Protein AF-A0A1F2Z1Z7-F1 (afdb_monomer)

Structure (mmCIF, N/CA/C/O backbone):
data_AF-A0A1F2Z1Z7-F1
#
_entry.id   AF-A0A1F2Z1Z7-F1
#
loop_
_atom_site.group_PDB
_atom_site.id
_atom_site.type_symbol
_atom_site.label_atom_id
_atom_site.label_alt_id
_atom_site.label_comp_id
_atom_site.label_asym_id
_atom_site.label_entity_id
_atom_site.label_seq_id
_atom_site.pdbx_PDB_ins_code
_atom_site.Cartn_x
_atom_site.Cartn_y
_atom_site.Cartn_z
_atom_site.occupancy
_atom_site.B_iso_or_equiv
_atom_site.auth_seq_id
_atom_site.auth_comp_id
_atom_site.auth_asym_id
_atom_site.auth_atom_id
_atom_site.pdbx_PDB_model_num
ATOM 1 N N . MET A 1 1 ? 5.489 -16.767 -40.873 1.00 48.91 1 MET A N 1
ATOM 2 C CA . MET A 1 1 ? 6.546 -16.214 -40.002 1.00 48.91 1 MET A CA 1
ATOM 3 C C . MET A 1 1 ? 7.728 -17.174 -40.039 1.00 48.91 1 MET A C 1
ATOM 5 O O . MET A 1 1 ? 7.522 -18.352 -39.762 1.00 48.91 1 MET A O 1
ATOM 9 N N . ASP A 1 2 ? 8.888 -16.707 -40.501 1.00 67.88 2 ASP A N 1
ATOM 10 C CA . ASP A 1 2 ? 10.106 -17.504 -40.732 1.00 67.88 2 ASP A CA 1
ATOM 11 C C . ASP A 1 2 ? 10.704 -18.023 -39.404 1.00 67.88 2 ASP A C 1
ATOM 13 O O . ASP A 1 2 ? 10.627 -17.348 -38.376 1.00 67.88 2 ASP A O 1
ATOM 17 N N . VAL A 1 3 ? 11.292 -19.223 -39.412 1.00 50.97 3 VAL A N 1
ATOM 18 C CA . VAL A 1 3 ? 11.934 -19.879 -38.255 1.00 50.97 3 VAL A CA 1
ATOM 19 C C . VAL A 1 3 ? 13.045 -19.003 -37.670 1.00 50.97 3 VAL A C 1
ATOM 21 O O . VAL A 1 3 ? 13.225 -18.970 -36.455 1.00 50.97 3 VAL A O 1
ATOM 24 N N . VAL A 1 4 ? 13.725 -18.218 -38.509 1.00 46.97 4 VAL A N 1
ATOM 25 C CA . VAL A 1 4 ? 14.752 -17.256 -38.082 1.00 46.97 4 VAL A CA 1
ATOM 26 C C . VAL A 1 4 ? 14.157 -16.117 -37.249 1.00 46.97 4 VAL A C 1
ATOM 28 O O . VAL A 1 4 ? 14.720 -15.760 -36.220 1.00 46.97 4 VAL A O 1
ATOM 31 N N . GLN A 1 5 ? 12.981 -15.593 -37.611 1.00 40.88 5 GLN A N 1
ATOM 32 C CA . GLN A 1 5 ? 12.304 -14.577 -36.794 1.00 40.88 5 GLN A CA 1
ATOM 33 C C . GLN A 1 5 ? 11.775 -15.145 -35.473 1.00 40.88 5 GLN A C 1
ATOM 35 O O . GLN A 1 5 ? 11.764 -14.439 -34.468 1.00 40.88 5 GLN A O 1
ATOM 40 N N . LYS A 1 6 ? 11.380 -16.425 -35.448 1.00 45.53 6 LYS A N 1
ATOM 41 C CA . LYS A 1 6 ? 11.046 -17.113 -34.193 1.00 45.53 6 LYS A CA 1
ATOM 42 C C . LYS A 1 6 ? 12.273 -17.295 -33.294 1.00 45.53 6 LYS A C 1
ATOM 44 O O . LYS A 1 6 ? 12.144 -17.125 -32.092 1.00 45.53 6 LYS A O 1
ATOM 49 N N . LEU A 1 7 ? 13.445 -17.594 -33.859 1.00 42.81 7 LEU A N 1
ATOM 50 C CA . LEU A 1 7 ? 14.700 -17.724 -33.106 1.00 42.81 7 LEU A CA 1
ATOM 51 C C . LEU A 1 7 ? 15.224 -16.381 -32.582 1.00 42.81 7 LEU A C 1
ATOM 53 O O . LEU A 1 7 ? 15.706 -16.331 -31.458 1.00 42.81 7 LEU A O 1
ATOM 57 N N . ILE A 1 8 ? 15.089 -15.297 -33.352 1.00 47.12 8 ILE A N 1
ATOM 58 C CA . ILE A 1 8 ? 15.452 -13.944 -32.897 1.00 47.12 8 ILE A CA 1
ATOM 59 C C . ILE A 1 8 ? 14.568 -13.514 -31.718 1.00 47.12 8 ILE A C 1
ATOM 61 O O . ILE A 1 8 ? 15.102 -13.040 -30.722 1.00 47.12 8 ILE A O 1
ATOM 65 N N . ARG A 1 9 ? 13.253 -13.776 -31.770 1.00 47.94 9 ARG A N 1
ATOM 66 C CA . ARG A 1 9 ? 12.340 -13.505 -30.642 1.00 47.94 9 ARG A CA 1
ATOM 67 C C . ARG A 1 9 ? 12.647 -14.313 -29.376 1.00 47.94 9 ARG A C 1
ATOM 69 O O . ARG A 1 9 ? 12.323 -13.862 -28.294 1.00 47.94 9 ARG A O 1
ATOM 76 N N . ILE A 1 10 ? 13.278 -15.486 -29.481 1.00 51.19 10 ILE A N 1
ATOM 77 C CA . ILE A 1 10 ? 13.670 -16.296 -28.307 1.00 51.19 10 ILE A CA 1
ATOM 78 C C . ILE A 1 10 ? 14.877 -15.687 -27.566 1.00 51.19 10 ILE A C 1
ATOM 80 O O . ILE A 1 10 ? 15.117 -16.018 -26.409 1.00 51.19 10 ILE A O 1
ATOM 84 N N . LEU A 1 11 ? 15.641 -14.804 -28.217 1.00 57.88 11 LEU A N 1
ATOM 85 C CA . LEU A 1 11 ? 16.853 -14.191 -27.663 1.00 57.88 11 LEU A CA 1
ATOM 86 C C . LEU A 1 11 ? 16.668 -12.720 -27.262 1.00 57.88 11 LEU A C 1
ATOM 88 O O . LEU A 1 11 ? 17.619 -12.108 -26.779 1.00 57.88 11 LEU A O 1
ATOM 92 N N . GLN A 1 12 ? 15.487 -12.145 -27.493 1.00 74.50 12 GLN A N 1
ATOM 93 C CA . GLN A 1 12 ? 15.187 -10.761 -27.143 1.00 74.50 12 GLN A CA 1
ATOM 94 C C . GLN A 1 12 ? 14.668 -10.686 -25.707 1.00 74.50 12 GLN A C 1
ATOM 96 O O . GLN A 1 12 ? 13.807 -11.457 -25.300 1.00 74.50 12 GLN A O 1
ATOM 101 N N . ASP A 1 13 ? 15.239 -9.766 -24.936 1.00 83.56 13 ASP A N 1
ATOM 102 C CA . ASP A 1 13 ? 14.710 -9.380 -23.633 1.00 83.56 13 ASP A CA 1
ATOM 103 C C . ASP A 1 13 ? 13.578 -8.374 -23.883 1.00 83.56 13 ASP A C 1
ATOM 105 O O . ASP A 1 13 ? 13.839 -7.206 -24.171 1.00 83.56 13 ASP A O 1
ATOM 109 N N . ASP A 1 14 ? 12.329 -8.849 -23.861 1.00 86.56 14 ASP A N 1
ATOM 110 C CA . ASP A 1 14 ? 11.151 -8.044 -24.213 1.00 86.56 14 ASP A CA 1
ATOM 111 C C . ASP A 1 14 ? 10.939 -6.851 -23.270 1.00 86.56 14 ASP A C 1
ATOM 113 O O . ASP A 1 14 ? 10.426 -5.820 -23.703 1.00 86.56 14 ASP A O 1
ATOM 117 N N . PHE A 1 15 ? 11.406 -6.940 -22.016 1.00 90.00 15 PHE A N 1
ATOM 118 C CA . PHE A 1 15 ? 11.438 -5.787 -21.114 1.00 90.00 15 PHE A CA 1
ATOM 119 C C . PHE A 1 15 ? 12.352 -4.704 -21.680 1.00 90.00 15 PHE A C 1
ATOM 121 O O . PHE A 1 15 ? 11.930 -3.561 -21.841 1.00 90.00 15 PHE A O 1
ATOM 128 N N . LYS A 1 16 ? 13.586 -5.065 -22.066 1.00 91.12 16 LYS A N 1
ATOM 129 C CA . LYS A 1 16 ? 14.519 -4.097 -22.663 1.00 91.12 16 LYS A CA 1
ATOM 130 C C . LYS A 1 16 ? 13.963 -3.500 -23.946 1.00 91.12 16 LYS A C 1
ATOM 132 O O . LYS A 1 16 ? 14.021 -2.287 -24.106 1.00 91.12 16 LYS A O 1
ATOM 137 N N . VAL A 1 17 ? 13.401 -4.336 -24.820 1.00 89.62 17 VAL A N 1
ATOM 138 C CA . VAL A 1 17 ? 12.805 -3.885 -26.086 1.00 89.62 17 VAL A CA 1
ATOM 139 C C . VAL A 1 17 ? 11.689 -2.871 -25.833 1.00 89.62 17 VAL A C 1
ATOM 141 O O . VAL A 1 17 ? 11.722 -1.802 -26.439 1.00 89.62 17 VAL A O 1
ATOM 144 N N . GLY A 1 18 ? 10.758 -3.160 -24.915 1.00 88.81 18 GLY A N 1
ATOM 145 C CA . GLY A 1 18 ? 9.686 -2.226 -24.558 1.00 88.81 18 GLY A CA 1
ATOM 146 C C . GLY A 1 18 ? 10.229 -0.892 -24.039 1.00 88.81 18 GLY A C 1
ATOM 147 O O . GLY A 1 18 ? 9.827 0.180 -24.492 1.00 88.81 18 GLY A O 1
ATOM 148 N N . THR A 1 19 ? 11.237 -0.935 -23.164 1.00 91.88 19 THR A N 1
ATOM 149 C CA . THR A 1 19 ? 11.867 0.286 -22.645 1.00 91.88 19 THR A CA 1
ATOM 150 C C . THR A 1 19 ? 12.593 1.081 -23.736 1.00 91.88 19 THR A C 1
ATOM 152 O O . THR A 1 19 ? 12.445 2.301 -23.802 1.00 91.88 19 THR A O 1
ATOM 155 N N . GLU A 1 20 ? 13.366 0.426 -24.607 1.00 91.69 20 GLU A N 1
ATOM 156 C CA . GLU A 1 20 ? 14.088 1.059 -25.725 1.00 91.69 20 GLU A CA 1
ATOM 157 C C . GLU A 1 20 ? 13.135 1.742 -26.704 1.00 91.69 20 GLU A C 1
ATOM 159 O O . GLU A 1 20 ? 13.382 2.880 -27.119 1.00 91.69 20 GLU A O 1
ATOM 164 N N . MET A 1 21 ? 12.034 1.068 -27.042 1.00 90.12 21 MET A N 1
ATOM 165 C CA . MET A 1 21 ? 11.011 1.595 -27.939 1.00 90.12 21 MET A CA 1
ATOM 166 C C . MET A 1 21 ? 10.347 2.845 -27.369 1.00 90.12 21 MET A C 1
ATOM 168 O O . MET A 1 21 ? 10.186 3.828 -28.098 1.00 90.12 21 MET A O 1
ATOM 172 N N . ARG A 1 22 ? 10.006 2.833 -26.077 1.00 92.12 22 ARG A N 1
ATOM 173 C CA . ARG A 1 22 ? 9.301 3.952 -25.450 1.00 92.12 22 ARG A CA 1
ATOM 174 C C . ARG A 1 22 ? 10.206 5.125 -25.096 1.00 92.12 22 ARG A C 1
ATOM 176 O O . ARG A 1 22 ? 9.861 6.277 -25.354 1.00 92.12 22 ARG A O 1
ATOM 183 N N . SER A 1 23 ? 11.377 4.853 -24.527 1.00 90.56 23 SER A N 1
ATOM 184 C CA . SER A 1 23 ? 12.284 5.888 -24.020 1.00 90.56 23 SER A CA 1
ATOM 185 C C . SER A 1 23 ? 12.853 6.769 -25.133 1.00 90.56 23 SER A C 1
ATOM 187 O O . SER A 1 23 ? 13.084 7.961 -24.932 1.00 90.56 23 SER A O 1
ATOM 189 N N . GLY A 1 24 ? 13.139 6.188 -26.308 1.00 88.44 24 GLY A N 1
ATOM 190 C CA . GLY A 1 24 ? 13.770 6.898 -27.429 1.00 88.44 24 GLY A CA 1
ATOM 191 C C . GLY A 1 24 ? 15.149 7.505 -27.109 1.00 88.44 24 GLY A C 1
ATOM 192 O O . GLY A 1 24 ? 15.669 8.303 -27.892 1.00 88.44 24 GLY A O 1
ATOM 193 N N . LYS A 1 25 ? 15.740 7.156 -25.958 1.00 90.25 25 LYS A N 1
ATOM 194 C CA . LYS A 1 25 ? 17.015 7.660 -25.428 1.00 90.25 25 LYS A CA 1
ATOM 195 C C . LYS A 1 25 ? 18.034 6.528 -25.310 1.00 90.25 25 LYS A C 1
ATOM 197 O O . LYS A 1 25 ? 17.646 5.365 -25.275 1.00 90.25 25 LYS A O 1
ATOM 202 N N . PRO A 1 26 ? 19.339 6.837 -25.194 1.00 91.19 26 PRO A N 1
ATOM 203 C CA . PRO A 1 26 ? 20.320 5.847 -24.767 1.00 91.19 26 PRO A CA 1
ATOM 204 C C . PRO A 1 26 ? 19.967 5.311 -23.372 1.00 91.19 26 PRO A C 1
ATOM 206 O O . PRO A 1 26 ? 19.774 6.101 -22.444 1.00 91.19 26 PRO A O 1
ATOM 209 N N . ILE A 1 27 ? 19.897 3.985 -23.227 1.00 93.06 27 ILE A N 1
ATOM 210 C CA . ILE A 1 27 ? 19.498 3.315 -21.981 1.00 93.06 27 ILE A CA 1
ATOM 211 C C . ILE A 1 27 ? 20.685 2.585 -21.359 1.00 93.06 27 ILE A C 1
ATOM 213 O O . ILE A 1 27 ? 21.488 1.967 -22.057 1.00 93.06 27 ILE A O 1
ATOM 217 N N . ILE A 1 28 ? 20.778 2.648 -20.033 1.00 93.00 28 ILE A N 1
ATOM 218 C CA . ILE A 1 28 ? 21.701 1.862 -19.221 1.00 93.00 28 ILE A CA 1
ATOM 219 C C . ILE A 1 28 ? 20.884 1.026 -18.246 1.00 93.00 28 ILE A C 1
ATOM 221 O O . ILE A 1 28 ? 20.172 1.570 -17.403 1.00 93.00 28 ILE A O 1
ATOM 225 N N . TYR A 1 29 ? 21.015 -0.293 -18.342 1.00 93.00 29 TYR A N 1
ATOM 226 C CA . TYR A 1 29 ? 20.290 -1.221 -17.485 1.00 93.00 29 TYR A CA 1
ATOM 227 C C . TYR A 1 29 ? 21.082 -1.561 -16.226 1.00 93.00 29 TYR A C 1
ATOM 229 O O . TYR A 1 29 ? 22.289 -1.805 -16.281 1.00 93.00 29 TYR A O 1
ATOM 237 N N . ILE A 1 30 ? 20.389 -1.639 -15.100 1.00 92.25 30 ILE A N 1
ATOM 238 C CA . ILE A 1 30 ? 20.889 -2.229 -13.865 1.00 92.25 30 ILE A CA 1
ATOM 239 C C . ILE A 1 30 ? 20.280 -3.618 -13.762 1.00 92.25 30 ILE A C 1
ATOM 241 O O . ILE A 1 30 ? 19.062 -3.748 -13.728 1.00 92.25 30 ILE A O 1
ATOM 245 N N . ASP A 1 31 ? 21.119 -4.651 -13.722 1.00 89.88 31 ASP A N 1
ATOM 246 C CA . ASP A 1 31 ? 20.666 -6.007 -13.425 1.00 89.88 31 ASP A CA 1
ATOM 247 C C . ASP A 1 31 ? 20.892 -6.277 -11.932 1.00 89.88 31 ASP A C 1
ATOM 249 O O . ASP A 1 31 ? 22.035 -6.539 -11.521 1.00 89.88 31 ASP A O 1
ATOM 253 N N . PRO A 1 32 ? 19.840 -6.202 -11.095 1.00 85.69 32 PRO A N 1
ATOM 254 C CA . PRO A 1 32 ? 19.992 -6.378 -9.660 1.00 85.69 32 PRO A CA 1
ATOM 255 C C . PRO A 1 32 ? 20.416 -7.803 -9.280 1.00 85.69 32 PRO A C 1
ATOM 257 O O . PRO A 1 32 ? 20.952 -8.001 -8.192 1.00 85.69 32 PRO A O 1
ATOM 260 N N . ASN A 1 33 ? 20.261 -8.789 -10.174 1.00 83.62 33 ASN A N 1
ATOM 261 C CA . ASN A 1 33 ? 20.697 -10.170 -9.938 1.00 83.62 33 ASN A CA 1
ATOM 262 C C . ASN A 1 33 ? 22.221 -10.329 -9.978 1.00 83.62 33 ASN A C 1
ATOM 264 O O . ASN A 1 33 ? 22.750 -11.362 -9.569 1.00 83.62 33 ASN A O 1
ATOM 268 N N . LYS A 1 34 ? 22.941 -9.322 -10.488 1.00 84.75 34 LYS A N 1
ATOM 269 C CA . LYS A 1 34 ? 24.409 -9.305 -10.506 1.00 84.75 34 LYS A CA 1
ATOM 270 C C . LYS A 1 34 ? 25.020 -8.779 -9.214 1.00 84.75 34 LYS A C 1
ATOM 272 O O . LYS A 1 34 ? 26.243 -8.801 -9.092 1.00 84.75 34 LYS A O 1
ATOM 277 N N . PHE A 1 35 ? 24.207 -8.303 -8.272 1.00 82.25 35 PHE A N 1
ATOM 278 C CA . PHE A 1 35 ? 24.693 -7.929 -6.955 1.00 82.25 35 PHE A CA 1
ATOM 279 C C . PHE A 1 35 ? 24.835 -9.179 -6.082 1.00 82.25 35 PHE A C 1
ATOM 281 O O . PHE A 1 35 ? 23.845 -9.806 -5.707 1.00 82.25 35 PHE A O 1
ATOM 288 N N . ASP A 1 36 ? 26.067 -9.509 -5.683 1.00 67.94 36 ASP A N 1
ATOM 289 C CA . ASP A 1 36 ? 26.359 -10.642 -4.778 1.00 67.94 36 ASP A CA 1
ATOM 290 C C . ASP A 1 36 ? 25.703 -10.489 -3.381 1.00 67.94 36 ASP A C 1
ATOM 292 O O . ASP A 1 36 ? 25.708 -11.413 -2.565 1.00 67.94 36 ASP A O 1
ATOM 296 N N . LEU A 1 37 ? 25.126 -9.316 -3.101 1.00 62.41 37 LEU A N 1
ATOM 297 C CA . LEU A 1 37 ? 24.554 -8.904 -1.818 1.00 62.41 37 LEU A CA 1
ATOM 298 C C . LEU A 1 37 ? 23.096 -9.309 -1.604 1.00 62.41 37 LEU A C 1
ATOM 300 O O . LEU A 1 37 ? 22.541 -9.001 -0.552 1.00 62.41 37 LEU A O 1
ATOM 304 N N . TRP A 1 38 ? 22.467 -10.015 -2.546 1.00 54.34 38 TRP A N 1
ATOM 305 C CA . TRP A 1 38 ? 21.062 -10.444 -2.434 1.00 54.34 38 TRP A CA 1
ATOM 306 C C . TRP A 1 38 ? 20.730 -11.241 -1.159 1.00 54.34 38 TRP A C 1
ATOM 308 O O . TRP A 1 38 ? 19.565 -11.421 -0.825 1.00 54.34 38 TRP A O 1
ATOM 318 N N . LYS A 1 39 ? 21.745 -11.706 -0.421 1.00 54.53 39 LYS A N 1
ATOM 319 C CA . LYS A 1 39 ? 21.588 -12.409 0.858 1.00 54.53 39 LYS A CA 1
ATOM 320 C C . LYS A 1 39 ? 21.485 -11.504 2.093 1.00 54.53 39 LYS A C 1
ATOM 322 O O . LYS A 1 39 ? 21.305 -12.047 3.175 1.00 54.53 39 LYS A O 1
ATOM 327 N N . LEU A 1 40 ? 21.630 -10.182 1.972 1.00 50.41 40 LEU A N 1
ATOM 328 C CA . LEU A 1 40 ? 21.799 -9.298 3.138 1.00 50.41 40 LEU A CA 1
ATOM 329 C C . LEU A 1 40 ? 20.571 -8.465 3.536 1.00 50.41 40 LEU A C 1
ATOM 331 O O . LEU A 1 40 ? 20.624 -7.792 4.559 1.00 50.41 40 LEU A O 1
ATOM 335 N N . GLY A 1 41 ? 19.449 -8.550 2.812 1.00 58.69 41 GLY A N 1
ATOM 336 C CA . GLY A 1 41 ? 18.202 -7.881 3.213 1.00 58.69 41 GLY A CA 1
ATOM 337 C C . GLY A 1 41 ? 18.378 -6.383 3.518 1.00 58.69 41 GLY A C 1
ATOM 338 O O . GLY A 1 41 ? 19.241 -5.720 2.944 1.00 58.69 41 GLY A O 1
ATOM 339 N N . LYS A 1 42 ? 17.566 -5.847 4.440 1.00 60.62 42 LYS A N 1
ATOM 340 C CA . LYS A 1 42 ? 17.644 -4.443 4.896 1.00 60.62 42 LYS A CA 1
ATOM 341 C C . LYS A 1 42 ? 18.896 -4.135 5.743 1.00 60.62 42 LYS A C 1
ATOM 343 O O . LYS A 1 42 ? 19.145 -2.971 6.038 1.00 60.62 42 LYS A O 1
ATOM 348 N N . ASP A 1 43 ? 19.701 -5.148 6.071 1.00 68.88 43 ASP A N 1
ATOM 349 C CA . ASP A 1 43 ? 20.823 -5.068 7.016 1.00 68.88 43 ASP A CA 1
ATOM 350 C C . ASP A 1 43 ? 22.199 -5.015 6.325 1.00 68.88 43 ASP A C 1
ATOM 352 O O . ASP A 1 43 ? 23.236 -5.266 6.945 1.00 68.88 43 ASP A O 1
ATOM 356 N N . ALA A 1 44 ? 22.238 -4.696 5.026 1.00 76.31 44 ALA A N 1
ATOM 357 C CA . ALA A 1 44 ? 23.488 -4.576 4.280 1.00 76.31 44 ALA A CA 1
ATOM 358 C C . ALA A 1 44 ? 24.423 -3.539 4.929 1.00 76.31 44 ALA A C 1
ATOM 360 O O . ALA A 1 44 ? 24.074 -2.367 5.102 1.00 76.31 44 ALA A O 1
ATOM 361 N N . SER A 1 45 ? 25.649 -3.953 5.266 1.00 84.12 45 SER A N 1
ATOM 362 C CA . SER A 1 45 ? 26.615 -3.044 5.877 1.00 84.12 45 SER A CA 1
ATOM 363 C C . SER A 1 45 ? 27.068 -1.977 4.875 1.00 84.12 45 SER A C 1
ATOM 365 O O . SER A 1 45 ? 26.995 -2.149 3.656 1.00 84.12 45 SER A O 1
ATOM 367 N N . ARG A 1 46 ? 27.638 -0.871 5.370 1.00 82.88 46 ARG A N 1
ATOM 368 C CA . ARG A 1 46 ? 28.204 0.170 4.495 1.00 82.88 46 ARG A CA 1
ATOM 369 C C . ARG A 1 46 ? 29.221 -0.391 3.490 1.00 82.88 46 ARG A C 1
ATOM 371 O O . ARG A 1 46 ? 29.229 0.011 2.331 1.00 82.88 46 ARG A O 1
ATOM 378 N N . LYS A 1 47 ? 30.054 -1.330 3.943 1.00 86.06 47 LYS A N 1
ATOM 379 C CA . LYS A 1 47 ? 31.070 -1.996 3.123 1.00 86.06 47 LYS A CA 1
ATOM 380 C C . LYS A 1 47 ? 30.439 -2.809 1.991 1.00 86.06 47 LYS A C 1
ATOM 382 O O . LYS A 1 47 ? 30.988 -2.835 0.892 1.00 86.06 47 LYS A O 1
ATOM 387 N N . ASP A 1 48 ? 29.305 -3.445 2.262 1.00 83.94 48 ASP A N 1
ATOM 388 C CA . ASP A 1 48 ? 28.553 -4.202 1.267 1.00 83.94 48 ASP A CA 1
ATOM 389 C C . ASP A 1 48 ? 28.011 -3.249 0.201 1.00 83.94 48 ASP A C 1
ATOM 391 O O . ASP A 1 48 ? 28.306 -3.414 -0.980 1.00 83.94 48 ASP A O 1
ATOM 395 N N . LEU A 1 49 ? 27.339 -2.169 0.608 1.00 83.31 49 LEU A N 1
ATOM 396 C CA . LEU A 1 49 ? 26.807 -1.172 -0.325 1.00 83.31 49 LEU A CA 1
ATOM 397 C C . LEU A 1 49 ? 27.893 -0.536 -1.212 1.00 83.31 49 LEU A C 1
ATOM 399 O O . LEU A 1 49 ? 27.669 -0.346 -2.406 1.00 83.31 49 LEU A O 1
ATOM 403 N N . ASP A 1 50 ? 29.085 -0.258 -0.674 1.00 85.31 50 ASP A N 1
ATOM 404 C CA . ASP A 1 50 ? 30.212 0.258 -1.466 1.00 85.31 50 ASP A CA 1
ATOM 405 C C . ASP A 1 50 ? 30.735 -0.787 -2.485 1.00 85.31 50 ASP A C 1
ATOM 407 O O . ASP A 1 50 ? 31.138 -0.439 -3.604 1.00 85.31 50 ASP A O 1
ATOM 411 N N . ALA A 1 51 ? 30.691 -2.081 -2.141 1.00 87.81 51 ALA A N 1
ATOM 412 C CA . ALA A 1 51 ? 31.033 -3.165 -3.061 1.00 87.81 51 ALA A CA 1
ATOM 413 C C . ALA A 1 51 ? 30.007 -3.291 -4.200 1.00 87.81 51 ALA A C 1
ATOM 415 O O . ALA A 1 51 ? 30.405 -3.384 -5.365 1.00 87.81 51 ALA A O 1
ATOM 416 N N . ALA A 1 52 ? 28.704 -3.220 -3.905 1.00 87.56 52 ALA A N 1
ATOM 417 C CA . ALA A 1 52 ? 27.677 -3.225 -4.949 1.00 87.56 52 ALA A CA 1
ATOM 418 C C . ALA A 1 52 ? 27.692 -1.952 -5.802 1.00 87.56 52 ALA A C 1
ATOM 420 O O . ALA A 1 52 ? 27.545 -2.056 -7.015 1.00 87.56 52 ALA A O 1
ATOM 421 N N . ALA A 1 53 ? 27.984 -0.779 -5.232 1.00 89.56 53 ALA A N 1
ATOM 422 C CA . ALA A 1 53 ? 28.181 0.442 -6.017 1.00 89.56 53 ALA A CA 1
ATOM 423 C C . ALA A 1 53 ? 29.353 0.310 -7.004 1.00 89.56 53 ALA A C 1
ATOM 425 O O . ALA A 1 53 ? 29.275 0.776 -8.142 1.00 89.56 53 ALA A O 1
ATOM 426 N N . SER A 1 54 ? 30.417 -0.396 -6.610 1.00 90.19 54 SER A N 1
ATOM 427 C CA . SER A 1 54 ? 31.532 -0.721 -7.509 1.00 90.19 54 SER A CA 1
ATOM 428 C C . SER A 1 54 ? 31.117 -1.705 -8.614 1.00 90.19 54 SER A C 1
ATOM 430 O O . SER A 1 54 ? 31.543 -1.562 -9.762 1.00 90.19 54 SER A O 1
ATOM 432 N N . GLN A 1 55 ? 30.263 -2.687 -8.302 1.00 91.44 55 GLN A N 1
ATOM 433 C CA . GLN A 1 55 ? 29.682 -3.589 -9.304 1.00 91.44 55 GLN A CA 1
ATOM 434 C C . GLN A 1 55 ? 28.750 -2.839 -10.265 1.00 91.44 55 GLN A C 1
ATOM 436 O O . GLN A 1 55 ? 28.825 -3.065 -11.470 1.00 91.44 55 GLN A O 1
ATOM 441 N N . LEU A 1 56 ? 27.930 -1.913 -9.764 1.00 92.19 56 LEU A N 1
ATOM 442 C CA . LEU A 1 56 ? 27.063 -1.055 -10.568 1.00 92.19 56 LEU A CA 1
ATOM 443 C C . LEU A 1 56 ? 27.881 -0.200 -11.544 1.00 92.19 56 LEU A C 1
ATOM 445 O O . LEU A 1 56 ? 27.595 -0.194 -12.738 1.00 92.19 56 LEU A O 1
ATOM 449 N N . ALA A 1 57 ? 28.943 0.456 -11.064 1.00 93.69 57 ALA A N 1
ATOM 450 C CA . ALA A 1 57 ? 29.854 1.227 -11.911 1.00 93.69 57 ALA A CA 1
ATOM 451 C C . ALA A 1 57 ? 30.438 0.378 -13.051 1.00 93.69 57 ALA A C 1
ATOM 453 O O . ALA A 1 57 ? 30.508 0.825 -14.195 1.00 93.69 57 ALA A O 1
ATOM 454 N N . LYS A 1 58 ? 30.798 -0.877 -12.758 1.00 94.06 58 LYS A N 1
ATOM 455 C CA . LYS A 1 58 ? 31.259 -1.821 -13.777 1.00 94.06 58 LYS A CA 1
ATOM 456 C C . LYS A 1 58 ? 30.158 -2.164 -14.786 1.00 94.06 58 LYS A C 1
ATOM 458 O O . LYS A 1 58 ? 30.420 -2.116 -15.980 1.00 94.06 58 LYS A O 1
ATOM 463 N N . GLN A 1 59 ? 28.936 -2.464 -14.337 1.00 93.50 59 GLN A N 1
ATOM 464 C CA . GLN A 1 59 ? 27.806 -2.739 -15.241 1.00 93.50 59 GLN A CA 1
ATOM 465 C C . GLN A 1 59 ? 27.517 -1.563 -16.182 1.00 93.50 59 GLN A C 1
ATOM 467 O O . GLN A 1 59 ? 27.163 -1.765 -17.345 1.00 93.50 59 GLN A O 1
ATOM 472 N N . PHE A 1 60 ? 27.671 -0.343 -15.672 1.00 94.19 60 PHE A N 1
ATOM 473 C CA . PHE A 1 60 ? 27.537 0.892 -16.431 1.00 94.19 60 PHE A CA 1
ATOM 474 C C . PHE A 1 60 ? 28.611 0.998 -17.513 1.00 94.19 60 PHE A C 1
ATOM 476 O O . PHE A 1 60 ? 28.277 1.182 -18.680 1.00 94.19 60 PHE A O 1
ATOM 483 N N . ASP A 1 61 ? 29.883 0.816 -17.157 1.00 94.19 61 ASP A N 1
ATOM 484 C CA . ASP A 1 61 ? 30.987 0.887 -18.120 1.00 94.19 61 ASP A CA 1
ATOM 485 C C . ASP A 1 61 ? 30.999 -0.273 -19.128 1.00 94.19 61 ASP A C 1
ATOM 487 O O . ASP A 1 61 ? 31.449 -0.088 -20.258 1.00 94.19 61 ASP A O 1
ATOM 491 N N . ASP A 1 62 ? 30.478 -1.446 -18.758 1.00 93.06 62 ASP A N 1
ATOM 492 C CA . ASP A 1 62 ? 30.320 -2.583 -19.671 1.00 93.06 62 ASP A CA 1
ATOM 493 C C . ASP A 1 62 ? 29.297 -2.274 -20.789 1.00 93.06 62 ASP A C 1
ATOM 495 O O . ASP A 1 62 ? 29.437 -2.769 -21.908 1.00 93.06 62 ASP A O 1
ATOM 499 N N . GLN A 1 63 ? 28.280 -1.448 -20.506 1.00 91.62 63 GLN A N 1
ATOM 500 C CA . GLN A 1 63 ? 27.256 -1.025 -21.475 1.00 91.62 63 GLN A CA 1
ATOM 501 C C . GLN A 1 63 ? 27.643 0.256 -22.218 1.00 91.62 63 GLN A C 1
ATOM 503 O O . GLN A 1 63 ? 27.417 0.373 -23.423 1.00 91.62 63 GLN A O 1
ATOM 508 N N . TYR A 1 64 ? 28.241 1.212 -21.511 1.00 90.25 64 TYR A N 1
ATOM 509 C CA . TYR A 1 64 ? 28.686 2.483 -22.063 1.00 90.25 64 TYR A CA 1
ATOM 510 C C . TYR A 1 64 ? 30.040 2.872 -21.448 1.00 90.25 64 TYR A C 1
ATOM 512 O O . TYR A 1 64 ? 30.086 3.497 -20.385 1.00 90.25 64 TYR A O 1
ATOM 520 N N . PRO A 1 65 ? 31.166 2.522 -22.100 1.00 93.75 65 PRO A N 1
ATOM 521 C CA . PRO A 1 65 ? 32.496 2.714 -21.532 1.00 93.75 65 PRO A CA 1
ATOM 522 C C . PRO A 1 65 ? 32.772 4.148 -21.061 1.00 93.75 65 PRO A C 1
ATOM 524 O O . PRO A 1 65 ? 32.710 5.100 -21.842 1.00 93.75 65 PRO A O 1
ATOM 527 N N . GLY A 1 66 ? 33.128 4.293 -19.782 1.00 90.56 66 GLY A N 1
ATOM 528 C CA . GLY A 1 66 ? 33.479 5.567 -19.154 1.00 90.56 66 GLY A CA 1
ATOM 529 C C . GLY A 1 66 ? 32.284 6.369 -18.634 1.00 90.56 66 GLY A C 1
ATOM 530 O O . GLY A 1 66 ? 32.486 7.469 -18.112 1.00 90.56 66 GLY A O 1
ATOM 531 N N . ILE A 1 67 ? 31.053 5.855 -18.749 1.00 91.75 67 ILE A N 1
ATOM 532 C CA . ILE A 1 67 ? 29.869 6.526 -18.205 1.00 91.75 67 ILE A CA 1
ATOM 533 C C . ILE A 1 67 ? 29.891 6.566 -16.679 1.00 91.75 67 ILE A C 1
ATOM 535 O O . ILE A 1 67 ? 29.426 7.544 -16.099 1.00 91.75 67 ILE A O 1
ATOM 539 N N . SER A 1 68 ? 30.463 5.556 -16.015 1.00 92.12 68 SER A N 1
ATOM 540 C CA . SER A 1 68 ? 30.457 5.470 -14.551 1.00 92.12 68 SER A CA 1
ATOM 541 C C . SER A 1 68 ? 31.148 6.677 -13.906 1.00 92.12 68 SER A C 1
ATOM 543 O O . SER A 1 68 ? 30.710 7.170 -12.872 1.00 92.12 68 SER A O 1
ATOM 545 N N . GLN A 1 69 ? 32.163 7.236 -14.577 1.00 92.31 69 GLN A N 1
ATOM 546 C CA . GLN A 1 69 ? 32.924 8.415 -14.144 1.00 92.31 69 GLN A CA 1
ATOM 547 C C . GLN A 1 69 ? 32.105 9.714 -14.160 1.00 92.31 69 GLN A C 1
ATOM 549 O O . GLN A 1 69 ? 32.555 10.738 -13.644 1.00 92.31 69 GLN A O 1
ATOM 554 N N . LYS A 1 70 ? 30.927 9.699 -14.790 1.00 90.75 70 LYS A N 1
ATOM 555 C CA . LYS A 1 70 ? 29.981 10.821 -14.826 1.00 90.75 70 LYS A CA 1
ATOM 556 C C . LYS A 1 70 ? 29.003 10.803 -13.652 1.00 90.75 70 LYS A C 1
ATOM 558 O O . LYS A 1 70 ? 28.252 11.762 -13.491 1.00 90.75 70 LYS A O 1
ATOM 563 N N . PHE A 1 71 ? 29.026 9.745 -12.844 1.00 89.38 71 PHE A N 1
ATOM 564 C CA . PHE A 1 71 ? 28.280 9.642 -11.601 1.00 89.38 71 PHE A CA 1
ATOM 565 C C . PHE A 1 71 ? 29.228 9.837 -10.419 1.00 89.38 71 PHE A C 1
ATOM 567 O O . PHE A 1 71 ? 30.330 9.287 -10.367 1.00 89.38 71 PHE A O 1
ATOM 574 N N . SER A 1 72 ? 28.798 10.621 -9.442 1.00 88.38 72 SER A N 1
ATOM 575 C CA . SER A 1 72 ? 29.477 10.726 -8.159 1.00 88.38 72 SER A CA 1
ATOM 576 C C . SER A 1 72 ? 29.286 9.444 -7.339 1.00 88.38 72 SER A C 1
ATOM 578 O O . SER A 1 72 ? 28.308 8.712 -7.500 1.00 88.38 72 SER A O 1
ATOM 580 N N . ALA A 1 73 ? 30.207 9.171 -6.411 1.00 85.62 73 ALA A N 1
ATOM 581 C CA . ALA A 1 73 ? 30.083 8.015 -5.522 1.00 85.62 73 ALA A CA 1
ATOM 582 C C . ALA A 1 73 ? 28.759 8.005 -4.715 1.00 85.62 73 ALA A C 1
ATOM 584 O O . ALA A 1 73 ? 28.152 6.939 -4.614 1.00 85.62 73 ALA A O 1
ATOM 585 N N . PRO A 1 74 ? 28.252 9.147 -4.194 1.00 88.44 74 PRO A N 1
ATOM 586 C CA . PRO A 1 74 ? 26.925 9.195 -3.580 1.00 88.44 74 PRO A CA 1
ATOM 587 C C . PRO A 1 74 ? 25.777 8.842 -4.535 1.00 88.44 74 PRO A C 1
ATOM 589 O O . PRO A 1 74 ? 24.856 8.146 -4.119 1.00 88.44 74 PRO A O 1
ATOM 592 N N . GLU A 1 75 ? 25.826 9.268 -5.803 1.00 88.19 75 GLU A N 1
ATOM 593 C CA . GLU A 1 75 ? 24.795 8.921 -6.797 1.00 88.19 75 GLU A CA 1
ATOM 594 C C . GLU A 1 75 ? 24.791 7.422 -7.111 1.00 88.19 75 GLU A C 1
ATOM 596 O O . GLU A 1 75 ? 23.727 6.807 -7.140 1.00 88.19 75 GLU A O 1
ATOM 601 N N . LEU A 1 76 ? 25.967 6.814 -7.300 1.00 88.69 76 LEU A N 1
ATOM 602 C CA . LEU A 1 76 ? 26.085 5.369 -7.534 1.00 88.69 76 LEU A CA 1
ATOM 603 C C . LEU A 1 76 ? 25.585 4.560 -6.337 1.00 88.69 76 LEU A C 1
ATOM 605 O O . LEU A 1 76 ? 24.906 3.549 -6.510 1.00 88.69 76 LEU A O 1
ATOM 609 N N . LEU A 1 77 ? 25.881 5.012 -5.120 1.00 86.75 77 LEU A N 1
ATOM 610 C CA . LEU A 1 77 ? 25.379 4.380 -3.907 1.00 86.75 77 LEU A CA 1
ATOM 611 C C . LEU A 1 77 ? 23.851 4.485 -3.802 1.00 86.75 77 LEU A C 1
ATOM 613 O O . LEU A 1 77 ? 23.199 3.492 -3.492 1.00 86.75 77 LEU A O 1
ATOM 617 N N . ALA A 1 78 ? 23.281 5.662 -4.078 1.00 86.94 78 ALA A N 1
ATOM 618 C CA . ALA A 1 78 ? 21.834 5.865 -4.067 1.00 86.94 78 ALA A CA 1
ATOM 619 C C . ALA A 1 78 ? 21.141 4.980 -5.113 1.00 86.94 78 ALA A C 1
ATOM 621 O O . ALA A 1 78 ? 20.188 4.280 -4.789 1.00 86.94 78 ALA A O 1
ATOM 622 N N . LEU A 1 79 ? 21.676 4.926 -6.337 1.00 89.38 79 LEU A N 1
ATOM 623 C CA . LEU A 1 79 ? 21.192 4.028 -7.387 1.00 89.38 79 LEU A CA 1
ATOM 624 C C . LEU A 1 79 ? 21.281 2.555 -6.980 1.00 89.38 79 LEU A C 1
ATOM 626 O O . LEU A 1 79 ? 20.350 1.798 -7.229 1.00 89.38 79 LEU A O 1
ATOM 630 N N . THR A 1 80 ? 22.374 2.151 -6.333 1.00 88.50 80 THR A N 1
ATOM 631 C CA . THR A 1 80 ? 22.550 0.778 -5.837 1.00 88.50 80 THR A CA 1
ATOM 632 C C . THR A 1 80 ? 21.498 0.437 -4.791 1.00 88.50 80 THR A C 1
ATOM 634 O O . THR A 1 80 ? 20.844 -0.597 -4.899 1.00 88.50 80 THR A O 1
ATOM 637 N N . LYS A 1 81 ? 21.300 1.322 -3.808 1.00 86.00 81 LYS A N 1
ATOM 638 C CA . LYS A 1 81 ? 20.288 1.155 -2.764 1.00 86.00 81 LYS A CA 1
ATOM 639 C C . LYS A 1 81 ? 18.893 1.035 -3.380 1.00 86.00 81 LYS A C 1
ATOM 641 O O . LYS A 1 81 ? 18.208 0.051 -3.132 1.00 86.00 81 LYS A O 1
ATOM 646 N N . ASN A 1 82 ? 18.538 1.959 -4.270 1.00 86.38 82 ASN A N 1
ATOM 647 C CA . ASN A 1 82 ? 17.266 1.925 -4.986 1.00 86.38 82 ASN A CA 1
ATOM 648 C C . ASN A 1 82 ? 17.102 0.627 -5.788 1.00 86.38 82 ASN A C 1
ATOM 650 O O . ASN A 1 82 ? 16.042 0.026 -5.745 1.00 86.38 82 ASN A O 1
ATOM 654 N N . SER A 1 83 ? 18.147 0.138 -6.458 1.00 85.75 83 SER A N 1
ATOM 655 C CA . SER A 1 83 ? 18.077 -1.106 -7.250 1.00 85.75 83 SER A CA 1
ATOM 656 C C . SER A 1 83 ? 17.867 -2.355 -6.390 1.00 85.75 83 SER A C 1
ATOM 658 O O . SER A 1 83 ? 17.288 -3.343 -6.842 1.00 85.75 83 SER A O 1
ATOM 660 N N . LEU A 1 84 ? 18.343 -2.328 -5.143 1.00 82.12 84 LEU A N 1
ATOM 661 C CA . LEU A 1 84 ? 18.179 -3.414 -4.177 1.00 82.12 84 LEU A CA 1
ATOM 662 C C . LEU A 1 84 ? 16.849 -3.341 -3.422 1.00 82.12 84 LEU A C 1
ATOM 664 O O . LEU A 1 84 ? 16.300 -4.387 -3.078 1.00 82.12 84 LEU A O 1
ATOM 668 N N . GLU A 1 85 ? 16.313 -2.146 -3.189 1.00 78.62 85 GLU A N 1
ATOM 669 C CA . GLU A 1 85 ? 15.117 -1.932 -2.364 1.00 78.62 85 GLU A CA 1
ATOM 670 C C . GLU A 1 85 ? 13.839 -1.791 -3.189 1.00 78.62 85 GLU A C 1
ATOM 672 O O . GLU A 1 85 ? 12.806 -2.333 -2.810 1.00 78.62 85 GLU A O 1
ATOM 677 N N . LEU A 1 86 ? 13.919 -1.115 -4.330 1.00 73.38 86 LEU A N 1
ATOM 678 C CA . LEU A 1 86 ? 12.781 -0.835 -5.196 1.00 73.38 86 LEU A CA 1
ATOM 679 C C . LEU A 1 86 ? 12.651 -1.931 -6.262 1.00 73.38 86 LEU A C 1
ATOM 681 O O . LEU A 1 86 ? 13.605 -2.678 -6.527 1.00 73.38 86 LEU A O 1
ATOM 685 N N . GLY A 1 87 ? 11.446 -2.069 -6.817 1.00 75.19 87 GLY A N 1
ATOM 686 C CA . GLY A 1 87 ? 11.184 -2.898 -7.993 1.00 75.19 87 GLY A CA 1
ATOM 687 C C . GLY A 1 87 ? 11.829 -2.308 -9.257 1.00 75.19 87 GLY A C 1
ATOM 688 O O . GLY A 1 87 ? 12.808 -1.555 -9.165 1.00 75.19 87 GLY A O 1
ATOM 689 N N . PRO A 1 88 ? 11.313 -2.641 -10.450 1.00 85.06 88 PRO A N 1
ATOM 690 C CA . PRO A 1 88 ? 11.649 -1.912 -11.668 1.00 85.06 88 PRO A CA 1
ATOM 691 C C . PRO A 1 88 ? 11.461 -0.401 -11.468 1.00 85.06 88 PRO A C 1
ATOM 693 O O . PRO A 1 88 ? 10.560 0.021 -10.749 1.00 85.06 88 PRO A O 1
ATOM 696 N N . PHE A 1 89 ? 12.375 0.393 -12.022 1.00 88.38 89 PHE A N 1
ATOM 697 C CA . PHE A 1 89 ? 12.254 1.851 -12.060 1.00 88.38 89 PHE A CA 1
ATOM 698 C C . PHE A 1 89 ? 13.050 2.403 -13.238 1.00 88.38 89 PHE A C 1
ATOM 700 O O . PHE A 1 89 ? 14.040 1.796 -13.667 1.00 88.38 89 PHE A O 1
ATOM 707 N N . ALA A 1 90 ? 12.721 3.617 -13.668 1.00 90.69 90 ALA A N 1
ATOM 708 C CA . ALA A 1 90 ? 13.535 4.385 -14.598 1.00 90.69 90 ALA A CA 1
ATOM 709 C C . ALA A 1 90 ? 13.825 5.807 -14.093 1.00 90.69 90 ALA A C 1
ATOM 711 O O . ALA A 1 90 ? 12.980 6.476 -13.508 1.00 90.69 90 ALA A O 1
ATOM 712 N N . ASP A 1 91 ? 15.049 6.283 -14.332 1.00 88.31 91 ASP A N 1
ATOM 713 C CA . ASP A 1 91 ? 15.510 7.615 -13.931 1.00 88.31 91 ASP A CA 1
ATOM 714 C C . ASP A 1 91 ? 16.256 8.293 -15.089 1.00 88.31 91 ASP A C 1
ATOM 716 O O . ASP A 1 91 ? 17.287 7.814 -15.583 1.00 88.31 91 ASP A O 1
ATOM 720 N N . LYS A 1 92 ? 15.730 9.439 -15.525 1.00 90.12 92 LYS A N 1
ATOM 721 C CA . LYS A 1 92 ? 16.323 10.264 -16.578 1.00 90.12 92 LYS A CA 1
ATOM 722 C C . LYS A 1 92 ? 17.502 11.066 -16.026 1.00 90.12 92 LYS A C 1
ATOM 724 O O . LYS A 1 92 ? 17.375 11.860 -15.091 1.00 90.12 92 LYS A O 1
ATOM 729 N N . ARG A 1 93 ? 18.666 10.944 -16.666 1.00 88.88 93 ARG A N 1
ATOM 730 C CA . ARG A 1 93 ? 19.866 11.717 -16.318 1.00 88.88 93 ARG A CA 1
ATOM 731 C C . ARG A 1 93 ? 20.124 12.829 -17.326 1.00 88.88 93 ARG A C 1
ATOM 733 O O . ARG A 1 93 ? 20.635 12.591 -18.417 1.00 88.88 93 ARG A O 1
ATOM 740 N N . GLU A 1 94 ? 19.833 14.056 -16.907 1.00 84.25 94 GLU A N 1
ATOM 741 C CA . GLU A 1 94 ? 19.990 15.277 -17.716 1.00 84.25 94 GLU A CA 1
ATOM 742 C C . GLU A 1 94 ? 21.429 15.819 -17.748 1.0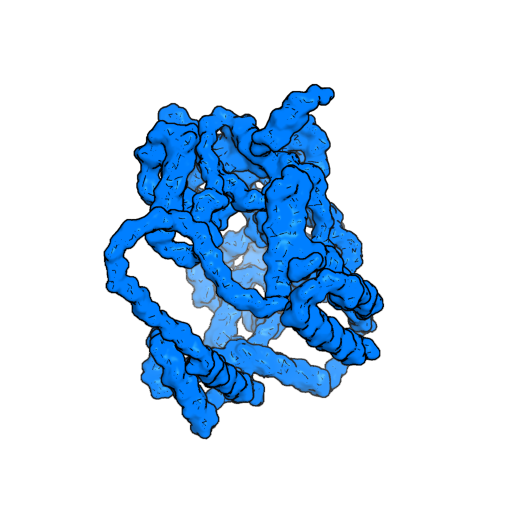0 84.25 94 GLU A C 1
ATOM 744 O O . GLU A 1 94 ? 21.755 16.679 -18.557 1.00 84.25 94 GLU A O 1
ATOM 749 N N . GLN A 1 95 ? 22.318 15.331 -16.878 1.00 79.81 95 GLN A N 1
ATOM 750 C CA . GLN A 1 95 ? 23.697 15.834 -16.745 1.00 79.81 95 GLN A CA 1
ATOM 751 C C . GLN A 1 95 ? 24.649 15.450 -17.897 1.00 79.81 95 GLN A C 1
ATOM 753 O O . GLN A 1 95 ? 25.852 15.708 -17.822 1.00 79.81 95 GLN A O 1
ATOM 758 N N . PHE A 1 96 ? 24.136 14.826 -18.958 1.00 79.06 96 PHE A N 1
ATOM 759 C CA . PHE A 1 96 ? 24.904 14.324 -20.096 1.00 79.06 96 PHE A CA 1
ATOM 760 C C . PHE A 1 96 ? 24.643 15.166 -21.350 1.00 79.06 96 PHE A C 1
ATOM 762 O O . PHE A 1 96 ? 23.563 15.721 -21.515 1.00 79.06 96 PHE A O 1
ATOM 769 N N . GLU A 1 97 ? 25.623 15.228 -22.263 1.00 80.81 97 GLU A N 1
ATOM 770 C CA . GLU A 1 97 ? 25.470 15.916 -23.561 1.00 80.81 97 GLU A CA 1
ATOM 771 C C . GLU A 1 97 ? 24.270 15.369 -24.352 1.00 80.81 97 GLU A C 1
ATOM 773 O O . GLU A 1 97 ? 23.537 16.134 -24.971 1.00 80.81 97 GLU A O 1
ATOM 778 N N . ASN A 1 98 ? 24.037 14.057 -24.244 1.00 82.75 98 ASN A N 1
ATOM 779 C CA . ASN A 1 98 ? 22.793 13.400 -24.623 1.00 82.75 98 ASN A CA 1
ATOM 780 C C . ASN A 1 98 ? 22.175 12.798 -23.355 1.00 82.75 98 ASN A C 1
ATOM 782 O O . ASN A 1 98 ? 22.815 11.915 -22.773 1.00 82.75 98 ASN A O 1
ATOM 786 N N . PRO A 1 99 ? 20.980 13.238 -22.916 1.00 89.12 99 PRO A N 1
ATOM 787 C CA . PRO A 1 99 ? 20.319 12.659 -21.755 1.00 89.12 99 PRO A CA 1
ATOM 788 C C . PRO A 1 99 ? 20.182 11.145 -21.901 1.00 89.12 99 PRO A C 1
ATOM 790 O O . PRO A 1 99 ? 19.767 10.656 -22.953 1.00 89.12 99 PRO A O 1
ATOM 793 N N . ILE A 1 100 ? 20.525 10.415 -20.845 1.00 91.75 100 ILE A N 1
ATOM 794 C CA . ILE A 1 100 ? 20.418 8.953 -20.803 1.00 91.75 100 ILE A CA 1
ATOM 795 C C . ILE A 1 100 ? 19.275 8.541 -19.881 1.00 91.75 100 ILE A C 1
ATOM 797 O O . ILE A 1 100 ? 18.912 9.290 -18.969 1.00 91.75 100 ILE A O 1
ATOM 801 N N . CYS A 1 101 ? 18.741 7.341 -20.082 1.00 93.44 101 CYS A N 1
ATOM 802 C CA . CYS A 1 101 ? 17.857 6.711 -19.115 1.00 93.44 101 CYS A CA 1
ATOM 803 C C . CYS A 1 101 ? 18.581 5.595 -18.365 1.00 93.44 101 CYS A C 1
ATOM 805 O O . CYS A 1 101 ? 19.216 4.742 -18.980 1.00 93.44 101 CYS A O 1
ATOM 807 N N . VAL A 1 102 ? 18.498 5.604 -17.038 1.00 93.56 102 VAL A N 1
ATOM 808 C CA . VAL A 1 102 ? 18.980 4.511 -16.190 1.00 93.56 102 VAL A CA 1
ATOM 809 C C . VAL A 1 102 ? 17.774 3.700 -15.748 1.00 93.56 102 VAL A C 1
ATOM 811 O O . VAL A 1 102 ? 16.868 4.268 -15.149 1.00 93.56 102 VAL A O 1
ATOM 814 N N . VAL A 1 103 ? 17.767 2.399 -16.030 1.00 93.56 103 VAL A N 1
ATOM 815 C CA . VAL A 1 103 ? 16.602 1.532 -15.802 1.00 93.56 103 VAL A CA 1
ATOM 816 C C . VAL A 1 103 ? 16.994 0.335 -14.953 1.00 93.56 103 VAL A C 1
ATOM 818 O O . VAL A 1 103 ? 17.900 -0.415 -15.315 1.00 93.56 103 VAL A O 1
ATOM 821 N N . ASN A 1 104 ? 16.317 0.144 -13.827 1.00 92.19 104 ASN A N 1
ATOM 822 C CA . ASN A 1 104 ? 16.462 -1.044 -12.999 1.00 92.19 104 ASN A CA 1
ATOM 823 C C . ASN A 1 104 ? 15.596 -2.170 -13.549 1.00 92.19 104 ASN A C 1
ATOM 825 O O . ASN A 1 104 ? 14.383 -2.024 -13.680 1.00 92.19 104 ASN A O 1
ATOM 829 N N . GLN A 1 105 ? 16.227 -3.291 -13.890 1.00 89.12 105 GLN A N 1
ATOM 830 C CA . GLN A 1 105 ? 15.502 -4.465 -14.351 1.00 89.12 105 GLN A CA 1
ATOM 831 C C . GLN A 1 105 ? 14.771 -5.142 -13.179 1.00 89.12 105 GLN A C 1
ATOM 833 O O . GLN A 1 105 ? 15.237 -5.056 -12.040 1.00 89.12 105 GLN A O 1
ATOM 838 N N . PRO A 1 106 ? 13.672 -5.872 -13.444 1.00 82.88 106 PRO A N 1
ATOM 839 C CA . PRO A 1 106 ? 13.028 -6.693 -12.427 1.00 82.88 106 PRO A CA 1
ATOM 840 C C . PRO A 1 106 ? 14.009 -7.692 -11.800 1.00 82.88 106 PRO A C 1
ATOM 842 O O . PRO A 1 106 ? 14.898 -8.240 -12.466 1.00 82.88 106 PRO A O 1
ATOM 845 N N . LYS A 1 107 ? 13.828 -7.976 -10.513 1.00 77.50 107 LYS A N 1
ATOM 846 C CA . LYS A 1 107 ? 14.633 -8.959 -9.788 1.00 77.50 107 LYS A CA 1
ATOM 847 C C . LYS A 1 107 ? 14.194 -10.367 -10.193 1.00 77.50 107 LYS A C 1
ATOM 849 O O . LYS A 1 107 ? 13.026 -10.741 -10.136 1.00 77.50 107 LYS A O 1
ATOM 854 N N . GLY A 1 108 ? 15.148 -11.182 -10.631 1.00 75.12 108 GLY A N 1
ATOM 855 C CA . GLY A 1 108 ? 14.940 -12.559 -11.068 1.00 75.12 108 GLY A CA 1
ATOM 856 C C . GLY A 1 108 ? 13.806 -12.736 -12.085 1.00 75.12 108 GLY A C 1
ATOM 857 O O . GLY A 1 108 ? 13.955 -12.456 -13.271 1.00 75.12 108 GLY A O 1
ATOM 858 N N . ASN A 1 109 ? 12.687 -13.281 -11.607 1.00 68.44 109 ASN A N 1
ATOM 859 C CA . ASN A 1 109 ? 11.539 -13.699 -12.409 1.00 68.44 109 ASN A CA 1
ATOM 860 C C . ASN A 1 109 ? 10.280 -12.843 -12.157 1.00 68.44 109 ASN A C 1
ATOM 862 O O . ASN A 1 109 ? 9.188 -13.302 -12.472 1.00 68.44 109 ASN A O 1
ATOM 866 N N . GLU A 1 110 ? 10.403 -11.647 -11.578 1.00 70.38 110 GLU A N 1
ATOM 867 C CA . GLU A 1 110 ? 9.267 -10.784 -11.184 1.00 70.38 110 GLU A CA 1
ATOM 868 C C . GLU A 1 110 ? 8.302 -10.422 -12.330 1.00 70.38 110 GLU A C 1
ATOM 870 O O . GLU A 1 110 ? 7.117 -10.222 -12.105 1.00 70.38 110 GLU A O 1
ATOM 875 N N . TRP A 1 111 ? 8.768 -10.427 -13.579 1.00 69.88 111 TRP A N 1
ATOM 876 C CA . TRP A 1 111 ? 7.948 -10.194 -14.776 1.00 69.88 111 TRP A CA 1
ATOM 877 C C . TRP A 1 111 ? 7.163 -11.429 -15.249 1.00 69.88 111 TRP A C 1
ATOM 879 O O . TRP A 1 111 ? 6.416 -11.356 -16.227 1.00 69.88 111 TRP A O 1
ATOM 889 N N . LYS A 1 112 ? 7.346 -12.596 -14.615 1.00 76.00 112 LYS A N 1
ATOM 890 C CA . LYS A 1 112 ? 6.546 -13.780 -14.943 1.00 76.00 112 LYS A CA 1
ATOM 891 C C . LYS A 1 112 ? 5.130 -13.611 -14.411 1.00 76.00 112 LYS A C 1
ATOM 893 O O . LYS A 1 112 ? 4.942 -13.147 -13.293 1.00 76.00 112 LYS A O 1
ATOM 898 N N . ALA A 1 113 ? 4.143 -14.065 -15.175 1.00 73.06 113 ALA A N 1
ATOM 899 C CA . ALA A 1 113 ? 2.728 -13.944 -14.832 1.00 73.06 113 ALA A CA 1
ATOM 900 C C . ALA A 1 113 ? 2.381 -14.494 -13.428 1.00 73.06 113 ALA A C 1
ATOM 902 O O . ALA A 1 113 ? 1.532 -13.942 -12.741 1.00 73.06 113 ALA A O 1
ATOM 903 N N . ASP A 1 114 ? 3.063 -15.543 -12.960 1.00 72.56 114 ASP A N 1
ATOM 904 C CA . ASP A 1 114 ? 2.885 -16.119 -11.618 1.00 72.56 114 ASP A CA 1
ATOM 905 C C . ASP A 1 114 ? 3.553 -15.308 -10.491 1.00 72.56 114 ASP A C 1
ATOM 907 O O . ASP A 1 114 ? 3.281 -15.547 -9.316 1.00 72.56 114 ASP A O 1
ATOM 911 N N . LYS A 1 115 ? 4.418 -14.353 -10.841 1.00 78.62 115 LYS A N 1
ATOM 912 C CA . LYS A 1 115 ? 5.193 -13.504 -9.926 1.00 78.62 115 LYS A CA 1
ATOM 913 C C . LYS A 1 115 ? 4.770 -12.042 -9.921 1.00 78.62 115 LYS A C 1
ATOM 915 O O . LYS A 1 115 ? 5.045 -11.352 -8.949 1.00 78.62 115 LYS A O 1
ATOM 920 N N . ILE A 1 116 ? 4.005 -11.597 -10.912 1.00 80.00 116 ILE A N 1
ATOM 921 C CA . ILE A 1 116 ? 3.463 -10.231 -10.962 1.00 80.00 116 ILE A CA 1
ATOM 922 C C . ILE A 1 116 ? 2.593 -9.911 -9.741 1.00 80.00 116 ILE A C 1
ATOM 924 O O . ILE A 1 116 ? 2.629 -8.793 -9.236 1.00 80.00 116 ILE A O 1
ATOM 928 N N . TYR A 1 117 ? 1.870 -10.890 -9.190 1.00 79.94 117 TYR A N 1
ATOM 929 C CA . TYR A 1 117 ? 1.143 -10.687 -7.934 1.00 79.94 117 TYR A CA 1
ATOM 930 C C . TYR A 1 117 ? 2.052 -10.306 -6.756 1.00 79.94 117 TYR A C 1
ATOM 932 O O . TYR A 1 117 ? 1.608 -9.575 -5.876 1.00 79.94 117 TYR A O 1
ATOM 940 N N . GLU A 1 118 ? 3.305 -10.770 -6.733 1.00 73.06 118 GLU A N 1
ATOM 941 C CA . GLU A 1 118 ? 4.298 -10.376 -5.723 1.00 73.06 118 GLU A CA 1
ATOM 942 C C . GLU A 1 118 ? 4.766 -8.933 -5.955 1.00 73.06 118 GLU A C 1
ATOM 944 O O . GLU A 1 118 ? 4.883 -8.176 -4.994 1.00 73.06 118 GLU A O 1
ATOM 949 N N . THR A 1 119 ? 4.945 -8.517 -7.215 1.00 73.06 119 THR A N 1
ATOM 950 C CA . THR A 1 119 ? 5.299 -7.132 -7.582 1.00 73.06 119 THR A CA 1
ATOM 951 C C . THR A 1 119 ? 4.247 -6.125 -7.118 1.00 73.06 119 THR A C 1
ATOM 953 O O . THR A 1 119 ? 4.600 -5.080 -6.583 1.00 73.0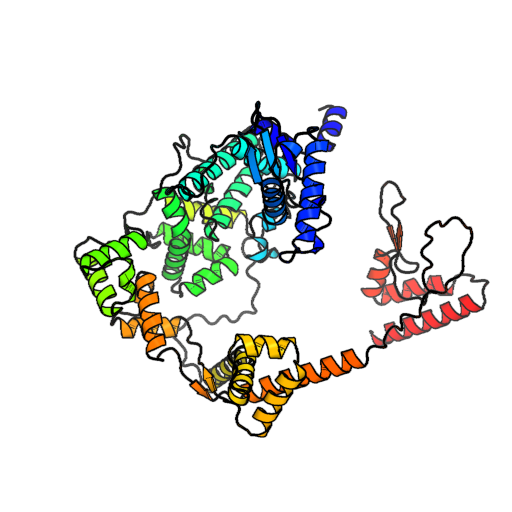6 119 THR A O 1
ATOM 956 N N . PHE A 1 120 ? 2.963 -6.468 -7.241 1.00 73.81 120 PHE A N 1
ATOM 957 C CA . PHE A 1 120 ? 1.848 -5.652 -6.741 1.00 73.81 120 PHE A CA 1
ATOM 958 C C . PHE A 1 120 ? 1.509 -5.907 -5.259 1.00 73.81 120 PHE A C 1
ATOM 960 O O . PHE A 1 120 ? 0.483 -5.438 -4.776 1.00 73.81 120 PHE A O 1
ATOM 967 N N . GLN A 1 121 ? 2.331 -6.680 -4.534 1.00 69.19 121 GLN A N 1
ATOM 968 C CA . GLN A 1 121 ? 2.117 -7.058 -3.127 1.00 69.19 121 GLN A CA 1
ATOM 969 C C . GLN A 1 121 ? 0.760 -7.734 -2.847 1.00 69.19 121 GLN A C 1
ATOM 971 O O . GLN A 1 121 ? 0.298 -7.796 -1.711 1.00 69.19 121 GLN A O 1
ATOM 976 N N . LEU A 1 122 ? 0.105 -8.286 -3.867 1.00 70.38 122 LEU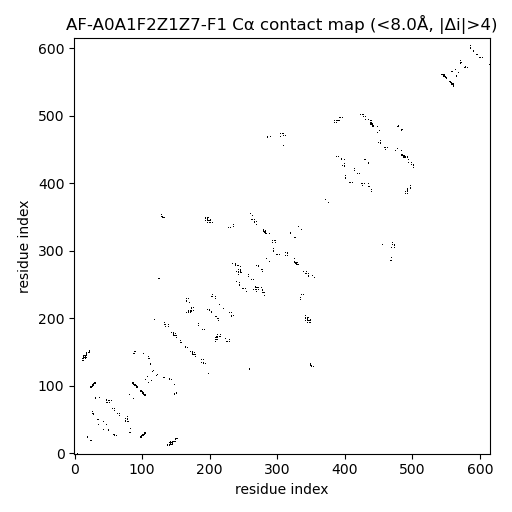 A N 1
ATOM 977 C CA . LEU A 1 122 ? -1.192 -8.938 -3.715 1.00 70.38 122 LEU A CA 1
ATOM 978 C C . LEU A 1 122 ? -1.041 -10.325 -3.090 1.00 70.38 122 LEU A C 1
ATOM 980 O O . LEU A 1 122 ? -1.877 -10.736 -2.295 1.00 70.38 122 LEU A O 1
ATOM 984 N N . SER A 1 123 ? 0.043 -11.042 -3.381 1.00 60.22 123 SER A N 1
ATOM 985 C CA . SER A 1 123 ? 0.290 -12.372 -2.803 1.00 60.22 123 SER A CA 1
ATOM 986 C C . SER A 1 123 ? 0.619 -12.355 -1.306 1.00 60.22 123 SER A C 1
ATOM 988 O O . SER A 1 123 ? 0.514 -13.390 -0.652 1.00 60.22 123 SER A O 1
ATOM 990 N N . THR A 1 124 ? 1.027 -11.208 -0.755 1.00 64.12 124 THR A N 1
ATOM 991 C CA . THR A 1 124 ? 1.256 -11.037 0.688 1.00 64.12 124 THR A CA 1
ATOM 992 C C . THR A 1 124 ? -0.004 -10.588 1.423 1.00 64.12 124 THR A C 1
ATOM 994 O O . THR A 1 124 ? -0.076 -10.720 2.642 1.00 64.12 124 THR A O 1
ATOM 997 N N . GLN A 1 125 ? -0.992 -10.073 0.691 1.00 71.19 125 GLN A N 1
ATOM 998 C CA . GLN A 1 125 ? -2.224 -9.503 1.234 1.00 71.19 125 GLN A CA 1
ATOM 999 C C . GLN A 1 125 ? -3.432 -10.433 1.074 1.00 71.19 125 GLN A C 1
ATOM 1001 O O . GLN A 1 125 ? -4.329 -10.428 1.911 1.00 71.19 125 GLN A O 1
ATOM 1006 N N . PHE A 1 126 ? -3.457 -11.245 0.017 1.00 76.88 126 PHE A N 1
ATOM 1007 C CA . PHE A 1 126 ? -4.542 -12.167 -0.303 1.00 76.88 126 PHE A CA 1
ATOM 1008 C C . PHE A 1 126 ? -4.034 -13.606 -0.323 1.00 76.88 126 PHE A C 1
ATOM 1010 O O . PHE A 1 126 ? -2.882 -13.862 -0.670 1.00 76.88 126 PHE A O 1
ATOM 1017 N N . ASN A 1 127 ? -4.913 -14.564 -0.017 1.00 70.56 127 ASN A N 1
ATOM 1018 C CA . ASN A 1 127 ? -4.599 -15.976 -0.218 1.00 70.56 127 ASN A CA 1
ATOM 1019 C C . ASN A 1 127 ? -4.329 -16.229 -1.720 1.00 70.56 127 ASN A C 1
ATOM 1021 O O . ASN A 1 127 ? -5.250 -16.041 -2.525 1.00 70.56 127 ASN A O 1
ATOM 1025 N N . PRO A 1 128 ? -3.123 -16.684 -2.120 1.00 71.88 128 PRO A N 1
ATOM 1026 C CA . PRO A 1 128 ? -2.803 -16.945 -3.522 1.00 71.88 128 PRO A CA 1
ATOM 1027 C C . PRO A 1 128 ? -3.749 -17.946 -4.194 1.00 71.88 128 PRO A C 1
ATOM 1029 O O . PRO A 1 128 ? -3.943 -17.884 -5.404 1.00 71.88 128 PRO A O 1
ATOM 1032 N N . GLU A 1 129 ? -4.380 -18.839 -3.424 1.00 74.19 129 GLU A N 1
ATOM 1033 C CA . GLU A 1 129 ? -5.365 -19.801 -3.937 1.00 74.19 129 GLU A CA 1
ATOM 1034 C C . G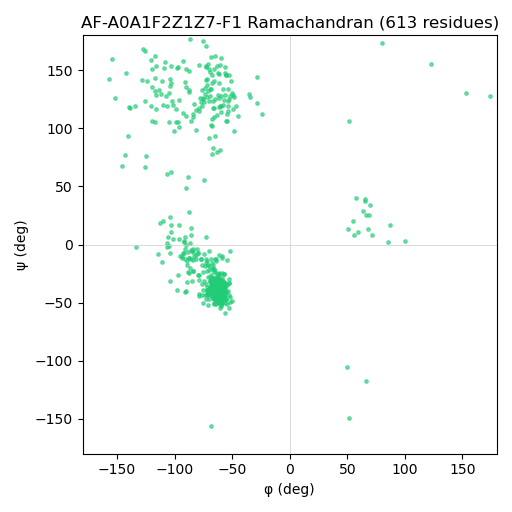LU A 1 129 ? -6.652 -19.139 -4.450 1.00 74.19 129 GLU A C 1
ATOM 1036 O O . GLU A 1 129 ? -7.384 -19.738 -5.238 1.00 74.19 129 GLU A O 1
ATOM 1041 N N . HIS A 1 130 ? -6.940 -17.906 -4.025 1.00 77.06 130 HIS A N 1
ATOM 1042 C CA . HIS A 1 130 ? -8.111 -17.161 -4.481 1.00 77.06 130 HIS A CA 1
ATOM 1043 C C . HIS A 1 130 ? -7.841 -16.402 -5.789 1.00 77.06 130 HIS A C 1
ATOM 1045 O O . HIS A 1 130 ? -8.788 -15.926 -6.417 1.00 77.06 130 HIS A O 1
ATOM 1051 N N . LEU A 1 131 ? -6.581 -16.287 -6.221 1.00 83.12 131 LEU A N 1
ATOM 1052 C CA . LEU A 1 131 ? -6.189 -15.552 -7.421 1.00 83.12 131 LEU A CA 1
ATOM 1053 C C . LEU A 1 131 ? -6.259 -16.449 -8.665 1.00 83.12 131 LEU A C 1
ATOM 1055 O O . LEU A 1 131 ? -5.763 -17.576 -8.693 1.00 83.12 131 LEU A O 1
ATOM 1059 N N . LYS A 1 132 ? -6.868 -15.935 -9.733 1.00 89.12 132 LYS A N 1
ATOM 1060 C CA . LYS A 1 132 ? -6.839 -16.564 -11.054 1.00 89.12 132 LYS A CA 1
ATOM 1061 C C . LYS A 1 132 ? -5.427 -16.461 -11.637 1.00 89.12 132 LYS A C 1
ATOM 1063 O O . LYS A 1 132 ? -4.729 -15.486 -11.387 1.00 89.12 132 LYS A O 1
ATOM 1068 N N . PRO A 1 133 ? -5.001 -17.408 -12.484 1.00 88.75 133 PRO A N 1
ATOM 1069 C CA . PRO A 1 133 ? -3.797 -17.214 -13.279 1.00 88.75 133 PRO A CA 1
ATOM 1070 C C . PRO A 1 133 ? -3.924 -15.959 -14.149 1.00 88.75 133 PRO A C 1
ATOM 1072 O O . PRO A 1 133 ? -4.946 -15.773 -14.818 1.00 88.75 133 PRO A O 1
ATOM 1075 N N . LEU A 1 134 ? -2.883 -15.126 -14.170 1.00 89.81 134 LEU A N 1
ATOM 1076 C CA . LEU A 1 134 ? -2.829 -13.991 -15.085 1.00 89.81 134 LEU A CA 1
ATOM 1077 C C . LEU A 1 134 ? -2.741 -14.482 -16.544 1.00 89.81 134 LEU A C 1
ATOM 1079 O O . LEU A 1 134 ? -2.058 -15.476 -16.819 1.00 89.81 134 LEU A O 1
ATOM 1083 N N . PRO A 1 135 ? -3.435 -13.819 -17.485 1.00 93.06 135 PRO A N 1
ATOM 1084 C CA . PRO A 1 135 ? -3.414 -14.190 -18.896 1.00 93.06 135 PRO A CA 1
ATOM 1085 C C . PRO A 1 135 ? -2.100 -13.777 -19.576 1.00 93.06 135 PRO A C 1
ATOM 1087 O O . PRO A 1 135 ? -1.264 -13.099 -18.986 1.00 93.06 135 PRO A O 1
ATOM 1090 N N . GLY A 1 136 ? -1.931 -14.151 -20.845 1.00 90.81 136 GLY A N 1
ATOM 1091 C CA . GLY A 1 136 ? -0.778 -13.753 -21.652 1.00 90.81 136 GLY A CA 1
ATOM 1092 C C . GLY A 1 136 ? 0.506 -14.555 -21.410 1.00 90.81 136 GLY A C 1
ATOM 1093 O O . GLY A 1 136 ? 0.603 -15.427 -20.549 1.00 90.81 136 GLY A O 1
ATOM 1094 N N . LEU A 1 137 ? 1.510 -14.282 -22.244 1.00 89.25 137 LEU A N 1
ATOM 1095 C CA . LEU A 1 137 ? 2.849 -14.858 -22.115 1.00 89.25 137 LEU A CA 1
ATOM 1096 C C . LEU A 1 137 ? 3.713 -13.951 -21.236 1.00 89.25 137 LEU A C 1
ATOM 1098 O O . LEU A 1 137 ? 3.560 -12.733 -21.276 1.00 89.25 137 LEU A O 1
ATOM 1102 N N . ASN A 1 138 ? 4.694 -14.521 -20.532 1.00 87.31 138 ASN A N 1
ATOM 1103 C CA . ASN A 1 138 ? 5.646 -13.737 -19.734 1.00 87.31 138 ASN A CA 1
ATOM 1104 C C . ASN A 1 138 ? 6.355 -12.653 -20.568 1.00 87.31 138 ASN A C 1
ATOM 1106 O O . ASN A 1 138 ? 6.594 -11.568 -20.066 1.00 87.31 138 ASN A O 1
ATOM 1110 N N . SER A 1 139 ? 6.640 -12.917 -21.847 1.00 87.31 139 SER A N 1
ATOM 1111 C CA . SER A 1 139 ? 7.205 -11.929 -22.781 1.00 87.31 139 SER A CA 1
ATOM 1112 C C . SER A 1 139 ? 6.338 -10.675 -22.931 1.00 87.31 139 SER A C 1
ATOM 1114 O O . SER A 1 139 ? 6.854 -9.568 -22.993 1.00 87.31 139 SER A O 1
ATOM 1116 N N . VAL A 1 140 ? 5.012 -10.841 -22.955 1.00 91.19 140 VAL A N 1
ATOM 1117 C CA . VAL A 1 140 ? 4.063 -9.727 -23.101 1.00 91.19 140 VAL A CA 1
ATOM 1118 C C . VAL A 1 140 ? 4.017 -8.902 -21.816 1.00 91.19 140 VAL A C 1
ATOM 1120 O O . VAL A 1 140 ? 3.994 -7.679 -21.872 1.00 91.19 140 VAL A O 1
ATOM 1123 N N . TRP A 1 141 ? 4.075 -9.555 -20.655 1.00 91.38 141 TRP A N 1
ATOM 1124 C CA . TRP A 1 141 ? 4.196 -8.863 -19.371 1.00 91.38 141 TRP A CA 1
ATOM 1125 C C . TRP A 1 141 ? 5.539 -8.147 -19.207 1.00 91.38 141 TRP A C 1
ATOM 1127 O O . TRP A 1 141 ? 5.572 -7.020 -18.726 1.00 91.38 141 TRP A O 1
ATOM 1137 N N . ALA A 1 142 ? 6.640 -8.759 -19.647 1.00 89.06 142 ALA A N 1
ATOM 1138 C CA . ALA A 1 142 ? 7.942 -8.100 -19.682 1.00 89.06 142 ALA A CA 1
ATOM 1139 C C . ALA A 1 142 ? 7.894 -6.838 -20.547 1.00 89.06 142 ALA A C 1
ATOM 1141 O O . ALA A 1 142 ? 8.331 -5.787 -20.090 1.00 89.06 142 ALA A O 1
ATOM 1142 N N . GLN A 1 143 ? 7.308 -6.923 -21.745 1.00 91.44 143 GLN A N 1
ATOM 1143 C CA . GLN A 1 143 ? 7.099 -5.770 -22.619 1.00 91.44 143 GLN A CA 1
ATOM 1144 C C . GLN A 1 143 ? 6.202 -4.711 -21.964 1.00 91.44 143 GLN A C 1
ATOM 1146 O O . GLN A 1 143 ? 6.558 -3.542 -22.006 1.00 91.44 143 GLN A O 1
ATOM 1151 N N . MET A 1 144 ? 5.098 -5.101 -21.310 1.00 92.44 144 MET A N 1
ATOM 1152 C CA . MET A 1 144 ? 4.207 -4.184 -20.581 1.00 92.44 144 MET A CA 1
ATOM 1153 C C . MET A 1 144 ? 4.979 -3.329 -19.575 1.00 92.44 144 MET A C 1
ATOM 1155 O O . MET A 1 144 ? 4.920 -2.102 -19.613 1.00 92.44 144 MET A O 1
ATOM 1159 N N . ILE A 1 145 ? 5.733 -3.993 -18.697 1.00 91.94 145 ILE A N 1
ATOM 1160 C CA . ILE A 1 145 ? 6.539 -3.327 -17.674 1.00 91.94 145 ILE A CA 1
ATOM 1161 C C . ILE A 1 145 ? 7.634 -2.502 -18.362 1.00 91.94 145 ILE A C 1
ATOM 1163 O O . ILE A 1 145 ? 7.860 -1.357 -18.001 1.00 91.94 145 ILE A O 1
ATOM 1167 N N . GLY A 1 146 ? 8.273 -3.037 -19.403 1.00 92.56 146 GLY A N 1
ATOM 1168 C CA . GLY A 1 146 ? 9.310 -2.337 -20.156 1.00 92.56 146 GLY A CA 1
ATOM 1169 C C . GLY A 1 146 ? 8.832 -1.022 -20.775 1.00 92.56 146 GLY A C 1
ATOM 1170 O O . GLY A 1 146 ? 9.517 -0.010 -20.639 1.00 92.56 146 GLY A O 1
ATOM 1171 N N . GLU A 1 147 ? 7.670 -1.026 -21.429 1.00 94.44 147 GLU A N 1
ATOM 1172 C CA . GLU A 1 147 ? 7.024 0.158 -22.010 1.00 94.44 147 GLU A CA 1
ATOM 1173 C C . GLU A 1 147 ? 6.635 1.170 -20.922 1.00 94.44 147 GLU A C 1
ATOM 1175 O O . GLU A 1 147 ? 6.876 2.364 -21.088 1.00 94.44 147 GLU A O 1
ATOM 1180 N N . HIS A 1 148 ? 6.101 0.698 -19.790 1.00 94.06 148 HIS A N 1
ATOM 1181 C CA . HIS A 1 148 ? 5.773 1.537 -18.636 1.00 94.06 148 HIS A CA 1
ATOM 1182 C C . HIS A 1 148 ? 7.027 2.244 -18.087 1.00 94.06 148 HIS A C 1
ATOM 1184 O O . HIS A 1 148 ? 7.091 3.473 -18.058 1.00 94.06 148 HIS A O 1
ATOM 1190 N N . GLU A 1 149 ? 8.079 1.485 -17.765 1.00 91.94 149 GLU A N 1
ATOM 1191 C CA . GLU A 1 149 ? 9.352 2.033 -17.277 1.00 91.94 149 GLU A CA 1
ATOM 1192 C C . GLU A 1 149 ? 10.014 2.965 -18.299 1.00 91.94 149 GLU A C 1
ATOM 1194 O O . GLU A 1 149 ? 10.572 4.011 -17.962 1.00 91.94 149 GLU A O 1
ATOM 1199 N N . GLY A 1 150 ? 9.935 2.616 -19.583 1.00 92.88 150 GLY A N 1
ATOM 1200 C CA . GLY A 1 150 ? 10.478 3.437 -20.655 1.00 92.88 150 GLY A CA 1
ATOM 1201 C C . GLY A 1 150 ? 9.829 4.818 -20.735 1.00 92.88 150 GLY A C 1
ATOM 1202 O O . GLY A 1 150 ? 10.508 5.781 -21.098 1.00 92.88 150 GLY A O 1
ATOM 1203 N N . GLU A 1 151 ? 8.554 4.952 -20.360 1.00 94.50 151 GLU A N 1
ATOM 1204 C CA . GLU A 1 151 ? 7.874 6.246 -20.367 1.00 94.50 151 GLU A CA 1
ATOM 1205 C C . GLU A 1 151 ? 8.301 7.156 -19.213 1.00 94.50 151 GLU A C 1
ATOM 1207 O O . GLU A 1 151 ? 8.417 8.366 -19.419 1.00 94.50 151 GLU A O 1
ATOM 1212 N N . HIS A 1 152 ? 8.657 6.617 -18.044 1.00 92.19 152 HIS A N 1
ATOM 1213 C CA . HIS A 1 152 ? 9.241 7.424 -16.965 1.00 92.19 152 HIS A CA 1
ATOM 1214 C C . HIS A 1 152 ? 10.536 8.122 -17.401 1.00 92.19 152 HIS A C 1
ATOM 1216 O O . HIS A 1 152 ? 10.815 9.248 -16.988 1.00 92.19 152 HIS A O 1
ATOM 1222 N N . CYS A 1 153 ? 11.287 7.540 -18.345 1.00 92.12 153 CYS A N 1
ATOM 1223 C CA . CYS A 1 153 ? 12.437 8.212 -18.951 1.00 92.12 153 CYS A CA 1
ATOM 1224 C C . CYS A 1 153 ? 12.063 9.509 -19.693 1.00 92.12 153 CYS A C 1
ATOM 1226 O O . CYS A 1 153 ? 12.931 10.364 -19.906 1.00 92.12 153 CYS A O 1
ATOM 1228 N N . ASN A 1 154 ? 10.824 9.640 -20.176 1.00 91.00 154 ASN A N 1
ATOM 1229 C CA . ASN A 1 154 ? 10.317 10.782 -20.943 1.00 91.00 154 ASN A CA 1
ATOM 1230 C C . ASN A 1 154 ? 9.694 11.873 -20.081 1.00 91.00 154 ASN A C 1
ATOM 1232 O O . ASN A 1 154 ? 9.515 12.989 -20.571 1.00 91.00 154 ASN A O 1
ATOM 1236 N N . GLN A 1 155 ? 9.442 11.575 -18.814 1.00 88.31 155 GLN A N 1
ATOM 1237 C CA . GLN A 1 155 ? 8.829 12.498 -17.876 1.00 88.31 155 GLN A CA 1
ATOM 1238 C C . GLN A 1 155 ? 9.845 13.513 -17.343 1.00 88.31 155 GLN A C 1
ATOM 1240 O O . GLN A 1 155 ? 11.065 13.300 -17.356 1.00 88.31 155 GLN A O 1
ATOM 1245 N N . GLU A 1 156 ? 9.339 14.670 -16.920 1.00 84.81 156 GLU A N 1
ATOM 1246 C CA . GLU A 1 156 ? 10.156 15.662 -16.229 1.00 84.81 156 GLU A CA 1
ATOM 1247 C C . GLU A 1 156 ? 10.483 15.171 -14.821 1.00 84.81 156 GLU A C 1
ATOM 1249 O O . GLU A 1 156 ? 9.652 14.566 -14.144 1.00 84.81 156 GLU A O 1
ATOM 1254 N N . LYS A 1 157 ? 11.706 15.445 -14.360 1.00 81.50 157 LYS A N 1
ATOM 1255 C CA . LYS A 1 157 ? 12.115 15.041 -13.019 1.00 81.50 157 LYS A CA 1
ATOM 1256 C C . LYS A 1 157 ? 11.312 15.819 -11.981 1.00 81.50 157 LYS A C 1
ATOM 1258 O O . LYS A 1 157 ? 11.455 17.037 -11.870 1.00 81.50 157 LYS A O 1
ATOM 1263 N N . ILE A 1 158 ? 10.537 15.100 -11.180 1.00 79.56 158 ILE A N 1
ATOM 1264 C CA . ILE A 1 158 ? 9.829 15.679 -10.045 1.00 79.56 158 ILE A CA 1
ATOM 1265 C C . ILE A 1 158 ? 10.851 15.964 -8.938 1.00 79.56 158 ILE A C 1
ATOM 1267 O O . ILE A 1 158 ? 11.694 15.128 -8.607 1.00 79.56 158 ILE A O 1
ATOM 1271 N N . LEU A 1 159 ? 10.838 17.185 -8.405 1.00 75.88 159 LEU A N 1
ATOM 1272 C CA . LEU A 1 159 ? 11.738 17.589 -7.327 1.00 75.88 159 LEU A CA 1
ATOM 1273 C C . LEU A 1 159 ? 11.076 17.297 -5.979 1.00 75.88 159 LEU A C 1
ATOM 1275 O O . LEU A 1 159 ? 9.931 17.675 -5.772 1.00 75.88 159 LEU A O 1
ATOM 1279 N N . ASN A 1 160 ? 11.822 16.731 -5.026 1.00 73.00 160 ASN A N 1
ATOM 1280 C CA . ASN A 1 160 ? 11.310 16.349 -3.696 1.00 73.00 160 ASN A CA 1
ATOM 1281 C C . ASN A 1 160 ? 10.700 17.499 -2.865 1.00 73.00 160 ASN A C 1
ATOM 1283 O O . ASN A 1 160 ? 10.096 17.243 -1.833 1.00 73.00 160 ASN A O 1
ATOM 1287 N N . ASN A 1 161 ? 10.879 18.755 -3.283 1.00 75.44 161 ASN A N 1
ATOM 1288 C CA . ASN A 1 161 ? 10.348 19.936 -2.595 1.00 75.44 161 ASN A CA 1
ATOM 1289 C C . ASN A 1 161 ? 9.111 20.524 -3.298 1.00 75.44 161 ASN A C 1
ATOM 1291 O O . ASN A 1 161 ? 8.726 21.657 -3.008 1.00 75.44 161 ASN A O 1
ATOM 1295 N N . ASP A 1 162 ? 8.547 19.814 -4.273 1.00 76.56 162 ASP A N 1
ATOM 1296 C CA . ASP A 1 162 ? 7.369 20.259 -5.005 1.00 76.56 162 ASP A CA 1
ATOM 1297 C C . ASP A 1 162 ? 6.103 20.052 -4.153 1.00 76.56 162 ASP A C 1
ATOM 1299 O O . ASP A 1 162 ? 5.835 18.920 -3.747 1.00 76.56 162 ASP A O 1
ATOM 1303 N N . PRO A 1 163 ? 5.312 21.104 -3.865 1.00 68.44 163 PRO A N 1
ATOM 1304 C CA . PRO A 1 163 ? 4.073 20.961 -3.098 1.00 68.44 163 PRO A CA 1
ATOM 1305 C C . PRO A 1 163 ? 3.012 20.104 -3.811 1.00 68.44 163 PRO A C 1
ATOM 1307 O O . PRO A 1 163 ? 2.052 19.686 -3.170 1.00 68.44 163 PRO A O 1
ATOM 1310 N N . GLU A 1 164 ? 3.175 19.835 -5.111 1.00 85.00 164 GLU A N 1
ATOM 1311 C CA . GLU A 1 164 ? 2.298 18.987 -5.925 1.00 85.00 164 GLU A CA 1
ATOM 1312 C C . GLU A 1 164 ? 2.972 17.664 -6.335 1.00 85.00 164 GLU A C 1
ATOM 1314 O O . GLU A 1 164 ? 2.546 17.035 -7.305 1.00 85.00 164 GLU A O 1
ATOM 1319 N N . ILE A 1 165 ? 4.022 17.233 -5.620 1.00 86.50 165 ILE A N 1
ATOM 1320 C CA . ILE A 1 165 ? 4.789 16.017 -5.940 1.00 86.50 165 ILE A CA 1
ATOM 1321 C C . ILE A 1 165 ? 3.894 14.792 -6.165 1.00 86.50 165 ILE A C 1
ATOM 1323 O O . ILE A 1 165 ? 4.017 14.161 -7.209 1.00 86.50 165 ILE A O 1
ATOM 1327 N N . ASP A 1 166 ? 2.942 14.523 -5.272 1.00 83.88 166 ASP A N 1
ATOM 1328 C CA . ASP A 1 166 ? 2.029 13.378 -5.380 1.00 83.88 166 ASP A CA 1
ATOM 1329 C C . ASP A 1 166 ? 1.143 13.448 -6.638 1.00 83.88 166 ASP A C 1
ATOM 1331 O O . ASP A 1 166 ? 0.898 12.440 -7.295 1.00 83.88 166 ASP A O 1
ATOM 1335 N N . VAL A 1 167 ? 0.652 14.644 -6.995 1.00 87.69 167 VAL A N 1
ATOM 1336 C CA . VAL A 1 167 ? -0.200 14.826 -8.185 1.00 87.69 167 VAL A CA 1
ATOM 1337 C C . VAL A 1 167 ? 0.625 14.619 -9.449 1.00 87.69 167 VAL A C 1
ATOM 1339 O O . VAL A 1 167 ? 0.157 13.986 -10.391 1.00 87.69 167 VAL A O 1
ATOM 1342 N N . LYS A 1 168 ? 1.864 15.118 -9.466 1.00 88.94 168 LYS A N 1
ATOM 1343 C CA . LYS A 1 168 ? 2.794 14.916 -10.583 1.00 88.94 168 LYS A CA 1
ATOM 1344 C C . LYS A 1 168 ? 3.239 13.464 -10.703 1.00 88.94 168 LYS A C 1
ATOM 1346 O O . LYS A 1 168 ? 3.417 12.993 -11.821 1.00 88.94 168 LYS A O 1
ATOM 1351 N N . MET A 1 169 ? 3.401 12.770 -9.579 1.00 89.12 169 MET A N 1
ATOM 1352 C CA . MET A 1 169 ? 3.726 11.349 -9.565 1.00 89.12 169 MET A CA 1
ATOM 1353 C C . MET A 1 169 ? 2.570 10.544 -10.151 1.00 89.12 169 MET A C 1
ATOM 1355 O O . MET A 1 169 ? 2.778 9.835 -11.128 1.00 89.12 169 MET A O 1
ATOM 1359 N N . LEU A 1 170 ? 1.342 10.772 -9.671 1.00 89.38 170 LEU A N 1
ATOM 1360 C CA . LEU A 1 170 ? 0.139 10.161 -10.238 1.00 89.38 170 LEU A CA 1
ATOM 1361 C C . LEU A 1 170 ? -0.016 10.466 -11.739 1.00 89.38 170 LEU A C 1
ATOM 1363 O O . LEU A 1 170 ? -0.321 9.569 -12.519 1.00 89.38 170 LEU A O 1
ATOM 1367 N N . ASP A 1 171 ? 0.225 11.710 -12.173 1.00 91.50 171 ASP A N 1
ATOM 1368 C CA . ASP A 1 171 ? 0.213 12.071 -13.599 1.00 91.50 171 ASP A CA 1
ATOM 1369 C C . ASP A 1 171 ? 1.232 11.259 -14.411 1.00 91.50 171 ASP A C 1
ATOM 1371 O O . ASP A 1 171 ? 0.917 10.768 -15.498 1.00 91.50 171 ASP A O 1
ATOM 1375 N N . GLY A 1 172 ? 2.444 11.106 -13.873 1.00 91.50 172 GLY A N 1
ATOM 1376 C CA . GLY A 1 172 ? 3.507 10.301 -14.459 1.00 91.50 172 GLY A CA 1
ATOM 1377 C C . GLY A 1 172 ? 3.112 8.833 -14.596 1.00 91.50 172 GLY A C 1
ATOM 1378 O O . GLY A 1 172 ? 3.181 8.281 -15.695 1.00 91.50 172 GLY A O 1
ATOM 1379 N N . GLU A 1 173 ? 2.611 8.224 -13.525 1.00 92.19 173 GLU A N 1
ATOM 1380 C CA . GLU A 1 173 ? 2.149 6.832 -13.526 1.00 92.19 173 GLU A CA 1
ATOM 1381 C C . GLU A 1 173 ? 1.024 6.600 -14.543 1.00 92.19 173 GLU A C 1
ATOM 1383 O O . GLU A 1 173 ? 1.060 5.640 -15.319 1.00 92.19 173 GLU A O 1
ATOM 1388 N N . ILE A 1 174 ? 0.051 7.517 -14.624 1.00 91.94 174 ILE A N 1
ATOM 1389 C CA . ILE A 1 174 ? -1.040 7.428 -15.604 1.00 91.94 174 ILE A CA 1
ATOM 1390 C C . ILE A 1 174 ? -0.490 7.457 -17.031 1.00 91.94 174 ILE A C 1
ATOM 1392 O O . ILE A 1 174 ? -0.916 6.661 -17.871 1.00 91.94 174 ILE A O 1
ATOM 1396 N N . ARG A 1 175 ? 0.451 8.360 -17.335 1.00 91.88 175 ARG A N 1
ATOM 1397 C CA . ARG A 1 175 ? 1.060 8.444 -18.673 1.00 91.88 175 ARG A CA 1
ATOM 1398 C C . ARG A 1 175 ? 1.828 7.174 -19.020 1.00 91.88 175 ARG A C 1
ATOM 1400 O O . ARG A 1 175 ? 1.667 6.680 -20.136 1.00 91.88 175 ARG A O 1
ATOM 1407 N N . SER A 1 176 ? 2.607 6.643 -18.080 1.00 93.06 176 SER A N 1
ATOM 1408 C CA . SER A 1 176 ? 3.374 5.407 -18.261 1.00 93.06 176 SER A CA 1
ATOM 1409 C C . SER A 1 176 ? 2.481 4.202 -18.516 1.00 93.06 176 SER A C 1
ATOM 1411 O O . SER A 1 176 ? 2.689 3.454 -19.471 1.00 93.06 176 SER A O 1
ATOM 1413 N N . ASP A 1 177 ? 1.425 4.038 -17.725 1.00 93.81 177 ASP A N 1
ATOM 1414 C CA . ASP A 1 177 ? 0.489 2.939 -17.927 1.00 93.81 177 ASP A CA 1
ATOM 1415 C C . ASP A 1 177 ? -0.290 3.073 -19.237 1.00 93.81 177 ASP A C 1
ATOM 1417 O O . ASP A 1 177 ? -0.427 2.096 -19.972 1.00 93.81 177 ASP A O 1
ATOM 1421 N N . ARG A 1 178 ? -0.763 4.278 -19.580 1.00 92.44 178 ARG A N 1
ATOM 1422 C CA . ARG A 1 178 ? -1.455 4.514 -20.855 1.00 92.44 178 ARG A CA 1
ATOM 1423 C C . ARG A 1 178 ? -0.563 4.213 -22.048 1.00 92.44 178 ARG A C 1
ATOM 1425 O O . ARG A 1 178 ? -1.026 3.586 -22.994 1.00 92.44 178 ARG A O 1
ATOM 1432 N N . ALA A 1 179 ? 0.700 4.627 -21.994 1.00 91.38 179 ALA A N 1
ATOM 1433 C CA . ALA A 1 179 ? 1.687 4.327 -23.019 1.00 91.38 179 ALA A CA 1
ATOM 1434 C C . ALA A 1 179 ? 1.805 2.820 -23.276 1.00 91.38 179 ALA A C 1
ATOM 1436 O O . ALA A 1 179 ? 1.691 2.374 -24.418 1.00 91.38 179 ALA A O 1
ATOM 1437 N N . ALA A 1 180 ? 1.980 2.043 -22.209 1.00 93.25 180 ALA A N 1
ATOM 1438 C CA . ALA A 1 180 ? 2.123 0.598 -22.295 1.00 93.25 180 ALA A CA 1
ATOM 1439 C C . ALA A 1 180 ? 0.818 -0.092 -22.747 1.00 93.25 180 ALA A C 1
ATOM 1441 O O . ALA A 1 180 ? 0.835 -0.963 -23.621 1.00 93.25 180 ALA A O 1
ATOM 1442 N N . ILE A 1 181 ? -0.333 0.360 -22.234 1.00 93.25 181 ILE A N 1
ATOM 1443 C CA . ILE A 1 181 ? -1.663 -0.128 -22.626 1.00 93.25 181 ILE A CA 1
ATOM 1444 C C . ILE A 1 181 ? -1.951 0.147 -24.102 1.00 93.25 181 ILE A C 1
ATOM 1446 O O . ILE A 1 181 ? -2.444 -0.739 -24.797 1.00 93.25 181 ILE A O 1
ATOM 1450 N N . GLU A 1 182 ? -1.672 1.351 -24.602 1.00 92.00 182 GLU A N 1
ATOM 1451 C CA . GLU A 1 182 ? -1.895 1.716 -26.004 1.00 92.00 182 GLU A CA 1
ATOM 1452 C C . GLU A 1 182 ? -1.087 0.812 -26.943 1.00 92.00 182 GLU A C 1
ATOM 1454 O O . GLU A 1 182 ? -1.646 0.291 -27.915 1.00 92.00 182 GLU A O 1
ATOM 1459 N N . THR A 1 183 ? 0.184 0.553 -26.611 1.00 92.25 183 THR A N 1
ATOM 1460 C CA . THR A 1 183 ? 1.039 -0.390 -27.346 1.00 92.25 183 THR A CA 1
ATOM 1461 C C . THR A 1 183 ? 0.435 -1.797 -27.345 1.00 92.25 183 THR A C 1
ATOM 1463 O O . THR A 1 183 ? 0.190 -2.367 -28.411 1.00 92.25 183 THR A O 1
ATOM 1466 N N . LEU A 1 184 ? 0.098 -2.349 -26.176 1.00 92.69 184 LEU A N 1
ATOM 1467 C CA . LEU A 1 184 ? -0.452 -3.705 -26.083 1.00 92.69 184 LEU A CA 1
ATOM 1468 C C . LEU A 1 184 ? -1.837 -3.855 -26.725 1.00 92.69 184 LEU A C 1
ATOM 1470 O O . LEU A 1 184 ? -2.114 -4.878 -27.357 1.00 92.69 184 LEU A O 1
ATOM 1474 N N . ARG A 1 185 ? -2.712 -2.847 -26.610 1.00 93.44 185 ARG A N 1
ATOM 1475 C CA . ARG A 1 185 ? -4.016 -2.819 -27.296 1.00 93.44 185 ARG A CA 1
ATOM 1476 C C . ARG A 1 185 ? -3.812 -2.863 -28.813 1.00 93.44 185 ARG A C 1
ATOM 1478 O O . ARG A 1 185 ? -4.487 -3.641 -29.488 1.00 93.44 185 ARG A O 1
ATOM 1485 N N . ALA A 1 186 ? -2.862 -2.089 -29.345 1.00 92.75 186 ALA A N 1
ATOM 1486 C CA . ALA A 1 186 ? -2.534 -2.090 -30.773 1.00 92.75 186 ALA A CA 1
ATOM 1487 C C . ALA A 1 186 ? -1.979 -3.444 -31.257 1.00 92.75 186 ALA A C 1
ATOM 1489 O O . ALA A 1 186 ? -2.222 -3.839 -32.400 1.00 92.75 186 ALA A O 1
ATOM 1490 N N . GLU A 1 187 ? -1.289 -4.178 -30.384 1.00 92.94 187 GLU A N 1
ATOM 1491 C CA . GLU A 1 187 ? -0.763 -5.521 -30.654 1.00 92.94 187 GLU A CA 1
ATOM 1492 C C . GLU A 1 187 ? -1.785 -6.653 -30.425 1.00 92.94 187 GLU A C 1
ATOM 1494 O O . GLU A 1 187 ? -1.533 -7.803 -30.788 1.00 92.94 187 GLU A O 1
ATOM 1499 N N . GLY A 1 188 ? -2.972 -6.335 -29.896 1.00 94.94 188 GLY A N 1
ATOM 1500 C CA . GLY A 1 188 ? -4.064 -7.288 -29.679 1.00 94.94 188 GLY A CA 1
ATOM 1501 C C . GLY A 1 188 ? -4.008 -8.036 -28.343 1.00 94.94 188 GLY A C 1
ATOM 1502 O O . GLY A 1 188 ? -4.696 -9.045 -28.186 1.00 94.94 188 GLY A O 1
ATOM 1503 N N . HIS A 1 189 ? -3.234 -7.546 -27.374 1.00 95.19 189 HIS A N 1
ATOM 1504 C CA . HIS A 1 189 ? -3.062 -8.127 -26.037 1.00 95.19 189 HIS A CA 1
ATOM 1505 C C . HIS A 1 189 ? -4.078 -7.579 -25.018 1.00 95.19 189 HIS A C 1
ATOM 1507 O O . HIS A 1 189 ? -3.726 -7.159 -23.916 1.00 95.19 189 HIS A O 1
ATOM 1513 N N . GLN A 1 190 ? -5.364 -7.566 -25.391 1.00 94.44 190 GLN A N 1
ATOM 1514 C CA . GLN A 1 190 ? -6.439 -6.999 -24.563 1.00 94.44 190 GLN A CA 1
ATOM 1515 C C . GLN A 1 190 ? -6.614 -7.723 -23.218 1.00 94.44 190 GLN A C 1
ATOM 1517 O O . GLN A 1 190 ? -7.035 -7.116 -22.240 1.00 94.44 190 GLN A O 1
ATOM 1522 N N . ASP A 1 191 ? -6.294 -9.013 -23.161 1.00 92.56 191 ASP A N 1
ATOM 1523 C CA . ASP A 1 191 ? -6.348 -9.824 -21.946 1.00 92.56 191 ASP A CA 1
ATOM 1524 C C . ASP A 1 191 ? -5.314 -9.381 -20.901 1.00 92.56 191 ASP A C 1
ATOM 1526 O O . ASP A 1 191 ? -5.662 -9.217 -19.732 1.00 92.56 191 ASP A O 1
ATOM 1530 N N . VAL A 1 192 ? -4.069 -9.142 -21.326 1.00 92.81 192 VAL A N 1
ATOM 1531 C CA . VAL A 1 192 ? -2.994 -8.610 -20.470 1.00 92.81 192 VAL A CA 1
ATOM 1532 C C . VAL A 1 192 ? -3.302 -7.184 -20.036 1.00 92.81 192 VAL A C 1
ATOM 1534 O O . VAL A 1 192 ? -3.126 -6.860 -18.866 1.00 92.81 192 VAL A O 1
ATOM 1537 N N . VAL A 1 193 ? -3.827 -6.360 -20.947 1.00 93.50 193 VAL A N 1
ATOM 1538 C CA . VAL A 1 193 ? -4.280 -5.001 -20.627 1.00 93.50 193 VAL A CA 1
ATOM 1539 C C . VAL A 1 193 ? -5.314 -5.050 -19.509 1.00 93.50 193 VAL A C 1
ATOM 1541 O O . VAL A 1 193 ? -5.044 -4.538 -18.435 1.00 93.50 193 VAL A O 1
ATOM 1544 N N . THR A 1 194 ? -6.434 -5.754 -19.688 1.00 92.44 194 THR A N 1
ATOM 1545 C CA . THR A 1 194 ? -7.482 -5.843 -18.657 1.00 92.44 194 THR A CA 1
ATOM 1546 C C . THR A 1 194 ? -6.959 -6.401 -17.329 1.00 92.44 194 THR A C 1
ATOM 1548 O O . THR A 1 194 ? -7.375 -5.953 -16.261 1.00 92.44 194 THR A O 1
ATOM 1551 N N . ALA A 1 195 ? -6.011 -7.340 -17.370 1.00 92.75 195 ALA A N 1
ATOM 1552 C CA . ALA A 1 195 ? -5.355 -7.834 -16.168 1.00 92.75 195 ALA A CA 1
ATOM 1553 C C . ALA A 1 195 ? -4.515 -6.755 -15.461 1.00 92.75 195 ALA A C 1
ATOM 1555 O O . ALA A 1 195 ? -4.586 -6.646 -14.241 1.00 92.75 195 ALA A O 1
ATOM 1556 N N . TRP A 1 196 ? -3.761 -5.937 -16.199 1.00 92.69 196 TRP A N 1
ATOM 1557 C CA . TRP A 1 196 ? -3.013 -4.806 -15.641 1.00 92.69 196 TRP A CA 1
ATOM 1558 C C . TRP A 1 196 ? -3.930 -3.748 -15.027 1.00 92.69 196 TRP A C 1
ATOM 1560 O O . TRP A 1 196 ? -3.684 -3.291 -13.913 1.00 92.69 196 TRP A O 1
ATOM 1570 N N . GLU A 1 197 ? -5.028 -3.410 -15.708 1.00 91.88 197 GLU A N 1
ATOM 1571 C CA . GLU A 1 197 ? -6.031 -2.466 -15.199 1.00 91.88 197 GLU A CA 1
ATOM 1572 C C . GLU A 1 197 ? -6.610 -2.946 -13.862 1.00 91.88 197 GLU A C 1
ATOM 1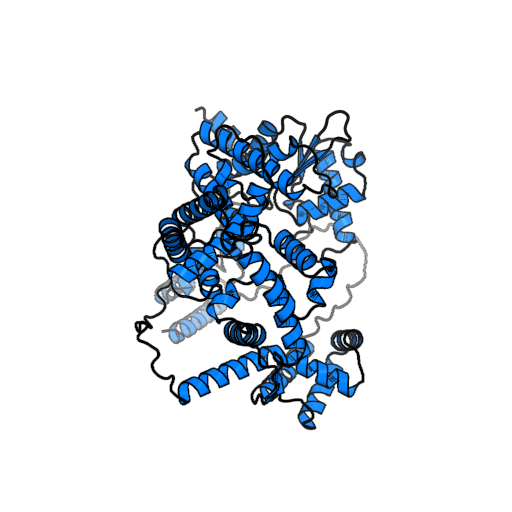574 O O . GLU A 1 197 ? -6.700 -2.176 -12.902 1.00 91.88 197 GLU A O 1
ATOM 1579 N N . ALA A 1 198 ? -6.918 -4.243 -13.772 1.00 91.50 198 ALA A N 1
ATOM 1580 C CA . ALA A 1 198 ? -7.383 -4.877 -12.548 1.00 91.50 198 ALA A CA 1
ATOM 1581 C C . ALA A 1 198 ? -6.327 -4.848 -11.428 1.00 91.50 198 ALA A C 1
ATOM 1583 O O . ALA A 1 198 ? -6.658 -4.525 -10.288 1.00 91.50 198 ALA A O 1
ATOM 1584 N N . LEU A 1 199 ? -5.061 -5.150 -11.740 1.00 90.88 199 LEU A N 1
ATOM 1585 C CA . LEU A 1 199 ? -3.960 -5.114 -10.770 1.00 90.88 199 LEU A CA 1
ATOM 1586 C C . LEU A 1 199 ? -3.768 -3.706 -10.192 1.00 90.88 199 LEU A C 1
ATOM 1588 O O . LEU A 1 199 ? -3.698 -3.557 -8.973 1.00 90.88 199 LEU A O 1
ATOM 1592 N N . ARG A 1 200 ? -3.769 -2.671 -11.043 1.00 89.19 200 ARG A N 1
ATOM 1593 C CA . ARG A 1 200 ? -3.655 -1.264 -10.623 1.00 89.19 200 ARG A CA 1
ATOM 1594 C C . ARG A 1 200 ? -4.823 -0.827 -9.740 1.00 89.19 200 ARG A C 1
ATOM 1596 O O . ARG A 1 200 ? -4.600 -0.191 -8.714 1.00 89.19 200 ARG A O 1
ATOM 1603 N N . ALA A 1 201 ? -6.056 -1.205 -10.086 1.00 89.38 201 ALA A N 1
ATOM 1604 C CA . ALA A 1 201 ? -7.236 -0.874 -9.282 1.00 89.38 201 ALA A CA 1
ATOM 1605 C C . ALA A 1 201 ? -7.174 -1.475 -7.868 1.00 89.38 201 ALA A C 1
ATOM 1607 O O . ALA A 1 201 ? -7.508 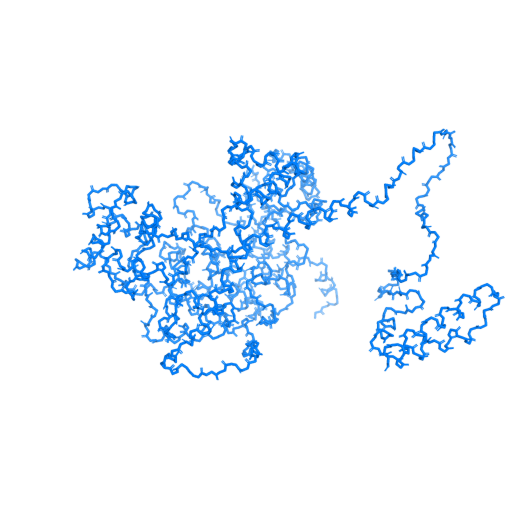-0.809 -6.887 1.00 89.38 201 ALA A O 1
ATOM 1608 N N . ILE A 1 202 ? -6.726 -2.728 -7.753 1.00 88.62 202 ILE A N 1
ATOM 1609 C CA . ILE A 1 202 ? -6.598 -3.400 -6.457 1.00 88.62 202 ILE A CA 1
ATOM 1610 C C . ILE A 1 202 ? -5.405 -2.850 -5.671 1.00 88.62 202 ILE A C 1
ATOM 1612 O O . ILE A 1 202 ? -5.561 -2.578 -4.484 1.00 88.62 202 ILE A O 1
ATOM 1616 N N . SER A 1 203 ? -4.249 -2.631 -6.312 1.00 85.12 203 SER A N 1
ATOM 1617 C CA . SER A 1 203 ? -3.066 -2.032 -5.668 1.00 85.12 203 SER A CA 1
ATOM 1618 C C . SER A 1 203 ? -3.397 -0.678 -5.046 1.00 85.12 203 SER A C 1
ATOM 1620 O O . SER A 1 203 ? -3.134 -0.451 -3.867 1.00 85.12 203 SER A O 1
ATOM 1622 N N . ALA A 1 204 ? -4.092 0.182 -5.797 1.00 84.44 204 ALA A N 1
ATOM 1623 C CA . ALA A 1 204 ? -4.540 1.482 -5.312 1.00 84.44 204 ALA A CA 1
ATOM 1624 C C . ALA A 1 204 ? -5.412 1.369 -4.056 1.00 84.44 204 ALA A C 1
ATOM 1626 O O . ALA A 1 204 ? -5.241 2.121 -3.097 1.00 84.44 204 ALA A O 1
ATOM 1627 N N . ALA A 1 205 ? -6.302 0.372 -4.013 1.00 85.19 205 ALA A N 1
ATOM 1628 C CA . ALA A 1 205 ? -7.144 0.132 -2.848 1.00 85.19 205 ALA A CA 1
ATOM 1629 C C . ALA A 1 205 ? -6.323 -0.329 -1.636 1.00 85.19 205 ALA A C 1
ATOM 1631 O O . ALA A 1 205 ? -6.822 -0.303 -0.520 1.00 85.19 205 ALA A O 1
ATOM 1632 N N . ASN A 1 206 ? -5.079 -0.762 -1.815 1.00 81.44 206 ASN A N 1
ATOM 1633 C CA . ASN A 1 206 ? -4.179 -1.187 -0.745 1.00 81.44 206 ASN A CA 1
ATOM 1634 C C . ASN A 1 206 ? -3.221 -0.084 -0.276 1.00 81.44 206 ASN A C 1
ATOM 1636 O O . ASN A 1 206 ? -2.255 -0.375 0.424 1.00 81.44 206 ASN A O 1
ATOM 1640 N N . GLY A 1 207 ? -3.518 1.177 -0.604 1.00 76.50 207 GLY A N 1
ATOM 1641 C CA . GLY A 1 207 ? -2.761 2.343 -0.142 1.00 76.50 207 GLY A CA 1
ATOM 1642 C C . GLY A 1 207 ? -1.773 2.889 -1.168 1.00 76.50 207 GLY A C 1
ATOM 1643 O O . GLY A 1 207 ? -1.088 3.868 -0.887 1.00 76.50 207 GLY A O 1
ATOM 1644 N N . ASP A 1 208 ? -1.735 2.308 -2.365 1.00 79.44 208 ASP A N 1
ATOM 1645 C CA . ASP A 1 208 ? -0.878 2.745 -3.461 1.00 79.44 208 ASP A CA 1
ATOM 1646 C C . ASP A 1 208 ? -1.561 3.818 -4.331 1.00 79.44 208 ASP A C 1
ATOM 1648 O O . ASP A 1 208 ? -1.811 3.644 -5.525 1.00 79.44 208 ASP A O 1
ATOM 1652 N N . ALA A 1 209 ? -1.955 4.926 -3.696 1.00 78.62 209 ALA A N 1
ATOM 1653 C CA . ALA A 1 209 ? -2.747 5.975 -4.343 1.00 78.62 209 ALA A CA 1
ATOM 1654 C C . ALA A 1 209 ? -1.997 6.683 -5.491 1.00 78.62 209 ALA A C 1
ATOM 1656 O O . ALA A 1 209 ? -2.633 7.239 -6.384 1.00 78.62 209 ALA A O 1
ATOM 1657 N N . GLU A 1 210 ? -0.663 6.650 -5.480 1.00 77.69 210 GLU A N 1
ATOM 1658 C CA . GLU A 1 210 ? 0.197 7.224 -6.525 1.00 77.69 210 GLU A CA 1
ATOM 1659 C C . GLU A 1 210 ? 0.130 6.411 -7.828 1.00 77.69 210 GLU A C 1
ATOM 1661 O O . GLU A 1 210 ? 0.215 6.987 -8.907 1.00 77.69 210 GLU A O 1
ATOM 1666 N N . HIS A 1 211 ? -0.156 5.107 -7.746 1.00 78.62 211 HIS A N 1
ATOM 1667 C CA . HIS A 1 211 ? -0.340 4.225 -8.904 1.00 78.62 211 HIS A CA 1
ATOM 1668 C C . HIS A 1 211 ? -1.817 3.895 -9.174 1.00 78.62 211 HIS A C 1
ATOM 1670 O O . HIS A 1 211 ? -2.143 2.888 -9.813 1.00 78.62 211 HIS A O 1
ATOM 1676 N N . ALA A 1 212 ? -2.742 4.745 -8.718 1.00 75.81 212 ALA A N 1
ATOM 1677 C CA . ALA A 1 212 ? -4.179 4.611 -8.947 1.00 75.81 212 ALA A CA 1
ATOM 1678 C C . ALA A 1 212 ? -4.582 4.985 -10.387 1.00 75.81 212 ALA A C 1
ATOM 1680 O O . ALA A 1 212 ? -5.427 5.831 -10.650 1.00 75.81 212 ALA A O 1
ATOM 1681 N N . THR A 1 213 ? -3.972 4.340 -11.368 1.00 81.44 213 THR A N 1
ATOM 1682 C CA . THR A 1 213 ? -4.048 4.726 -12.780 1.00 81.44 213 THR A CA 1
ATOM 1683 C C . THR A 1 213 ? -5.253 4.131 -13.515 1.00 81.44 213 THR A C 1
ATOM 1685 O O . THR A 1 213 ? -5.684 4.668 -14.536 1.00 81.44 213 THR A O 1
ATOM 1688 N N . SER A 1 214 ? -5.838 3.054 -12.971 1.00 77.69 214 SER A N 1
ATOM 1689 C CA . SER A 1 214 ? -6.863 2.224 -13.632 1.00 77.69 214 SER A CA 1
ATOM 1690 C C . SER A 1 214 ? -8.067 2.980 -14.190 1.00 77.69 214 SER A C 1
ATOM 1692 O O . SER A 1 214 ? -8.612 2.606 -15.226 1.00 77.69 214 SER A O 1
ATOM 1694 N N . ILE A 1 215 ? -8.487 4.068 -13.546 1.00 73.56 215 ILE A N 1
ATOM 1695 C CA . ILE A 1 215 ? -9.659 4.826 -13.987 1.00 73.56 215 ILE A CA 1
ATOM 1696 C C . ILE A 1 215 ? -9.373 5.693 -15.217 1.00 73.56 215 ILE A C 1
ATOM 1698 O O . ILE A 1 215 ? -10.302 6.108 -15.902 1.00 73.56 215 ILE A O 1
ATOM 1702 N N . PHE A 1 216 ? -8.114 5.974 -15.537 1.00 79.50 216 PHE A N 1
ATOM 1703 C CA . PHE A 1 216 ? -7.766 6.929 -16.587 1.00 79.50 216 PHE A CA 1
ATOM 1704 C C . PHE A 1 216 ? -7.595 6.289 -17.958 1.00 79.50 216 PHE A C 1
ATOM 1706 O O . PHE A 1 216 ? -7.450 7.006 -18.943 1.00 79.50 216 PHE A O 1
ATOM 1713 N N . PHE A 1 217 ? -7.616 4.963 -18.065 1.00 77.88 217 PHE A N 1
ATOM 1714 C CA . PHE A 1 217 ? -7.236 4.262 -19.298 1.00 77.88 217 PHE A CA 1
ATOM 1715 C C . PHE A 1 217 ? -8.240 4.378 -20.441 1.00 77.88 217 PHE A C 1
ATOM 1717 O O . PHE A 1 217 ? -7.862 4.286 -21.611 1.00 77.88 217 PHE A O 1
ATOM 1724 N N . ASP A 1 218 ? -9.497 4.654 -20.108 1.00 71.94 218 ASP A N 1
ATOM 1725 C CA . ASP A 1 218 ? -10.568 4.837 -21.088 1.00 71.94 218 ASP A CA 1
ATOM 1726 C C . ASP A 1 218 ? -10.908 6.313 -21.326 1.00 71.94 218 ASP A C 1
ATOM 1728 O O . ASP A 1 218 ? -11.841 6.627 -22.065 1.00 71.94 218 ASP A O 1
ATOM 1732 N N . GLU A 1 219 ? -10.157 7.243 -20.724 1.00 78.38 219 GLU A N 1
ATOM 1733 C CA . GLU A 1 219 ? -10.342 8.674 -20.961 1.00 78.38 219 GLU A CA 1
ATOM 1734 C C . GLU A 1 219 ? -9.691 9.069 -22.296 1.00 78.38 219 GLU A C 1
ATOM 1736 O O . GLU A 1 219 ? -8.469 8.980 -22.432 1.00 78.38 219 GLU A O 1
ATOM 1741 N N . PRO A 1 220 ? -10.454 9.502 -23.316 1.00 72.38 220 PRO A N 1
ATOM 1742 C CA . PRO A 1 220 ? -9.879 9.810 -24.628 1.00 72.38 220 PRO A CA 1
ATOM 1743 C C . PRO A 1 220 ? -8.945 11.025 -24.587 1.00 72.38 220 PRO A C 1
ATOM 1745 O O . PRO A 1 220 ? -8.004 11.111 -25.370 1.00 72.38 220 PRO A O 1
ATOM 1748 N N . GLU A 1 221 ? -9.206 11.951 -23.662 1.00 72.75 221 GLU A N 1
ATOM 1749 C CA . GLU A 1 221 ? -8.504 13.224 -23.502 1.00 72.75 221 GLU A CA 1
ATOM 1750 C C . GLU A 1 221 ? -7.989 13.364 -22.062 1.00 72.75 221 GLU A C 1
ATOM 1752 O O . GLU A 1 221 ? -8.465 14.199 -21.291 1.00 72.75 221 GLU A O 1
ATOM 1757 N N . PHE A 1 222 ? -7.025 12.523 -21.676 1.00 81.81 222 PHE A N 1
ATOM 1758 C CA . PHE A 1 222 ? -6.332 12.695 -20.400 1.00 81.81 222 PHE A CA 1
ATOM 1759 C C . PHE A 1 222 ? -5.476 13.972 -20.444 1.00 81.81 222 PHE A C 1
ATOM 1761 O O . PHE A 1 222 ? -4.399 14.005 -21.041 1.00 81.81 222 PHE A O 1
ATOM 1768 N N . ASN A 1 223 ? -5.983 15.039 -19.823 1.00 84.38 223 ASN A N 1
ATOM 1769 C CA . ASN A 1 223 ? -5.342 16.359 -19.784 1.00 84.38 223 ASN A CA 1
ATOM 1770 C C . ASN A 1 223 ? -4.429 16.560 -18.565 1.00 84.38 223 ASN A C 1
ATOM 1772 O O . ASN A 1 223 ? -3.849 17.633 -18.400 1.00 84.38 223 ASN A O 1
ATOM 1776 N N . GLY A 1 224 ? -4.287 15.523 -17.745 1.00 87.81 224 GLY A N 1
ATOM 1777 C CA . GLY A 1 224 ? -3.404 15.475 -16.594 1.00 87.81 224 GLY A CA 1
ATOM 1778 C C . GLY A 1 224 ? -4.133 15.167 -15.289 1.00 87.81 224 GLY A C 1
ATOM 1779 O O . GLY A 1 224 ? -5.334 15.428 -15.154 1.00 87.81 224 GLY A O 1
ATOM 1780 N N . ALA A 1 225 ? -3.403 14.613 -14.322 1.00 88.44 225 ALA A N 1
ATOM 1781 C CA . ALA A 1 225 ? -3.924 14.400 -12.978 1.00 88.44 225 ALA A CA 1
ATOM 1782 C C . ALA A 1 225 ? -4.200 15.745 -12.285 1.00 88.44 225 ALA A C 1
ATOM 1784 O O . ALA A 1 225 ? -3.568 16.767 -12.548 1.00 88.44 225 ALA A O 1
ATOM 1785 N N . THR A 1 226 ? -5.168 15.744 -11.374 1.00 86.19 226 THR A N 1
ATOM 1786 C CA . THR A 1 226 ? -5.566 16.918 -10.589 1.00 86.19 226 THR A CA 1
ATOM 1787 C C . THR A 1 226 ? -5.554 16.534 -9.120 1.00 86.19 226 THR A C 1
ATOM 1789 O O . THR A 1 226 ? -5.495 15.353 -8.769 1.00 86.19 226 THR A O 1
ATOM 1792 N N . LYS A 1 227 ? -5.650 17.530 -8.240 1.00 82.31 227 LYS A N 1
ATOM 1793 C CA . LYS A 1 227 ? -5.777 17.271 -6.808 1.00 82.31 227 LYS A CA 1
ATOM 1794 C C . LYS A 1 227 ? -7.025 16.437 -6.481 1.00 82.31 227 LYS A C 1
ATOM 1796 O O . LYS A 1 227 ? -6.928 15.510 -5.690 1.00 82.31 227 LYS A O 1
ATOM 1801 N N . GLU A 1 228 ? -8.141 16.677 -7.171 1.00 80.56 228 GLU A N 1
ATOM 1802 C CA . GLU A 1 228 ? -9.384 15.906 -7.008 1.00 80.56 228 GLU A CA 1
ATOM 1803 C C . GLU A 1 228 ? -9.220 14.422 -7.376 1.00 80.56 228 GLU A C 1
ATOM 1805 O O . GLU A 1 228 ? -9.810 13.559 -6.726 1.00 80.56 228 GLU A O 1
ATOM 1810 N N . HIS A 1 229 ? -8.400 14.116 -8.390 1.00 85.56 229 HIS A N 1
ATOM 1811 C CA . HIS A 1 229 ? -8.063 12.742 -8.767 1.00 85.56 229 HIS A CA 1
ATOM 1812 C C . HIS A 1 229 ? -7.268 12.025 -7.674 1.00 85.56 229 HIS A C 1
ATOM 1814 O O . HIS A 1 229 ? -7.579 10.884 -7.328 1.00 85.56 229 HIS A O 1
ATOM 1820 N N . LEU A 1 230 ? -6.244 12.699 -7.143 1.00 83.88 230 LEU A N 1
ATOM 1821 C CA . LEU A 1 230 ? -5.403 12.165 -6.078 1.00 83.88 230 LEU A CA 1
ATOM 1822 C C . LEU A 1 230 ? -6.194 11.991 -4.781 1.00 83.88 230 LEU A C 1
ATOM 1824 O O . LEU A 1 230 ? -6.049 10.980 -4.102 1.00 83.88 230 LEU A O 1
ATOM 1828 N N . ASP A 1 231 ? -7.040 12.959 -4.437 1.00 78.88 231 ASP A N 1
ATOM 1829 C CA . ASP A 1 231 ? -7.864 12.884 -3.235 1.00 78.88 231 ASP A CA 1
ATOM 1830 C C . ASP A 1 231 ? -8.855 11.718 -3.341 1.00 78.88 231 ASP A C 1
ATOM 1832 O O . ASP A 1 231 ? -8.927 10.919 -2.414 1.00 78.88 231 ASP A O 1
ATOM 1836 N N . ALA A 1 232 ? -9.497 11.515 -4.500 1.00 81.25 232 ALA A N 1
ATOM 1837 C CA . ALA A 1 232 ? -10.319 10.328 -4.745 1.00 81.25 232 ALA A CA 1
ATOM 1838 C C . ALA A 1 232 ? -9.524 9.016 -4.608 1.00 81.25 232 ALA A C 1
ATOM 1840 O O . ALA A 1 232 ? -9.999 8.074 -3.975 1.00 81.25 232 ALA A O 1
ATOM 1841 N N . ALA A 1 233 ? -8.302 8.952 -5.152 1.00 83.44 233 ALA A N 1
ATOM 1842 C CA . ALA A 1 233 ? -7.426 7.784 -5.020 1.00 83.44 233 ALA A CA 1
ATOM 1843 C C . ALA A 1 233 ? -7.030 7.499 -3.560 1.00 83.44 233 ALA A C 1
ATOM 1845 O O . ALA A 1 233 ? -6.888 6.343 -3.169 1.00 83.44 233 ALA A O 1
ATOM 1846 N N . LYS A 1 234 ? -6.876 8.542 -2.737 1.00 80.31 234 LYS A N 1
ATOM 1847 C CA . LYS A 1 234 ? -6.553 8.413 -1.309 1.00 80.31 234 LYS A CA 1
ATOM 1848 C C . LYS A 1 234 ? -7.773 8.056 -0.457 1.00 80.31 234 LYS A C 1
ATOM 1850 O O . LYS A 1 234 ? -7.613 7.391 0.564 1.00 80.31 234 LYS A O 1
ATOM 1855 N N . THR A 1 235 ? -8.981 8.478 -0.839 1.00 77.69 235 THR A N 1
ATOM 1856 C CA . THR A 1 235 ? -10.183 8.290 -0.010 1.00 77.69 235 THR A CA 1
ATOM 1857 C C . THR A 1 235 ? -11.019 7.072 -0.381 1.00 77.69 235 THR A C 1
ATOM 1859 O O . THR A 1 235 ? -11.690 6.536 0.504 1.00 77.69 235 THR A O 1
ATOM 1862 N N . PHE A 1 236 ? -10.981 6.589 -1.632 1.00 85.50 236 PHE A N 1
ATOM 1863 C CA . PHE A 1 236 ? -11.958 5.593 -2.095 1.00 85.50 236 PHE A CA 1
ATOM 1864 C C . PHE A 1 236 ? -11.945 4.287 -1.295 1.00 85.50 236 PHE A C 1
ATOM 1866 O O . PHE A 1 236 ? -13.003 3.692 -1.117 1.00 85.50 236 PHE A O 1
ATOM 1873 N N . LEU A 1 237 ? -10.795 3.849 -0.767 1.00 86.56 237 LEU A N 1
ATOM 1874 C CA . LEU A 1 237 ? -10.728 2.678 0.113 1.00 86.56 237 LEU A CA 1
ATOM 1875 C C . LEU A 1 237 ? -11.649 2.837 1.328 1.00 86.56 237 LEU A C 1
ATOM 1877 O O . LEU A 1 237 ? -12.447 1.950 1.633 1.00 86.56 237 LEU A O 1
ATOM 1881 N N . ASN A 1 238 ? -11.545 3.975 2.011 1.00 83.06 238 ASN A N 1
ATOM 1882 C CA . ASN A 1 238 ? -12.349 4.257 3.191 1.00 83.06 238 ASN A CA 1
ATOM 1883 C C . ASN A 1 238 ? -13.830 4.370 2.818 1.00 83.06 238 ASN A C 1
ATOM 1885 O O . ASN A 1 238 ? -14.675 3.811 3.515 1.00 83.06 238 ASN A O 1
ATOM 1889 N N . GLU A 1 239 ? -14.143 4.997 1.681 1.00 84.69 239 GLU A N 1
ATOM 1890 C CA . GLU A 1 239 ? -15.517 5.081 1.170 1.00 84.69 239 GLU A CA 1
ATOM 1891 C C . GLU A 1 239 ? -16.104 3.695 0.871 1.00 84.69 239 GLU A C 1
ATOM 1893 O O . GLU A 1 239 ? -17.233 3.406 1.273 1.00 84.69 239 GLU A O 1
ATOM 1898 N N . MET A 1 240 ? -15.333 2.803 0.235 1.00 89.81 240 MET A N 1
ATOM 1899 C CA . MET A 1 240 ? -15.749 1.417 0.004 1.00 89.81 240 MET A CA 1
ATOM 1900 C C . MET A 1 240 ? -15.987 0.680 1.318 1.00 89.81 240 MET A C 1
ATOM 1902 O O . MET A 1 240 ? -17.031 0.050 1.465 1.00 89.81 240 MET A O 1
ATOM 1906 N N . ASN A 1 241 ? -15.068 0.778 2.284 1.00 88.50 241 ASN A N 1
ATOM 1907 C CA . ASN A 1 241 ? -15.208 0.101 3.574 1.00 88.50 241 ASN A CA 1
ATOM 1908 C C . ASN A 1 241 ? -16.456 0.574 4.325 1.00 88.50 241 ASN A C 1
ATOM 1910 O O . ASN A 1 241 ? -17.225 -0.253 4.808 1.00 88.50 241 ASN A O 1
ATOM 1914 N N . MET A 1 242 ? -16.705 1.886 4.367 1.00 83.19 242 MET A N 1
ATOM 1915 C CA . MET A 1 242 ? -17.911 2.452 4.977 1.00 83.19 242 MET A CA 1
ATOM 1916 C C . MET A 1 242 ? -19.185 2.022 4.242 1.00 83.19 242 MET A C 1
ATOM 1918 O O . MET A 1 242 ? -20.181 1.676 4.883 1.00 83.19 242 MET A O 1
ATOM 1922 N N . GLY A 1 243 ? -19.160 2.024 2.907 1.00 84.31 243 GLY A N 1
ATOM 1923 C CA . GLY A 1 243 ? -20.277 1.578 2.078 1.00 84.31 243 GLY A CA 1
ATOM 1924 C C . GLY A 1 243 ? -20.608 0.102 2.301 1.00 84.31 243 GLY A C 1
ATOM 1925 O O . GLY A 1 243 ? -21.766 -0.244 2.518 1.00 84.31 243 GLY A O 1
ATOM 1926 N N . VAL A 1 244 ? -19.593 -0.766 2.321 1.00 89.12 244 VAL A N 1
ATOM 1927 C CA . VAL A 1 244 ? -19.733 -2.204 2.599 1.00 89.12 244 VAL A CA 1
ATOM 1928 C C . VAL A 1 244 ? -20.242 -2.444 4.018 1.00 89.12 244 VAL A C 1
ATOM 1930 O O . VAL A 1 244 ? -21.197 -3.200 4.191 1.00 89.12 244 VAL A O 1
ATOM 1933 N N . ALA A 1 245 ? -19.652 -1.781 5.015 1.00 83.06 245 ALA A N 1
ATOM 1934 C CA . ALA A 1 245 ? -20.063 -1.863 6.414 1.00 83.06 245 ALA A CA 1
ATOM 1935 C C . ALA A 1 245 ? -21.542 -1.493 6.586 1.00 83.06 245 ALA A C 1
ATOM 1937 O O . ALA A 1 245 ? -22.317 -2.252 7.167 1.00 83.06 245 ALA A O 1
ATOM 1938 N N . THR A 1 246 ? -21.957 -0.374 5.985 1.00 79.00 246 THR A N 1
ATOM 1939 C CA . THR A 1 246 ? -23.349 0.095 6.003 1.00 79.00 246 THR A CA 1
ATOM 1940 C C . THR A 1 246 ? -24.286 -0.894 5.310 1.00 79.00 246 THR A C 1
ATOM 1942 O O . THR A 1 246 ? -25.319 -1.257 5.869 1.00 79.00 246 THR A O 1
ATOM 1945 N N . ASN A 1 247 ? -23.921 -1.362 4.113 1.00 84.12 247 ASN A N 1
ATOM 1946 C CA . ASN A 1 247 ? -24.750 -2.269 3.319 1.00 84.12 247 ASN A CA 1
ATOM 1947 C C . ASN A 1 247 ? -24.935 -3.642 3.992 1.00 84.12 247 ASN A C 1
ATOM 1949 O O . ASN A 1 247 ? -26.000 -4.249 3.876 1.00 84.12 247 ASN A O 1
ATOM 1953 N N . LEU A 1 248 ? -23.912 -4.136 4.694 1.00 86.06 248 LEU A N 1
ATOM 1954 C CA . LEU A 1 248 ? -23.947 -5.432 5.378 1.00 86.06 248 LEU A CA 1
ATOM 1955 C C . LEU A 1 248 ? -24.372 -5.348 6.850 1.00 86.06 248 LEU A C 1
ATOM 1957 O O . LEU A 1 248 ? -24.654 -6.388 7.441 1.00 86.06 248 LEU A O 1
ATOM 1961 N N . GLY A 1 249 ? -24.429 -4.150 7.436 1.00 80.12 249 GLY A N 1
ATOM 1962 C CA . GLY A 1 249 ? -24.703 -3.966 8.862 1.00 80.12 249 GLY A CA 1
ATOM 1963 C C . GLY A 1 249 ? -23.603 -4.541 9.756 1.00 80.12 249 GLY A C 1
ATOM 1964 O O . GLY A 1 249 ? -23.911 -5.158 10.772 1.00 80.12 249 GLY A O 1
ATOM 1965 N N . ILE A 1 250 ? -22.339 -4.380 9.357 1.00 80.50 250 ILE A N 1
ATOM 1966 C CA . ILE A 1 250 ? -21.158 -4.867 10.089 1.00 80.50 250 ILE A CA 1
ATOM 1967 C C . ILE A 1 250 ? -20.230 -3.699 10.461 1.00 80.50 250 ILE A C 1
ATOM 1969 O O . ILE A 1 250 ? -20.289 -2.656 9.804 1.00 80.50 250 ILE A O 1
ATOM 1973 N N . PRO A 1 251 ? -19.352 -3.851 11.468 1.00 76.19 251 PRO A N 1
ATOM 1974 C CA . PRO A 1 251 ? -18.291 -2.888 11.754 1.00 76.19 251 PRO A CA 1
ATOM 1975 C C . PRO A 1 251 ? -17.371 -2.629 10.548 1.00 76.19 251 PRO A C 1
ATOM 1977 O O . PRO A 1 251 ? -17.154 -3.500 9.704 1.00 76.19 251 PRO A O 1
ATOM 1980 N N . ILE A 1 252 ? -16.769 -1.435 10.481 1.00 77.12 252 ILE A N 1
ATOM 1981 C CA . ILE A 1 252 ? -15.836 -1.063 9.396 1.00 77.12 252 ILE A CA 1
ATOM 1982 C C . ILE A 1 252 ? -14.627 -2.007 9.351 1.00 77.12 252 ILE A C 1
ATOM 1984 O O . ILE A 1 252 ? -14.193 -2.387 8.265 1.00 77.12 252 ILE A O 1
ATOM 1988 N N . TRP A 1 253 ? -14.118 -2.440 10.507 1.00 79.62 253 TRP A N 1
ATOM 1989 C CA . TRP A 1 253 ? -13.010 -3.397 10.582 1.00 79.62 253 TRP A CA 1
ATOM 1990 C C . TRP A 1 253 ? -13.372 -4.761 10.001 1.00 79.62 253 TRP A C 1
ATOM 1992 O O . TRP A 1 253 ? -12.578 -5.329 9.256 1.00 79.62 253 TRP A O 1
ATOM 2002 N N . ASP A 1 254 ? -14.594 -5.241 10.237 1.00 79.88 254 ASP A N 1
ATOM 2003 C CA . ASP A 1 254 ? -15.078 -6.478 9.622 1.00 79.88 254 ASP A CA 1
ATOM 2004 C C . ASP A 1 254 ? -15.220 -6.325 8.105 1.00 79.88 254 ASP A C 1
ATOM 2006 O O . ASP A 1 254 ? -14.906 -7.253 7.362 1.00 79.88 254 ASP A O 1
ATOM 2010 N N . ALA A 1 255 ? -15.635 -5.151 7.615 1.00 86.50 255 ALA A N 1
ATOM 2011 C CA . ALA A 1 255 ? -15.623 -4.859 6.183 1.00 86.50 255 ALA A CA 1
ATOM 2012 C C . ALA A 1 255 ? -14.191 -4.868 5.616 1.00 86.50 255 ALA A C 1
ATOM 2014 O O . ALA A 1 255 ? -13.957 -5.456 4.559 1.00 86.50 255 ALA A O 1
ATOM 2015 N N . MET A 1 256 ? -13.220 -4.285 6.325 1.00 86.75 256 MET A N 1
ATOM 2016 C CA . MET A 1 256 ? -11.805 -4.317 5.935 1.00 86.75 256 MET A CA 1
ATOM 2017 C C . MET A 1 256 ? -11.258 -5.746 5.882 1.00 86.75 256 MET A C 1
ATOM 2019 O O . MET A 1 256 ? -10.628 -6.112 4.891 1.00 86.75 256 MET A O 1
ATOM 2023 N N . SER A 1 257 ? -11.525 -6.566 6.903 1.00 86.81 257 SER A N 1
ATOM 2024 C CA . SER A 1 257 ? -11.133 -7.980 6.940 1.00 86.81 257 SER A CA 1
ATOM 2025 C C . SER A 1 257 ? -11.803 -8.784 5.831 1.00 86.81 257 SER A C 1
ATOM 2027 O O . SER A 1 257 ? -11.136 -9.545 5.129 1.00 86.81 257 SER A O 1
ATOM 2029 N N . LEU A 1 258 ? -13.097 -8.546 5.587 1.00 88.81 258 LEU A N 1
ATOM 2030 C CA . LEU A 1 258 ? -13.862 -9.217 4.537 1.00 88.81 258 LEU A CA 1
ATOM 2031 C C . LEU A 1 258 ? -13.230 -9.036 3.157 1.00 88.81 258 LEU A C 1
ATOM 2033 O O . LEU A 1 258 ? -13.289 -9.946 2.336 1.00 88.81 258 LEU A O 1
ATOM 2037 N N . ARG A 1 259 ? -12.599 -7.888 2.905 1.00 88.69 259 ARG A N 1
ATOM 2038 C CA . ARG A 1 259 ? -11.888 -7.622 1.656 1.00 88.69 259 ARG A CA 1
ATOM 2039 C C . ARG A 1 259 ? -10.798 -8.647 1.360 1.00 88.69 259 ARG A C 1
ATOM 2041 O O . ARG A 1 259 ? -10.605 -8.985 0.200 1.00 88.69 259 ARG A O 1
ATOM 2048 N N . PHE A 1 260 ? -10.099 -9.117 2.387 1.00 85.19 260 PHE A N 1
ATOM 2049 C CA . PHE A 1 260 ? -9.014 -10.087 2.262 1.00 85.19 260 PHE A CA 1
ATOM 2050 C C . PHE A 1 260 ? -9.525 -11.527 2.378 1.00 85.19 260 PHE A C 1
ATOM 2052 O O . PHE A 1 260 ? -9.108 -12.395 1.609 1.00 85.19 260 PHE A O 1
ATOM 2059 N N . ASP A 1 261 ? -10.463 -11.759 3.300 1.00 85.81 261 ASP A N 1
ATOM 2060 C CA . ASP A 1 261 ? -11.014 -13.083 3.597 1.00 85.81 261 ASP A CA 1
ATOM 2061 C C . ASP A 1 261 ? -11.923 -13.603 2.474 1.00 85.81 261 ASP A C 1
ATOM 2063 O O . ASP A 1 261 ? -11.850 -14.771 2.086 1.00 85.81 261 ASP A O 1
ATOM 2067 N N . ASP A 1 262 ? -12.780 -12.729 1.940 1.00 88.69 262 ASP A N 1
ATOM 2068 C CA . ASP A 1 262 ? -13.697 -13.013 0.836 1.00 88.69 262 ASP A CA 1
ATOM 2069 C C . ASP A 1 262 ? -13.818 -11.782 -0.090 1.00 88.69 262 ASP A C 1
ATOM 2071 O O . ASP A 1 262 ? -14.821 -11.049 -0.064 1.00 88.69 262 ASP A O 1
ATOM 2075 N N . PRO A 1 263 ? -12.798 -11.548 -0.944 1.00 89.62 263 PRO A N 1
ATOM 2076 C CA . PRO A 1 263 ? -12.752 -10.392 -1.838 1.00 89.62 263 PRO A CA 1
ATOM 2077 C C . PRO A 1 263 ? -13.991 -10.290 -2.732 1.00 89.62 263 PRO A C 1
ATOM 2079 O O . PRO A 1 263 ? -14.476 -9.196 -3.024 1.00 89.62 263 PRO A O 1
ATOM 2082 N N . GLN A 1 264 ? -14.553 -11.432 -3.143 1.00 90.25 264 GLN A N 1
ATOM 2083 C CA . GLN A 1 264 ? -15.719 -11.462 -4.016 1.00 90.25 264 GLN A CA 1
ATOM 2084 C C . GLN A 1 264 ? -16.992 -11.019 -3.288 1.00 90.25 264 GLN A C 1
ATOM 2086 O O . GLN A 1 264 ? -17.781 -10.259 -3.863 1.00 90.25 264 GLN A O 1
ATOM 2091 N N . LYS A 1 265 ? -17.197 -11.459 -2.039 1.00 91.50 265 LYS A N 1
ATOM 2092 C CA . LYS A 1 265 ? -18.302 -10.989 -1.194 1.00 91.50 265 LYS A CA 1
ATOM 2093 C C . LYS A 1 265 ? -18.165 -9.501 -0.887 1.00 91.50 265 LYS A C 1
ATOM 2095 O O . LYS A 1 265 ? -19.161 -8.785 -0.993 1.00 91.50 265 LYS A O 1
ATOM 2100 N N . TYR A 1 266 ? -16.954 -9.029 -0.592 1.00 93.06 266 TYR A N 1
ATOM 2101 C CA . TYR A 1 266 ? -16.685 -7.602 -0.413 1.00 93.06 266 TYR A CA 1
ATOM 2102 C C . TYR A 1 266 ? -17.047 -6.797 -1.670 1.00 93.06 266 TYR A C 1
ATOM 2104 O O . TYR A 1 266 ? -17.820 -5.846 -1.587 1.00 93.06 266 TYR A O 1
ATOM 2112 N N . ALA A 1 267 ? -16.572 -7.205 -2.853 1.00 93.88 267 ALA A N 1
ATOM 2113 C CA . ALA A 1 267 ? -16.863 -6.506 -4.108 1.00 93.88 267 ALA A CA 1
ATOM 2114 C C . ALA A 1 267 ? -18.363 -6.479 -4.446 1.00 93.88 267 ALA A C 1
ATOM 2116 O O . ALA A 1 267 ? -18.864 -5.472 -4.941 1.00 93.88 267 ALA A O 1
ATOM 2117 N N . ASN A 1 268 ? -19.106 -7.551 -4.150 1.00 94.00 268 ASN A N 1
ATOM 2118 C CA . ASN A 1 268 ? -20.563 -7.559 -4.323 1.00 94.00 268 ASN A CA 1
ATOM 2119 C C . ASN A 1 268 ? -21.248 -6.571 -3.368 1.00 94.00 268 ASN A C 1
ATOM 2121 O O . ASN A 1 268 ? -22.122 -5.817 -3.790 1.00 94.00 268 ASN A O 1
ATOM 2125 N N . ALA A 1 269 ? -20.821 -6.532 -2.103 1.00 94.31 269 ALA A N 1
ATOM 2126 C CA . ALA A 1 269 ? -21.354 -5.588 -1.130 1.00 94.31 269 ALA A CA 1
ATOM 2127 C C . ALA A 1 269 ? -21.018 -4.130 -1.487 1.00 94.31 269 ALA A C 1
ATOM 2129 O O . ALA A 1 269 ? -21.861 -3.255 -1.293 1.00 94.31 269 ALA A O 1
ATOM 2130 N N . ALA A 1 270 ? -19.828 -3.877 -2.037 1.00 93.62 270 ALA A N 1
ATOM 2131 C CA . ALA A 1 270 ? -19.420 -2.562 -2.518 1.00 93.62 270 ALA A CA 1
ATOM 2132 C C . ALA A 1 270 ? -20.257 -2.134 -3.733 1.00 93.62 270 ALA A C 1
ATOM 2134 O O . ALA A 1 270 ? -20.719 -0.999 -3.791 1.00 93.62 270 ALA A O 1
ATOM 2135 N N . GLU A 1 271 ? -20.521 -3.044 -4.675 1.00 94.19 271 GLU A N 1
ATOM 2136 C CA . GLU A 1 271 ? -21.372 -2.763 -5.836 1.00 94.19 271 GLU A CA 1
ATOM 2137 C C . GLU A 1 271 ? -22.816 -2.440 -5.429 1.00 94.19 271 GLU A C 1
ATOM 2139 O O . GLU A 1 271 ? -23.422 -1.505 -5.958 1.00 94.19 271 GLU A O 1
ATOM 2144 N N . ASP A 1 272 ? -23.373 -3.190 -4.478 1.00 91.50 272 ASP A N 1
ATOM 2145 C CA . ASP A 1 272 ? -24.708 -2.928 -3.943 1.00 91.50 272 ASP A CA 1
ATOM 2146 C C . ASP A 1 272 ? -24.763 -1.574 -3.228 1.00 91.50 272 ASP A C 1
ATOM 2148 O O . ASP A 1 272 ? -25.685 -0.793 -3.476 1.00 91.50 272 ASP A O 1
ATOM 2152 N N . ALA A 1 273 ? -23.754 -1.256 -2.409 1.00 88.00 273 ALA A N 1
ATOM 2153 C CA . ALA A 1 273 ? -23.640 0.047 -1.763 1.00 88.00 273 ALA A CA 1
ATOM 2154 C C . ALA A 1 273 ? -23.553 1.180 -2.802 1.00 88.00 273 ALA A C 1
ATOM 2156 O O . ALA A 1 273 ? -24.232 2.201 -2.670 1.00 88.00 273 ALA A O 1
ATOM 2157 N N . LEU A 1 274 ? -22.771 0.989 -3.872 1.00 87.75 274 LEU A N 1
ATOM 2158 C CA . LEU A 1 274 ? -22.617 1.960 -4.959 1.00 87.75 274 LEU A CA 1
ATOM 2159 C C . LEU A 1 274 ? -23.955 2.197 -5.676 1.00 87.75 274 LEU A C 1
ATOM 2161 O O . LEU A 1 274 ? -24.374 3.341 -5.848 1.00 87.75 274 LEU A O 1
ATOM 2165 N N . LYS A 1 275 ? -24.675 1.123 -6.028 1.00 88.00 275 LYS A N 1
ATOM 2166 C CA . LYS A 1 275 ? -25.992 1.183 -6.693 1.00 88.00 275 LYS A CA 1
ATOM 2167 C C . LYS A 1 275 ? -27.067 1.846 -5.835 1.00 88.00 275 LYS A C 1
ATOM 2169 O O . LYS A 1 275 ? -27.949 2.513 -6.376 1.00 88.00 275 LYS A O 1
ATOM 2174 N N . LYS A 1 276 ? -27.018 1.658 -4.514 1.00 83.25 276 LYS A N 1
ATOM 2175 C CA . LYS A 1 276 ? -27.956 2.269 -3.560 1.00 83.25 276 LYS A CA 1
ATOM 2176 C C . LYS A 1 276 ? -27.597 3.715 -3.200 1.00 83.25 276 LYS A C 1
ATOM 2178 O O . LYS A 1 276 ? -28.399 4.384 -2.552 1.00 83.25 276 LYS A O 1
ATOM 2183 N N . GLY A 1 277 ? -26.422 4.206 -3.607 1.00 77.44 277 GLY A N 1
ATOM 2184 C CA . GLY A 1 277 ? -25.897 5.498 -3.151 1.00 77.44 277 GLY A CA 1
ATOM 2185 C C . GLY A 1 277 ? -25.571 5.505 -1.652 1.00 77.44 277 GLY A C 1
ATOM 2186 O O . GLY A 1 277 ? -25.631 6.551 -1.009 1.00 77.44 277 GLY A O 1
ATOM 2187 N N . GLU A 1 278 ? -25.284 4.328 -1.091 1.00 73.81 278 GLU A N 1
ATOM 2188 C CA . GLU A 1 278 ? -24.910 4.117 0.311 1.00 73.81 278 GLU A CA 1
ATOM 2189 C C . GLU A 1 278 ? -23.410 4.263 0.540 1.00 73.81 278 GLU A C 1
ATOM 2191 O O . GLU A 1 278 ? -23.001 4.364 1.690 1.00 73.81 278 GLU A O 1
ATOM 2196 N N . ILE A 1 279 ? -22.602 4.318 -0.526 1.00 75.12 279 ILE A N 1
ATOM 2197 C CA . ILE A 1 279 ? -21.209 4.753 -0.423 1.00 75.12 279 ILE A CA 1
ATOM 2198 C C . ILE A 1 279 ? -21.234 6.235 -0.061 1.00 75.12 279 ILE A C 1
ATOM 2200 O O . ILE A 1 279 ? -21.649 7.058 -0.890 1.00 75.12 279 ILE A O 1
ATOM 2204 N N . PRO A 1 280 ? -20.868 6.590 1.182 1.00 61.31 280 PRO A N 1
ATOM 2205 C CA . PRO A 1 280 ? -20.775 7.983 1.541 1.00 61.31 280 PRO A CA 1
ATOM 2206 C C . PRO A 1 280 ? -19.630 8.552 0.710 1.00 61.31 280 PRO A C 1
ATOM 2208 O O . PRO A 1 280 ? -18.497 8.107 0.862 1.00 61.31 280 PRO A O 1
ATOM 2211 N N . ALA A 1 281 ? -19.923 9.519 -0.162 1.00 56.69 281 ALA A N 1
ATOM 2212 C CA . ALA A 1 281 ? -18.873 10.404 -0.640 1.00 56.69 281 ALA A CA 1
ATOM 2213 C C . ALA A 1 281 ? -18.231 10.971 0.624 1.00 56.69 281 ALA A C 1
ATOM 2215 O O . ALA A 1 281 ? -18.937 11.621 1.411 1.00 56.69 281 ALA A O 1
ATOM 2216 N N . LEU A 1 282 ? -16.958 10.654 0.883 1.00 51.97 282 LEU A N 1
ATOM 2217 C CA . LEU A 1 282 ? -16.273 11.297 1.993 1.00 51.97 282 LEU A CA 1
ATOM 2218 C C . LEU A 1 282 ? -16.390 12.806 1.772 1.00 51.97 282 LEU A C 1
ATOM 2220 O O . LEU A 1 282 ? -16.519 13.281 0.643 1.00 51.97 282 LEU A O 1
ATOM 2224 N N . ARG A 1 283 ? -16.492 13.510 2.898 1.00 53.94 283 ARG A N 1
ATOM 2225 C CA . ARG A 1 283 ? -16.769 14.943 3.046 1.00 53.94 283 ARG A CA 1
ATOM 2226 C C . ARG A 1 283 ? -16.282 15.766 1.857 1.00 53.94 283 ARG A C 1
ATOM 2228 O O . ARG A 1 283 ? -15.187 15.554 1.358 1.00 53.94 283 ARG A O 1
ATOM 2235 N N . ASP A 1 284 ? -17.045 16.800 1.524 1.00 51.22 284 ASP A N 1
ATOM 2236 C CA . ASP A 1 284 ? -16.744 17.807 0.489 1.00 51.22 284 ASP A CA 1
ATOM 2237 C C . ASP A 1 284 ? -15.361 18.482 0.591 1.00 51.22 284 ASP A C 1
ATOM 2239 O O . ASP A 1 284 ? -14.991 19.313 -0.235 1.00 51.22 284 ASP A O 1
ATOM 2243 N N . ILE A 1 285 ? -14.624 18.184 1.657 1.00 60.19 285 ILE A N 1
ATOM 2244 C CA . ILE A 1 285 ? -13.333 18.743 1.990 1.00 60.19 285 ILE A CA 1
ATOM 2245 C C . ILE A 1 285 ? -12.443 17.652 2.602 1.00 60.19 285 ILE A C 1
ATOM 2247 O O . ILE A 1 285 ? -12.922 16.760 3.313 1.00 60.19 285 ILE A O 1
ATOM 2251 N N . SER A 1 286 ? -11.136 17.751 2.363 1.00 65.38 286 SER A N 1
ATOM 2252 C CA . SER A 1 286 ? -10.143 16.848 2.952 1.00 65.38 286 SER A CA 1
ATOM 2253 C C . SER A 1 286 ? -10.162 16.897 4.490 1.00 65.38 286 SER A C 1
ATOM 2255 O O . SER A 1 286 ? -10.635 17.867 5.088 1.00 65.38 286 SER A O 1
ATOM 2257 N N . GLU A 1 287 ? -9.617 15.881 5.172 1.00 73.31 287 GLU A N 1
ATOM 2258 C CA . GLU A 1 287 ? -9.476 15.937 6.639 1.00 73.31 287 GLU A CA 1
ATOM 2259 C C . GLU A 1 287 ? -8.612 17.118 7.093 1.00 73.31 287 GLU A C 1
ATOM 2261 O O . GLU A 1 287 ? -8.922 17.746 8.105 1.00 73.31 287 GLU A O 1
ATOM 2266 N N . THR A 1 288 ? -7.587 17.472 6.315 1.00 73.38 288 THR A N 1
ATOM 2267 C CA . THR A 1 288 ? -6.755 18.660 6.538 1.00 73.38 288 THR A CA 1
ATOM 2268 C C . THR A 1 288 ? -7.582 19.942 6.456 1.00 73.38 288 THR A C 1
ATOM 2270 O O . THR A 1 288 ? -7.516 20.784 7.351 1.00 73.38 288 THR A O 1
ATOM 2273 N N . ASP A 1 289 ? -8.430 20.083 5.438 1.00 78.19 289 ASP A N 1
ATOM 2274 C CA . ASP A 1 289 ? -9.301 21.253 5.299 1.00 78.19 289 ASP A CA 1
ATOM 2275 C C . ASP A 1 289 ? -10.376 21.297 6.390 1.00 78.19 289 ASP A C 1
ATOM 2277 O O . ASP A 1 289 ? -10.672 22.367 6.925 1.00 78.19 289 ASP A O 1
ATOM 2281 N N . ALA A 1 290 ? -10.917 20.141 6.787 1.00 83.62 290 ALA A N 1
ATOM 2282 C CA . ALA A 1 290 ? -11.841 20.041 7.911 1.00 83.62 290 ALA A CA 1
ATOM 2283 C C . ALA A 1 290 ? -11.174 20.478 9.218 1.00 83.62 290 ALA A C 1
ATOM 2285 O O . ALA A 1 290 ? -11.729 21.311 9.937 1.00 83.62 290 ALA A O 1
ATOM 2286 N N . LYS A 1 291 ? -9.962 19.988 9.497 1.00 86.12 291 LYS A N 1
ATOM 2287 C CA . LYS A 1 291 ? -9.150 20.383 10.654 1.00 86.12 291 LYS A CA 1
ATOM 2288 C C . LYS A 1 291 ? -8.889 21.889 10.652 1.00 86.12 291 LYS A C 1
ATOM 2290 O O . LYS A 1 291 ? -9.094 22.552 11.667 1.00 86.12 291 LYS A O 1
ATOM 2295 N N . LYS A 1 292 ? -8.528 22.455 9.499 1.00 87.50 292 LYS A N 1
ATOM 2296 C CA . LYS A 1 292 ? -8.292 23.892 9.313 1.00 87.50 292 LYS A CA 1
ATOM 2297 C C . LYS A 1 292 ? -9.545 24.737 9.546 1.00 87.50 292 LYS A C 1
ATOM 2299 O O . LYS A 1 292 ? -9.465 25.766 10.219 1.00 87.50 292 LYS A O 1
ATOM 2304 N N . LEU A 1 293 ? -10.702 24.318 9.030 1.00 89.88 293 LEU A N 1
ATOM 2305 C CA . LEU A 1 293 ? -11.975 25.007 9.265 1.00 89.88 293 LEU A CA 1
ATOM 2306 C C . LEU A 1 293 ? -12.392 24.932 10.735 1.00 89.88 293 LEU A C 1
ATOM 2308 O O . LEU A 1 293 ? -12.829 25.940 11.289 1.00 89.88 293 LEU A O 1
ATOM 2312 N N . VAL A 1 294 ? -12.215 23.779 11.386 1.00 92.56 294 VAL A N 1
ATOM 2313 C CA . VAL A 1 294 ? -12.477 23.627 12.824 1.00 92.56 294 VAL A CA 1
ATOM 2314 C C . VAL A 1 294 ? -11.541 24.524 13.638 1.00 92.56 294 VAL A C 1
ATOM 2316 O O . VAL A 1 294 ? -12.015 25.279 14.485 1.00 92.56 294 VAL A O 1
ATOM 2319 N N . ALA A 1 295 ? -10.241 24.551 13.331 1.00 93.19 295 ALA A N 1
ATOM 2320 C CA . ALA A 1 295 ? -9.284 25.447 13.980 1.00 93.19 295 ALA A CA 1
ATOM 2321 C C . ALA A 1 295 ? -9.659 26.931 13.794 1.00 93.19 295 ALA A C 1
ATOM 2323 O O . ALA A 1 295 ? -9.680 27.693 14.763 1.00 93.19 295 ALA A O 1
ATOM 2324 N N . GLN A 1 296 ? -10.059 27.335 12.580 1.00 94.62 296 GLN A N 1
ATOM 2325 C CA . GLN A 1 296 ? -10.584 28.680 12.317 1.00 94.62 296 GLN A CA 1
ATOM 2326 C C . GLN A 1 296 ? -11.854 28.979 13.121 1.00 94.62 296 GLN A C 1
ATOM 2328 O O . GLN A 1 296 ? -11.964 30.063 13.697 1.00 94.62 296 GLN A O 1
ATOM 2333 N N . LYS A 1 297 ? -12.796 28.030 13.199 1.00 95.75 297 LYS A N 1
ATOM 2334 C CA . LYS A 1 297 ? -14.037 28.162 13.977 1.00 95.75 297 LYS A CA 1
ATOM 2335 C C . LYS A 1 297 ? -13.759 28.356 15.466 1.00 95.75 297 LYS A C 1
ATOM 2337 O O . LYS A 1 297 ? -14.464 29.119 16.122 1.00 95.75 297 LYS A O 1
ATOM 2342 N N . MET A 1 298 ? -12.723 27.693 15.974 1.00 96.75 298 MET A N 1
ATOM 2343 C CA . MET A 1 298 ? -12.265 27.781 17.361 1.00 96.75 298 MET A CA 1
ATOM 2344 C C . MET A 1 298 ? -11.344 28.985 17.624 1.00 96.75 298 MET A C 1
ATOM 2346 O O . MET A 1 298 ? -11.050 29.283 18.780 1.00 96.75 298 MET A O 1
ATOM 2350 N N . GLY A 1 299 ? -10.893 29.695 16.584 1.00 96.00 299 GLY A N 1
ATOM 2351 C CA . GLY A 1 299 ? -9.983 30.835 16.712 1.00 96.00 299 GLY A CA 1
ATOM 2352 C C . GLY A 1 299 ? -8.563 30.447 17.141 1.00 96.00 299 GLY A C 1
ATOM 2353 O O . GLY A 1 299 ? -7.925 31.201 17.876 1.00 96.00 299 GLY A O 1
ATOM 2354 N N . ILE A 1 300 ? -8.078 29.279 16.710 1.00 95.81 300 ILE A N 1
ATOM 2355 C CA . ILE A 1 300 ? -6.753 28.733 17.048 1.00 95.81 300 ILE A CA 1
ATOM 2356 C C . ILE A 1 300 ? -5.948 28.381 15.790 1.00 95.81 300 ILE A C 1
ATOM 2358 O O . ILE A 1 300 ? -6.486 28.330 14.684 1.00 95.81 300 ILE A O 1
ATOM 2362 N N . SER A 1 301 ? -4.646 28.139 15.956 1.00 94.19 301 SER A N 1
ATOM 2363 C CA . SER A 1 301 ? -3.808 27.515 14.925 1.00 94.19 301 SER A CA 1
ATOM 2364 C C . SER A 1 301 ? -4.174 26.046 14.725 1.00 94.19 301 SER A C 1
ATOM 2366 O O . SER A 1 301 ? -4.545 25.360 15.677 1.00 94.19 301 SER A O 1
ATOM 2368 N N . GLU A 1 302 ? -4.012 25.556 13.495 1.00 88.94 302 GLU A N 1
ATOM 2369 C CA . GLU A 1 302 ? -4.242 24.151 13.129 1.00 88.94 302 GLU A CA 1
ATOM 2370 C C . GLU A 1 302 ? -3.411 23.178 13.981 1.00 88.94 302 GLU A C 1
ATOM 2372 O O . GLU A 1 302 ? -3.931 22.162 14.442 1.00 88.94 302 GLU A O 1
ATOM 2377 N N . ASP A 1 303 ? -2.156 23.538 14.265 1.00 89.38 303 ASP A N 1
ATOM 2378 C CA . ASP A 1 303 ? -1.230 22.738 15.080 1.00 89.38 303 ASP A CA 1
ATOM 2379 C C . ASP A 1 303 ? -1.667 22.608 16.546 1.00 89.38 303 ASP A C 1
ATOM 2381 O O . ASP A 1 303 ? -1.265 21.675 17.230 1.00 89.38 303 ASP A O 1
ATOM 2385 N N . SER A 1 304 ? -2.513 23.518 17.034 1.00 91.94 304 SER A N 1
ATOM 2386 C CA . SER A 1 304 ? -2.963 23.543 18.432 1.00 91.94 304 SER A CA 1
ATOM 2387 C C . SER A 1 304 ? -4.311 22.857 18.638 1.00 91.94 304 SER A C 1
ATOM 2389 O O . SER A 1 304 ? -4.863 22.921 19.736 1.00 91.94 304 SER A O 1
ATOM 2391 N N . ILE A 1 305 ? -4.888 22.245 17.597 1.00 88.69 305 ILE A N 1
ATOM 2392 C CA . ILE A 1 305 ? -6.218 21.637 17.703 1.00 88.69 305 ILE A CA 1
ATOM 2393 C C . ILE A 1 305 ? -6.223 20.462 18.688 1.00 88.69 305 ILE A C 1
ATOM 2395 O O . ILE A 1 305 ? -7.147 20.360 19.481 1.00 88.69 305 ILE A O 1
ATOM 2399 N N . THR A 1 306 ? -5.169 19.639 18.704 1.00 84.44 306 THR A N 1
ATOM 2400 C CA . THR A 1 306 ? -5.041 18.453 19.572 1.00 84.44 306 THR A CA 1
ATOM 2401 C C . THR A 1 306 ? -4.781 18.810 21.036 1.00 84.44 306 THR A C 1
ATOM 2403 O O . THR A 1 306 ? -4.901 17.963 21.912 1.00 84.44 306 THR A O 1
ATOM 2406 N N . GLU A 1 307 ? -4.452 20.072 21.324 1.00 88.88 307 GLU A N 1
ATOM 2407 C CA . GLU A 1 307 ? -4.316 20.595 22.688 1.00 88.88 307 GLU A CA 1
ATOM 2408 C C . GLU A 1 307 ? -5.667 21.034 23.281 1.00 88.88 307 GLU A C 1
ATOM 2410 O O . GLU A 1 307 ? -5.730 21.496 24.426 1.00 88.88 307 GLU A O 1
ATOM 2415 N N . LYS A 1 308 ? -6.751 20.974 22.496 1.00 92.50 308 LYS A N 1
ATOM 2416 C CA . LYS A 1 308 ? -8.095 21.361 22.931 1.00 92.50 308 LYS A CA 1
ATOM 2417 C C . LYS A 1 308 ? -8.922 20.159 23.357 1.00 92.50 308 LYS A C 1
ATOM 2419 O O . LYS A 1 308 ? -8.739 19.081 22.801 1.00 92.50 308 LYS A O 1
ATOM 2424 N N . PRO A 1 309 ? -9.890 20.362 24.272 1.00 93.44 309 PRO A N 1
ATOM 2425 C CA . PRO A 1 309 ? -10.814 19.308 24.641 1.00 93.44 309 PRO A CA 1
ATOM 2426 C C . PRO A 1 309 ? -11.545 18.752 23.416 1.00 93.44 309 PRO A C 1
ATOM 2428 O O . PRO A 1 309 ? -12.172 19.512 22.672 1.00 93.44 309 PRO A O 1
ATOM 2431 N N . ALA A 1 310 ? -11.539 17.437 23.228 1.00 89.88 310 ALA A N 1
ATOM 2432 C CA . ALA A 1 310 ? -12.123 16.781 22.064 1.00 89.88 310 ALA A CA 1
ATOM 2433 C C . ALA A 1 310 ? -13.617 17.094 21.895 1.00 89.88 310 ALA A C 1
ATOM 2435 O O . ALA A 1 310 ? -14.120 17.239 20.779 1.00 89.88 310 ALA A O 1
ATOM 2436 N N . LYS A 1 311 ? -14.323 17.301 23.013 1.00 91.56 311 LYS A N 1
ATOM 2437 C CA . LYS A 1 311 ? -15.717 17.759 23.025 1.00 91.56 311 LYS A CA 1
ATOM 2438 C C . LYS A 1 311 ? -15.891 19.148 22.396 1.00 91.56 311 LYS A C 1
ATOM 2440 O O . LYS A 1 311 ? -16.879 19.379 21.705 1.00 91.56 311 LYS A O 1
ATOM 2445 N N . GLU A 1 312 ? -14.948 20.071 22.598 1.00 93.56 312 GLU A N 1
ATOM 2446 C CA . GLU A 1 312 ? -14.975 21.399 21.965 1.00 93.56 312 GLU A CA 1
ATOM 2447 C C . GLU A 1 312 ? -14.686 21.309 20.464 1.00 93.56 312 GLU A C 1
ATOM 2449 O O . GLU A 1 312 ? -15.358 21.969 19.670 1.00 93.56 312 GLU A O 1
ATOM 2454 N N . ILE A 1 313 ? -13.740 20.449 20.074 1.00 91.75 313 ILE A N 1
ATOM 2455 C CA . ILE A 1 313 ? -13.416 20.174 18.668 1.00 91.75 313 ILE A CA 1
ATOM 2456 C C . ILE A 1 313 ? -14.639 19.584 17.954 1.00 91.75 313 ILE A C 1
ATOM 2458 O O . ILE A 1 313 ? -15.044 20.081 16.901 1.00 91.75 313 ILE A O 1
ATOM 2462 N N . SER A 1 314 ? -15.277 18.573 18.553 1.00 89.38 314 SER A N 1
ATOM 2463 C CA . SER A 1 314 ? -16.500 17.961 18.027 1.00 89.38 314 SER A CA 1
ATOM 2464 C C . SER A 1 314 ? -17.648 18.969 17.958 1.00 89.38 314 SER A C 1
ATOM 2466 O O . SER A 1 314 ? -18.307 19.070 16.926 1.00 89.38 314 SER A O 1
ATOM 2468 N N . ALA A 1 315 ? -17.844 19.809 18.979 1.00 91.75 315 ALA A N 1
ATOM 2469 C CA . ALA A 1 315 ? -18.864 20.856 18.943 1.00 91.75 315 ALA A CA 1
ATOM 2470 C C . ALA A 1 315 ? -18.623 21.881 17.818 1.00 91.75 315 ALA A C 1
ATOM 2472 O O . ALA A 1 315 ? -19.566 22.258 17.120 1.00 91.75 315 ALA A O 1
ATOM 2473 N N . ALA A 1 316 ? -17.376 22.313 17.603 1.00 93.06 316 ALA A N 1
ATOM 2474 C CA . ALA A 1 316 ? -17.018 23.208 16.503 1.00 93.06 316 ALA A CA 1
ATOM 2475 C C . ALA A 1 316 ? -17.248 22.548 15.133 1.00 93.06 316 ALA A C 1
ATOM 2477 O O . ALA A 1 316 ? -17.801 23.182 14.231 1.00 93.06 316 ALA A O 1
ATOM 2478 N N . TYR A 1 317 ? -16.903 21.266 15.001 1.00 89.56 317 TYR A N 1
ATOM 2479 C CA . TYR A 1 317 ? -17.185 20.458 13.819 1.00 89.56 317 TYR A CA 1
ATOM 2480 C C . TYR A 1 317 ? -18.698 20.350 13.542 1.00 89.56 317 TYR A C 1
ATOM 2482 O O . TYR A 1 317 ? -19.151 20.666 12.440 1.00 89.56 317 TYR A O 1
ATOM 2490 N N . GLN A 1 318 ? -19.516 20.017 14.546 1.00 88.19 318 GLN A N 1
ATOM 2491 C CA . GLN A 1 318 ? -20.977 19.952 14.395 1.00 88.19 318 GLN A CA 1
ATOM 2492 C C . GLN A 1 318 ? -21.602 21.326 14.091 1.00 88.19 318 GLN A C 1
ATOM 2494 O O . GLN A 1 318 ? -22.553 21.412 13.314 1.00 88.19 318 GLN A O 1
ATOM 2499 N N . ALA A 1 319 ? -21.061 22.416 14.646 1.00 90.75 319 ALA A N 1
ATOM 2500 C CA . ALA A 1 319 ? -21.520 23.770 14.337 1.00 90.75 319 ALA A CA 1
ATOM 2501 C C . ALA A 1 319 ? -21.262 24.136 12.869 1.00 90.75 319 ALA A C 1
ATOM 2503 O O . ALA A 1 319 ? -22.157 24.639 12.193 1.00 90.75 319 ALA A O 1
ATOM 2504 N N . LEU A 1 320 ? -20.067 23.836 12.352 1.00 89.50 320 LEU A N 1
ATOM 2505 C CA . LEU A 1 320 ? -19.757 24.050 10.939 1.00 89.50 320 LEU A CA 1
ATOM 2506 C C . LEU A 1 320 ? -20.637 23.186 10.021 1.00 89.50 320 LEU A C 1
ATOM 2508 O O . LEU A 1 320 ? -21.035 23.652 8.953 1.00 89.50 320 LEU A O 1
ATOM 2512 N N . LYS A 1 321 ? -21.001 21.968 10.447 1.00 83.69 321 LYS A N 1
ATOM 2513 C CA . LYS A 1 321 ? -21.988 21.141 9.735 1.00 83.69 321 LYS A CA 1
ATOM 2514 C C . LYS A 1 321 ? -23.366 21.789 9.683 1.00 83.69 321 LYS A C 1
ATOM 2516 O O . LYS A 1 321 ? -23.967 21.885 8.618 1.00 83.69 321 LYS A O 1
ATOM 2521 N N . ALA A 1 322 ? -23.859 22.272 10.821 1.00 85.81 322 ALA A N 1
ATOM 2522 C CA . ALA A 1 322 ? -25.154 22.946 10.900 1.00 85.81 322 ALA A CA 1
ATOM 2523 C C . ALA A 1 322 ? -25.204 24.237 10.058 1.00 85.81 322 ALA A C 1
ATOM 2525 O O . ALA A 1 322 ? -26.261 24.608 9.551 1.00 85.81 322 ALA A O 1
ATOM 2526 N N . GLU A 1 323 ? -24.061 24.903 9.886 1.00 88.81 323 GLU A N 1
ATOM 2527 C CA . GLU A 1 323 ? -23.896 26.094 9.043 1.00 88.81 323 GLU A CA 1
ATOM 2528 C C . GLU A 1 323 ? -23.759 25.772 7.546 1.00 88.81 323 GLU A C 1
ATOM 2530 O O . GLU A 1 323 ? -23.742 26.687 6.724 1.00 88.81 323 GLU A O 1
ATOM 2535 N N . GLY A 1 324 ? -23.652 24.489 7.182 1.00 81.62 324 GLY A N 1
ATOM 2536 C CA . GLY A 1 324 ? -23.381 24.043 5.815 1.00 81.62 324 GLY A CA 1
ATOM 2537 C C . GLY A 1 324 ? -21.950 24.324 5.342 1.00 81.62 324 GLY A C 1
ATOM 2538 O O . GLY A 1 324 ? -21.659 24.139 4.163 1.00 81.62 324 GLY A O 1
ATOM 2539 N N . ALA A 1 325 ? -21.064 24.769 6.242 1.00 81.62 325 ALA A N 1
ATOM 2540 C CA . ALA A 1 325 ? -19.636 24.950 5.976 1.00 81.62 325 ALA A CA 1
ATOM 2541 C C . ALA A 1 325 ? -18.885 23.609 5.941 1.00 81.62 325 ALA A C 1
ATOM 2543 O O . ALA A 1 325 ? -17.837 23.505 5.312 1.00 81.62 325 ALA A O 1
ATOM 2544 N N . LEU A 1 326 ? -19.441 22.590 6.602 1.00 77.31 326 LEU A N 1
ATOM 2545 C CA . LEU A 1 326 ? -19.075 21.187 6.452 1.00 77.31 326 LEU A CA 1
ATOM 2546 C C . LEU A 1 326 ? -20.296 20.418 5.967 1.00 77.31 326 LEU A C 1
ATOM 2548 O O . LEU A 1 326 ? -21.392 20.593 6.495 1.00 77.31 326 LEU A O 1
ATOM 2552 N N . GLN A 1 327 ? -20.114 19.536 4.996 1.00 63.09 327 GLN A N 1
ATOM 2553 C CA . GLN A 1 327 ? -21.141 18.571 4.628 1.00 63.09 327 GLN A CA 1
ATOM 2554 C C . GLN A 1 327 ? -20.625 17.174 4.971 1.00 63.09 327 GLN A C 1
ATOM 2556 O O . GLN A 1 327 ? -19.488 16.834 4.645 1.00 63.09 327 GLN A O 1
ATOM 2561 N N . ASP A 1 328 ? -21.461 16.363 5.630 1.00 53.19 328 ASP A N 1
ATOM 2562 C CA . ASP A 1 328 ? -21.168 14.937 5.879 1.00 53.19 328 ASP A CA 1
ATOM 2563 C C . ASP A 1 328 ? -20.953 14.158 4.585 1.00 53.19 328 ASP A C 1
ATOM 2565 O O . ASP A 1 328 ? -20.335 13.098 4.582 1.00 53.19 328 ASP A O 1
ATOM 2569 N N . ARG A 1 329 ? -21.526 14.683 3.504 1.00 52.91 329 ARG A N 1
ATOM 2570 C CA . ARG A 1 329 ? -21.486 14.148 2.156 1.00 52.91 329 ARG A CA 1
ATOM 2571 C C . ARG A 1 329 ? -21.278 15.335 1.235 1.00 52.91 329 ARG A C 1
ATOM 2573 O O . ARG A 1 329 ? -22.129 16.220 1.225 1.00 52.91 329 ARG A O 1
ATOM 2580 N N . GLY A 1 330 ? -20.172 15.363 0.504 1.00 52.06 330 GLY A N 1
ATOM 2581 C CA . GLY A 1 330 ? -20.083 16.246 -0.655 1.00 52.06 330 GLY A CA 1
ATOM 2582 C C . GLY A 1 330 ? -20.940 15.729 -1.815 1.00 52.06 330 GLY A C 1
ATOM 2583 O O . GLY A 1 330 ? -21.431 14.592 -1.748 1.00 52.06 330 GLY A O 1
ATOM 2584 N N . PRO A 1 331 ? -21.145 16.491 -2.911 1.00 50.78 331 PRO A N 1
ATOM 2585 C CA . PRO A 1 331 ? -21.258 15.897 -4.235 1.00 50.78 331 PRO A CA 1
ATOM 2586 C C . PRO A 1 331 ? -20.331 14.688 -4.343 1.00 50.78 331 PRO A C 1
ATOM 2588 O O . PRO A 1 331 ? -19.149 14.773 -4.023 1.00 50.78 331 PRO A O 1
ATOM 2591 N N . GLN A 1 332 ? -20.881 13.557 -4.792 1.00 58.62 332 GLN A N 1
ATOM 2592 C CA . GLN A 1 332 ? -20.062 12.400 -5.135 1.00 58.62 332 GLN A CA 1
ATOM 2593 C C . GLN A 1 332 ? -18.938 12.870 -6.047 1.00 58.62 332 GLN A C 1
ATOM 2595 O O . GLN A 1 332 ? -19.214 13.347 -7.151 1.00 58.62 332 GLN A O 1
ATOM 2600 N N . ASN A 1 333 ? -17.692 12.737 -5.584 1.00 69.19 333 ASN A N 1
ATOM 2601 C CA . ASN A 1 333 ? -16.555 12.892 -6.464 1.00 69.19 333 ASN A CA 1
ATOM 2602 C C . ASN A 1 333 ? -16.727 11.821 -7.559 1.00 69.19 333 ASN A C 1
ATOM 2604 O O . ASN A 1 333 ? -16.718 10.622 -7.253 1.00 69.19 333 ASN A O 1
ATOM 2608 N N . PRO A 1 334 ? -16.954 12.217 -8.825 1.00 75.94 334 PRO A N 1
ATOM 2609 C CA . PRO A 1 334 ? -17.241 11.261 -9.887 1.00 75.94 334 PRO A CA 1
ATOM 2610 C C . PRO A 1 334 ? -16.075 10.286 -10.104 1.00 75.94 334 PRO A C 1
ATOM 2612 O O . PRO A 1 334 ? -16.299 9.162 -10.558 1.00 75.94 334 PRO A O 1
ATOM 2615 N N . HIS A 1 335 ? -14.852 10.680 -9.734 1.00 84.12 335 HIS A N 1
ATOM 2616 C CA . HIS A 1 335 ? -13.667 9.833 -9.797 1.00 84.12 335 HIS A CA 1
ATOM 2617 C C . HIS A 1 335 ? -13.689 8.740 -8.731 1.00 84.12 335 HIS A C 1
ATOM 2619 O O . HIS A 1 335 ? -13.320 7.611 -9.041 1.00 84.12 335 HIS A O 1
ATOM 2625 N N . THR A 1 336 ? -14.196 9.012 -7.522 1.00 83.81 336 THR A N 1
ATOM 2626 C CA . THR A 1 336 ? -14.294 7.982 -6.479 1.00 83.81 336 THR A CA 1
ATOM 2627 C C . THR A 1 336 ? -15.194 6.834 -6.923 1.00 83.81 336 THR A C 1
ATOM 2629 O O . THR A 1 336 ? -14.764 5.685 -6.919 1.00 83.81 336 THR A O 1
ATOM 2632 N N . ASN A 1 337 ? -16.401 7.118 -7.421 1.00 85.81 337 ASN A N 1
ATOM 2633 C CA . ASN A 1 337 ? -17.288 6.070 -7.943 1.00 85.81 337 ASN A CA 1
ATOM 2634 C C . ASN A 1 337 ? -16.616 5.240 -9.049 1.00 85.81 337 ASN A C 1
ATOM 2636 O O . ASN A 1 337 ? -16.810 4.026 -9.122 1.00 85.81 337 ASN A O 1
ATOM 2640 N N . LYS A 1 338 ? -15.816 5.891 -9.901 1.00 88.06 338 LYS A N 1
ATOM 2641 C CA . LYS A 1 338 ? -15.064 5.229 -10.967 1.00 88.06 338 LYS A CA 1
ATOM 2642 C C . LYS A 1 338 ? -13.978 4.309 -10.401 1.00 88.06 338 LYS A C 1
ATOM 2644 O O . LYS A 1 338 ? -13.880 3.177 -10.858 1.00 88.06 338 LYS A O 1
ATOM 2649 N N . TYR A 1 339 ? -13.239 4.736 -9.374 1.00 88.62 339 TYR A N 1
ATOM 2650 C CA . TYR A 1 339 ? -12.260 3.890 -8.676 1.00 88.62 339 TYR A CA 1
ATOM 2651 C C . TYR A 1 339 ? -12.905 2.661 -8.050 1.00 88.62 339 TYR A C 1
ATOM 2653 O O . TYR A 1 339 ? -12.409 1.548 -8.208 1.00 88.62 339 TYR A O 1
ATOM 2661 N N . ILE A 1 340 ? -14.040 2.858 -7.385 1.00 90.44 340 ILE A N 1
ATOM 2662 C CA . ILE A 1 340 ? -14.790 1.777 -6.747 1.00 90.44 340 ILE A CA 1
ATOM 2663 C C . ILE A 1 340 ? -15.270 0.774 -7.795 1.00 90.44 340 ILE A C 1
ATOM 2665 O O . ILE A 1 340 ? -15.115 -0.433 -7.613 1.00 90.44 340 ILE A O 1
ATOM 2669 N N . GLN A 1 341 ? -15.793 1.259 -8.922 1.00 91.94 341 GLN A N 1
ATOM 2670 C CA . GLN A 1 341 ? -16.199 0.398 -10.027 1.00 91.94 341 GLN A CA 1
ATOM 2671 C C . GLN A 1 341 ? -15.007 -0.378 -10.612 1.00 91.94 341 GLN A C 1
ATOM 2673 O O . GLN A 1 341 ? -15.097 -1.598 -10.746 1.00 91.94 341 GLN A O 1
ATOM 2678 N N . SER A 1 342 ? -13.870 0.281 -10.865 1.00 91.38 342 SER A N 1
ATOM 2679 C CA . SER A 1 342 ? -12.643 -0.386 -11.327 1.00 91.38 342 SER A CA 1
ATOM 2680 C C . SER A 1 342 ? -12.152 -1.451 -10.343 1.00 91.38 342 SER A C 1
ATOM 2682 O O . SER A 1 342 ? -11.730 -2.526 -10.764 1.00 91.38 342 SER A O 1
ATOM 2684 N N . TYR A 1 343 ? -12.247 -1.202 -9.033 1.00 92.50 343 TYR A N 1
ATOM 2685 C CA . TYR A 1 343 ? -11.920 -2.190 -8.005 1.00 92.50 343 TYR A CA 1
ATOM 2686 C C . TYR A 1 343 ? -12.861 -3.404 -8.051 1.00 92.50 343 TYR A C 1
ATOM 2688 O O . TYR A 1 343 ? -12.405 -4.550 -7.997 1.00 92.50 343 TYR A O 1
ATOM 2696 N N . ILE A 1 344 ? -14.174 -3.178 -8.174 1.00 93.69 344 ILE A N 1
ATOM 2697 C CA . ILE A 1 344 ? -15.181 -4.247 -8.277 1.00 93.69 344 ILE A CA 1
ATOM 2698 C C . ILE A 1 344 ? -14.909 -5.117 -9.508 1.00 93.69 344 ILE A C 1
ATOM 2700 O O . ILE A 1 344 ? -14.876 -6.349 -9.407 1.00 93.69 344 ILE A O 1
ATOM 2704 N N . ASP A 1 345 ? -14.685 -4.486 -10.658 1.00 93.06 345 ASP A N 1
ATOM 2705 C CA . ASP A 1 345 ? -14.435 -5.181 -11.919 1.00 93.06 345 ASP A CA 1
ATOM 2706 C C . ASP A 1 345 ? -13.092 -5.918 -11.893 1.00 93.06 345 ASP A C 1
ATOM 2708 O O . ASP A 1 345 ? -13.022 -7.092 -12.272 1.00 93.06 345 ASP A O 1
ATOM 2712 N N . GLY A 1 346 ? -12.052 -5.289 -11.339 1.00 92.44 346 GLY A N 1
ATOM 2713 C CA . GLY A 1 346 ? -10.746 -5.905 -11.140 1.00 92.44 346 GLY A CA 1
ATOM 2714 C C . GLY A 1 346 ? -10.800 -7.113 -10.207 1.00 92.44 346 GLY A C 1
ATOM 2715 O O . GLY A 1 346 ? -10.222 -8.157 -10.511 1.00 92.44 346 GLY A O 1
ATOM 2716 N N . THR A 1 347 ? -11.580 -7.032 -9.127 1.00 92.38 347 THR A N 1
ATOM 2717 C CA . THR A 1 347 ? -11.789 -8.152 -8.201 1.00 92.38 347 THR A CA 1
ATOM 2718 C C . THR A 1 347 ? -12.478 -9.323 -8.905 1.00 92.38 347 THR A C 1
ATOM 2720 O O . THR A 1 347 ? -12.027 -10.465 -8.824 1.00 92.38 347 THR A O 1
ATOM 2723 N N . ARG A 1 348 ? -13.541 -9.058 -9.673 1.00 91.50 348 ARG A N 1
ATOM 2724 C CA . ARG A 1 348 ? -14.247 -10.089 -10.458 1.00 91.50 348 ARG A CA 1
ATOM 2725 C C . ARG A 1 348 ? -13.353 -10.731 -11.512 1.00 91.50 348 ARG A C 1
ATOM 2727 O O . ARG A 1 348 ? -13.503 -11.919 -11.816 1.00 91.50 348 ARG A O 1
ATOM 2734 N N . PHE A 1 349 ? -12.438 -9.955 -12.083 1.00 92.25 349 PHE A N 1
ATOM 2735 C CA . PHE A 1 349 ? -11.466 -10.453 -13.040 1.00 92.25 349 PHE A CA 1
ATOM 2736 C C . PHE A 1 349 ? -10.417 -11.338 -12.357 1.00 92.25 349 PHE A C 1
ATOM 2738 O O . PHE A 1 349 ? -10.250 -12.489 -12.763 1.00 92.25 349 PHE A O 1
ATOM 2745 N N . LEU A 1 350 ? -9.777 -10.858 -11.288 1.00 90.19 350 LEU A N 1
ATOM 2746 C CA . LEU A 1 350 ? -8.608 -11.501 -10.683 1.00 90.19 350 LEU A CA 1
ATOM 2747 C C . LEU A 1 350 ? -8.931 -12.613 -9.689 1.00 90.19 350 LEU A C 1
ATOM 2749 O O . LEU A 1 350 ? -8.087 -13.482 -9.519 1.00 90.19 350 LEU A O 1
ATOM 2753 N N . PHE A 1 351 ? -10.114 -12.652 -9.073 1.00 88.56 351 PHE A N 1
ATOM 2754 C CA . PHE A 1 351 ? -10.427 -13.668 -8.063 1.00 88.56 351 PHE A CA 1
ATOM 2755 C C . PHE A 1 351 ? -11.349 -14.771 -8.581 1.00 88.56 351 PHE A C 1
ATOM 2757 O O . PHE A 1 351 ? -12.257 -14.542 -9.390 1.00 88.56 351 PHE A O 1
ATOM 2764 N N . VAL A 1 352 ? -11.099 -16.004 -8.141 1.00 81.81 352 VAL A N 1
ATOM 2765 C CA . VAL A 1 352 ? -11.969 -17.153 -8.408 1.00 81.81 352 VAL A CA 1
ATOM 2766 C C . VAL A 1 352 ? -13.276 -16.965 -7.634 1.00 81.81 352 VAL A C 1
ATOM 2768 O O . VAL A 1 352 ? -13.287 -16.597 -6.464 1.00 81.81 352 VAL A O 1
ATOM 2771 N N . LYS A 1 353 ? -14.404 -17.200 -8.305 1.00 74.06 353 LYS A N 1
ATOM 2772 C CA . LYS A 1 353 ? -15.723 -17.090 -7.685 1.00 74.06 353 LYS A CA 1
ATOM 2773 C C . LYS A 1 353 ? -15.934 -18.255 -6.707 1.00 74.06 353 LYS A C 1
ATOM 2775 O O . LYS A 1 353 ? -15.634 -19.391 -7.064 1.00 74.06 353 LYS A O 1
ATOM 2780 N N . ASP A 1 354 ? -16.491 -17.975 -5.531 1.00 64.00 354 ASP A N 1
ATOM 2781 C CA . ASP A 1 354 ? -16.925 -18.974 -4.541 1.00 64.00 354 ASP A CA 1
ATOM 2782 C C . ASP A 1 354 ? -15.792 -19.844 -3.940 1.00 64.00 354 ASP A C 1
ATOM 2784 O O . ASP A 1 354 ? -16.035 -20.977 -3.530 1.00 64.00 354 ASP A O 1
ATOM 2788 N N . THR A 1 355 ? -14.552 -19.338 -3.854 1.00 57.44 355 THR A N 1
ATOM 2789 C CA . THR A 1 355 ? -13.448 -20.023 -3.141 1.00 57.44 355 THR A CA 1
ATOM 2790 C C . THR A 1 355 ? -13.397 -19.719 -1.653 1.00 57.44 355 THR A C 1
ATOM 2792 O O . THR A 1 355 ? -12.383 -20.019 -1.027 1.00 57.44 355 THR A O 1
ATOM 2795 N N . THR A 1 356 ? -14.457 -19.147 -1.068 1.00 50.81 356 THR A N 1
ATOM 2796 C CA . THR A 1 356 ? -14.575 -19.054 0.389 1.00 50.81 356 THR A CA 1
ATOM 2797 C C . THR A 1 356 ? -14.222 -20.436 0.942 1.00 50.81 356 THR A C 1
ATOM 2799 O O . THR A 1 356 ? -14.882 -21.410 0.555 1.00 50.81 356 THR A O 1
ATOM 2802 N N . PRO A 1 357 ? -13.169 -20.581 1.774 1.00 43.59 357 PRO A N 1
ATOM 2803 C CA . PRO A 1 357 ? -12.891 -21.856 2.400 1.00 43.59 357 PRO A CA 1
ATOM 2804 C C . PRO A 1 357 ? -14.204 -22.315 3.014 1.00 43.59 357 PRO A C 1
ATOM 2806 O O . PRO A 1 357 ? -14.870 -21.515 3.679 1.00 43.59 357 PRO A O 1
ATOM 2809 N N . THR A 1 358 ? -14.612 -23.560 2.767 1.00 39.75 358 THR A N 1
ATOM 2810 C CA . THR A 1 358 ? -15.677 -24.187 3.546 1.00 39.75 358 THR A CA 1
ATOM 2811 C C . THR A 1 358 ? -15.190 -24.224 4.987 1.00 39.75 358 THR A C 1
ATOM 2813 O O . THR A 1 358 ? -14.644 -25.223 5.453 1.00 39.75 358 THR A O 1
ATOM 2816 N N . LYS A 1 359 ? -15.334 -23.101 5.697 1.00 39.47 359 LYS A N 1
ATOM 2817 C CA . LYS A 1 359 ? -15.372 -23.074 7.143 1.00 39.47 359 LYS A CA 1
ATOM 2818 C C . LYS A 1 359 ? -16.446 -24.103 7.488 1.00 39.47 359 LYS A C 1
ATOM 2820 O O . LYS A 1 359 ? -17.523 -24.046 6.884 1.00 39.47 359 LYS A O 1
ATOM 2825 N N . PRO A 1 360 ? -16.158 -25.077 8.365 1.00 35.19 360 PRO A N 1
ATOM 2826 C CA . PRO A 1 360 ? -17.181 -26.011 8.805 1.00 35.19 360 PRO A CA 1
ATOM 2827 C C . PRO A 1 360 ? -18.398 -25.191 9.228 1.00 35.19 360 PRO A C 1
ATOM 2829 O O . PRO A 1 360 ? -18.244 -24.201 9.946 1.00 35.19 360 PRO A O 1
ATOM 2832 N N . GLU A 1 361 ? -19.562 -25.550 8.685 1.00 36.00 361 GLU A N 1
ATOM 2833 C CA . GLU A 1 361 ? -20.833 -24.867 8.899 1.00 36.00 361 GLU A CA 1
ATOM 2834 C C . GLU A 1 361 ? -21.058 -24.636 10.397 1.00 36.00 361 GLU A C 1
ATOM 2836 O O . GLU A 1 361 ? -21.519 -25.504 11.130 1.00 36.00 361 GLU A O 1
ATOM 2841 N N . SER A 1 362 ? -20.733 -23.433 10.852 1.00 36.31 362 SER A N 1
ATOM 2842 C CA . SER A 1 362 ? -21.276 -22.845 12.066 1.00 36.31 362 SER A CA 1
ATOM 2843 C C . SER A 1 362 ? -22.256 -21.771 11.619 1.00 36.31 362 SER A C 1
ATOM 2845 O O . SER A 1 362 ? -22.072 -20.578 11.855 1.00 36.31 362 SER A O 1
ATOM 2847 N N . SER A 1 363 ? -23.276 -22.198 10.879 1.00 36.88 363 SER A N 1
ATOM 2848 C CA . SER A 1 363 ? -24.433 -21.371 10.590 1.00 36.88 363 SER A CA 1
ATOM 2849 C C . SER A 1 363 ? -25.407 -21.482 11.755 1.00 36.88 363 SER A C 1
ATOM 2851 O O . SER A 1 363 ? -26.102 -22.490 11.890 1.00 36.88 363 SER A O 1
ATOM 2853 N N . THR A 1 364 ? -25.533 -20.405 12.519 1.00 31.73 364 THR A N 1
ATOM 2854 C CA . THR A 1 364 ? -26.854 -20.022 13.009 1.00 31.73 364 THR A CA 1
ATOM 2855 C C . THR A 1 364 ? -27.158 -18.653 12.406 1.00 31.73 364 THR A C 1
ATOM 2857 O O . THR A 1 364 ? -26.274 -17.795 12.403 1.00 31.73 364 THR A O 1
ATOM 2860 N N . PRO A 1 365 ? -28.352 -18.441 11.825 1.00 35.75 365 PRO A N 1
ATOM 2861 C CA . PRO A 1 365 ? -28.784 -17.113 11.408 1.00 35.75 365 PRO A CA 1
ATOM 2862 C C . PRO A 1 365 ? -28.654 -16.150 12.587 1.00 35.75 365 PRO A C 1
ATOM 2864 O O . PRO A 1 365 ? -28.915 -16.558 13.719 1.00 35.75 365 PRO A O 1
ATOM 2867 N N . VAL A 1 366 ? -28.318 -14.888 12.315 1.00 34.16 366 VAL A N 1
ATOM 2868 C CA . VAL A 1 366 ? -28.447 -13.780 13.272 1.00 34.16 366 VAL A CA 1
ATOM 2869 C C . VAL A 1 366 ? -29.938 -13.621 13.602 1.00 34.16 366 VAL A C 1
ATOM 2871 O O . VAL A 1 366 ? -30.666 -12.827 13.011 1.00 34.16 366 VAL A O 1
ATOM 2874 N N . GLN A 1 367 ? -30.434 -14.484 14.486 1.00 35.19 367 GLN A N 1
ATOM 2875 C CA . GLN A 1 367 ? -31.526 -14.167 15.383 1.00 35.19 367 GLN A CA 1
ATOM 2876 C C . GLN A 1 367 ? -30.918 -13.289 16.469 1.00 35.19 367 GLN A C 1
ATOM 2878 O O . GLN A 1 367 ? -29.851 -13.615 16.978 1.00 35.19 367 GLN A O 1
ATOM 2883 N N . SER A 1 368 ? -31.599 -12.183 16.771 1.00 37.78 368 SER A N 1
ATOM 2884 C CA . SER A 1 368 ? -31.342 -11.304 17.916 1.00 37.78 368 SER A CA 1
ATOM 2885 C C . SER A 1 368 ? -30.730 -12.071 19.089 1.00 37.78 368 SER A C 1
ATOM 2887 O O . SER A 1 368 ? -31.346 -13.046 19.531 1.00 37.78 368 SER A O 1
ATOM 2889 N N . ASP A 1 369 ? -29.545 -11.623 19.509 1.00 40.31 369 ASP A N 1
ATOM 2890 C CA . ASP A 1 369 ? -28.619 -12.254 20.451 1.00 40.31 369 ASP A CA 1
ATOM 2891 C C . ASP A 1 369 ? -29.283 -13.244 21.421 1.00 40.31 369 ASP A C 1
ATOM 2893 O O . ASP A 1 369 ? -30.057 -12.827 22.292 1.00 40.31 369 ASP A O 1
ATOM 2897 N N . PRO A 1 370 ? -28.999 -14.559 21.326 1.00 46.81 370 PRO A N 1
ATOM 2898 C CA . PRO A 1 370 ? -29.184 -15.409 22.486 1.00 46.81 370 PRO A CA 1
ATOM 2899 C C . PRO A 1 370 ? -28.222 -14.896 23.562 1.00 46.81 370 PRO A C 1
ATOM 2901 O O . PRO A 1 370 ? -27.040 -14.705 23.282 1.00 46.81 370 PRO A O 1
ATOM 2904 N N . GLU A 1 371 ? -28.732 -14.637 24.769 1.00 61.19 371 GLU A N 1
ATOM 2905 C CA . GLU A 1 371 ? -27.902 -14.326 25.937 1.00 61.19 371 GLU A CA 1
ATOM 2906 C C . GLU A 1 371 ? -26.733 -15.319 25.985 1.00 61.19 371 GLU A C 1
ATOM 2908 O O . GLU A 1 371 ? -26.947 -16.517 26.195 1.00 61.19 371 GLU A O 1
ATOM 2913 N N . ILE A 1 372 ? -25.513 -14.825 25.733 1.00 64.69 372 ILE A N 1
ATOM 2914 C CA . ILE A 1 372 ? -24.281 -15.603 25.877 1.00 64.69 372 ILE A CA 1
ATOM 2915 C C . ILE A 1 372 ? -24.317 -16.177 27.287 1.00 64.69 372 ILE A C 1
ATOM 2917 O O . ILE A 1 372 ? -24.509 -15.439 28.259 1.00 64.69 372 ILE A O 1
ATOM 2921 N N . SER A 1 373 ? -24.190 -17.496 27.409 1.00 80.94 373 SER A N 1
ATOM 2922 C CA . SER A 1 373 ? -24.246 -18.109 28.728 1.00 80.94 373 SER A CA 1
ATOM 2923 C C . SER A 1 373 ? -23.094 -17.579 29.590 1.00 80.94 373 SER A C 1
ATOM 2925 O O . SER A 1 373 ? -21.996 -17.322 29.095 1.00 80.94 373 SER A O 1
ATOM 2927 N N . GLU A 1 374 ? -23.307 -17.443 30.902 1.00 78.56 374 GLU A N 1
ATOM 2928 C CA . GLU A 1 374 ? -22.245 -17.003 31.826 1.00 78.56 374 GLU A CA 1
ATOM 2929 C C . GLU A 1 374 ? -20.971 -17.859 31.695 1.00 78.56 374 GLU A C 1
ATOM 2931 O O . GLU A 1 374 ? -19.860 -17.371 31.901 1.00 78.56 374 GLU A O 1
ATOM 2936 N N . GLN A 1 375 ? -21.127 -19.131 31.311 1.00 83.06 375 GLN A N 1
ATOM 2937 C CA . GLN A 1 375 ? -20.019 -20.042 31.059 1.00 83.06 375 GLN A CA 1
ATOM 2938 C C . GLN A 1 375 ? -19.233 -19.680 29.789 1.00 83.06 375 GLN A C 1
ATOM 2940 O O . GLN A 1 375 ? -18.007 -19.626 29.841 1.00 83.06 375 GLN A O 1
ATOM 2945 N N . GLU A 1 376 ? -19.904 -19.400 28.671 1.00 78.88 376 GLU A N 1
ATOM 2946 C CA . GLU A 1 376 ? -19.241 -18.988 27.424 1.00 78.88 376 GLU A CA 1
ATOM 2947 C C . GLU A 1 376 ? -18.513 -17.649 27.590 1.00 78.88 376 GLU A C 1
ATOM 2949 O O . GLU A 1 376 ? -17.378 -17.507 27.136 1.00 78.88 376 GLU A O 1
ATOM 2954 N N . LEU A 1 377 ? -19.112 -16.698 28.316 1.00 76.12 377 LEU A N 1
ATOM 2955 C CA . LEU A 1 377 ? -18.472 -15.418 28.623 1.00 76.12 377 LEU A CA 1
ATOM 2956 C C . LEU A 1 377 ? -17.216 -15.602 29.492 1.00 76.12 377 LEU A C 1
ATOM 2958 O O . LEU A 1 377 ? -16.192 -14.955 29.258 1.00 76.12 377 LEU A O 1
ATOM 2962 N N . ALA A 1 378 ? -17.268 -16.504 30.477 1.00 80.62 378 ALA A N 1
ATOM 2963 C CA . ALA A 1 378 ? -16.115 -16.837 31.309 1.00 80.62 378 ALA A CA 1
ATOM 2964 C C . ALA A 1 378 ? -14.998 -17.517 30.497 1.00 80.62 378 ALA A C 1
ATOM 2966 O O . ALA A 1 378 ? -13.827 -17.174 30.663 1.00 80.62 378 ALA A O 1
ATOM 2967 N N . GLU A 1 379 ? -15.343 -18.437 29.591 1.00 85.62 379 GLU A N 1
ATOM 2968 C CA . GLU A 1 379 ? -14.382 -19.091 28.693 1.00 85.62 379 GLU A CA 1
ATOM 2969 C C . GLU A 1 379 ? -13.743 -18.102 27.707 1.00 85.62 379 GLU A C 1
ATOM 2971 O O . GLU A 1 379 ? -12.536 -18.166 27.465 1.00 85.62 379 GLU A O 1
ATOM 2976 N N . GLN A 1 380 ? -14.515 -17.158 27.164 1.00 79.94 380 GLN A N 1
ATOM 2977 C CA . GLN A 1 380 ? -13.991 -16.101 26.300 1.00 79.94 380 GLN A CA 1
ATOM 2978 C C . GLN A 1 380 ? -13.052 -15.164 27.069 1.00 79.94 380 GLN A C 1
ATOM 2980 O O . GLN A 1 380 ? -11.933 -14.912 26.624 1.00 79.94 380 GLN A O 1
ATOM 2985 N N . THR A 1 381 ? -13.457 -14.735 28.268 1.00 80.69 381 THR A N 1
ATOM 2986 C CA . THR A 1 381 ? -12.631 -13.892 29.147 1.00 80.69 381 THR A CA 1
ATOM 2987 C C . THR A 1 381 ? -11.313 -14.584 29.505 1.00 80.69 381 THR A C 1
ATOM 2989 O O . THR A 1 381 ? -10.257 -13.954 29.515 1.00 80.69 381 THR A O 1
ATOM 2992 N N . ALA A 1 382 ? -11.351 -15.893 29.774 1.00 87.19 382 ALA A N 1
ATOM 2993 C CA . ALA A 1 382 ? -10.162 -16.691 30.049 1.00 87.19 382 ALA A CA 1
ATOM 2994 C C . ALA A 1 382 ? -9.194 -16.721 28.855 1.00 87.19 382 ALA A C 1
ATOM 2996 O O . ALA A 1 382 ? -8.002 -16.491 29.047 1.00 87.19 382 ALA A O 1
ATOM 2997 N N . LYS A 1 383 ? -9.701 -16.936 27.633 1.00 86.38 383 LYS A N 1
ATOM 2998 C CA . LYS A 1 383 ? -8.889 -16.922 26.403 1.00 86.38 383 LYS A CA 1
ATOM 2999 C C . LYS A 1 383 ? -8.275 -15.552 26.120 1.00 86.38 383 LYS A C 1
ATOM 3001 O O . LYS A 1 383 ? -7.131 -15.471 25.684 1.00 86.38 383 LYS A O 1
ATOM 3006 N N . GLU A 1 384 ? -9.017 -14.475 26.362 1.00 81.25 384 GLU A N 1
ATOM 3007 C CA . GLU A 1 384 ? -8.492 -13.112 26.223 1.00 81.25 384 GLU A CA 1
ATOM 3008 C C . GLU A 1 384 ? -7.377 -12.832 27.229 1.00 81.25 384 GLU A C 1
ATOM 3010 O O . GLU A 1 384 ? -6.337 -12.305 26.850 1.00 81.25 384 GLU A O 1
ATOM 3015 N N . LEU A 1 385 ? -7.551 -13.235 28.492 1.00 84.81 385 LEU A N 1
ATOM 3016 C CA . LEU A 1 385 ? -6.507 -13.112 29.511 1.00 84.81 385 LEU A CA 1
ATOM 3017 C C . LEU A 1 385 ? -5.256 -13.926 29.152 1.00 84.81 385 LEU A C 1
ATOM 3019 O O . LEU A 1 385 ? -4.143 -13.446 29.348 1.00 84.81 385 LEU A O 1
ATOM 3023 N N . GLU A 1 386 ? -5.411 -15.130 28.606 1.00 89.00 386 GLU A N 1
ATOM 3024 C CA . GLU A 1 386 ? -4.281 -15.936 28.132 1.00 89.00 386 GLU A CA 1
ATOM 3025 C C . GLU A 1 386 ? -3.537 -15.241 26.976 1.00 89.00 386 GLU A C 1
ATOM 3027 O O . GLU A 1 386 ? -2.313 -15.117 27.005 1.00 89.00 386 GLU A O 1
ATOM 3032 N N . LYS A 1 387 ? -4.271 -14.687 26.002 1.00 82.12 387 LYS A N 1
ATOM 3033 C CA . LYS A 1 387 ? -3.693 -13.916 24.890 1.00 82.12 387 LYS A CA 1
ATOM 3034 C C . LYS A 1 387 ? -2.991 -12.636 25.360 1.00 82.12 387 LYS A C 1
ATOM 3036 O O . LYS A 1 387 ? -1.920 -12.305 24.852 1.00 82.12 387 LYS A O 1
ATOM 3041 N N . ASP A 1 388 ? -3.572 -11.917 26.316 1.00 81.81 388 ASP A N 1
ATOM 3042 C CA . ASP A 1 388 ? -2.948 -10.731 26.910 1.00 81.81 388 ASP A CA 1
ATOM 3043 C C . ASP A 1 388 ? -1.658 -11.109 27.649 1.00 81.81 388 ASP A C 1
ATOM 3045 O O . ASP A 1 388 ? -0.655 -10.408 27.532 1.00 81.81 388 ASP A O 1
ATOM 3049 N N . ALA A 1 389 ? -1.647 -12.244 28.357 1.00 86.50 389 ALA A N 1
ATOM 3050 C CA . ALA A 1 389 ? -0.451 -12.742 29.030 1.00 86.50 389 ALA A CA 1
ATOM 3051 C C . ALA A 1 389 ? 0.681 -13.050 28.039 1.00 86.50 389 ALA A C 1
ATOM 3053 O O . ALA A 1 389 ? 1.838 -12.737 28.321 1.00 86.50 389 ALA A O 1
ATOM 3054 N N . ASP A 1 390 ? 0.357 -13.607 26.871 1.00 81.50 390 ASP A N 1
ATOM 3055 C CA . ASP A 1 390 ? 1.327 -13.860 25.803 1.00 81.50 390 ASP A CA 1
ATOM 3056 C C . ASP A 1 390 ? 1.979 -12.577 25.284 1.00 81.50 390 ASP A C 1
ATOM 3058 O O . ASP A 1 390 ? 3.180 -12.568 25.009 1.00 81.50 390 ASP A O 1
ATOM 3062 N N . TYR A 1 391 ? 1.203 -11.499 25.168 1.00 81.12 391 TYR A N 1
ATOM 3063 C CA . TYR A 1 391 ? 1.712 -10.214 24.706 1.00 81.12 391 TYR A CA 1
ATOM 3064 C C . TYR A 1 391 ? 2.517 -9.487 25.793 1.00 81.12 391 TYR A C 1
ATOM 3066 O O . TYR A 1 391 ? 3.571 -8.917 25.517 1.00 81.12 391 TYR A O 1
ATOM 3074 N N . GLU A 1 392 ? 2.019 -9.477 27.029 1.00 86.88 392 GLU A N 1
ATOM 3075 C CA . GLU A 1 392 ? 2.545 -8.617 28.094 1.00 86.88 392 GLU A CA 1
ATOM 3076 C C . GLU A 1 392 ? 3.678 -9.243 28.905 1.00 86.88 392 GLU A C 1
ATOM 3078 O O . GLU A 1 392 ? 4.379 -8.518 29.611 1.00 86.88 392 GLU A O 1
ATOM 3083 N N . ALA A 1 393 ? 3.908 -10.557 28.801 1.00 89.44 393 ALA A N 1
ATOM 3084 C CA . ALA A 1 393 ? 4.950 -11.234 29.573 1.00 89.44 393 ALA A CA 1
ATOM 3085 C C . ALA A 1 393 ? 6.326 -10.561 29.429 1.00 89.44 393 ALA A C 1
ATOM 3087 O O . ALA A 1 393 ? 6.991 -10.344 30.438 1.00 89.44 393 ALA A O 1
ATOM 3088 N N . GLY A 1 394 ? 6.718 -10.169 28.209 1.00 88.06 394 GLY A N 1
ATOM 3089 C CA . GLY A 1 394 ? 7.979 -9.457 27.965 1.00 88.06 394 GLY A CA 1
ATOM 3090 C C . GLY A 1 394 ? 8.036 -8.090 28.654 1.00 88.06 394 GLY A C 1
ATOM 3091 O O . GLY A 1 394 ? 8.992 -7.793 29.362 1.00 88.06 394 GLY A O 1
ATOM 3092 N N . THR A 1 395 ? 6.977 -7.287 28.538 1.00 86.88 395 THR A N 1
ATOM 3093 C CA . THR A 1 395 ? 6.900 -5.970 29.192 1.00 86.88 395 THR A CA 1
ATOM 3094 C C . THR A 1 395 ? 6.938 -6.083 30.716 1.00 86.88 395 THR A C 1
ATOM 3096 O O . THR A 1 395 ? 7.635 -5.317 31.375 1.00 86.88 395 THR A O 1
ATOM 3099 N N . VAL A 1 396 ? 6.245 -7.066 31.295 1.00 89.81 396 VAL A N 1
ATOM 3100 C CA . VAL A 1 396 ? 6.267 -7.302 32.747 1.00 89.81 396 VAL A CA 1
ATOM 3101 C C . VAL A 1 396 ? 7.647 -7.774 33.210 1.00 89.81 396 VAL A C 1
ATOM 3103 O O . VAL A 1 396 ? 8.136 -7.327 34.247 1.00 89.81 396 VAL A O 1
ATOM 3106 N N . MET A 1 397 ? 8.299 -8.651 32.443 1.00 92.25 397 MET A N 1
ATOM 3107 C CA . MET A 1 397 ? 9.686 -9.067 32.680 1.00 92.25 397 MET A CA 1
ATOM 3108 C C . MET A 1 397 ? 10.641 -7.865 32.702 1.00 92.25 397 MET A C 1
ATOM 3110 O O . MET A 1 397 ? 11.446 -7.732 33.626 1.00 92.25 397 MET A O 1
ATOM 3114 N N . ASP A 1 398 ? 10.486 -6.955 31.744 1.00 91.69 398 ASP A N 1
ATOM 3115 C CA . ASP A 1 398 ? 11.253 -5.717 31.645 1.00 91.69 398 ASP A CA 1
ATOM 3116 C C . ASP A 1 398 ? 11.027 -4.786 32.842 1.00 91.69 398 ASP A C 1
ATOM 3118 O O . ASP A 1 398 ? 11.986 -4.254 33.404 1.00 91.69 398 ASP A O 1
ATOM 3122 N N . GLU A 1 399 ? 9.777 -4.606 33.274 1.00 89.38 399 GLU A N 1
ATOM 3123 C CA . GLU A 1 399 ? 9.439 -3.805 34.455 1.00 89.38 399 GLU A CA 1
ATOM 3124 C C . GLU A 1 399 ? 10.060 -4.374 35.736 1.00 89.38 399 GLU A C 1
ATOM 3126 O O . GLU A 1 399 ? 10.672 -3.618 36.491 1.00 89.38 399 GLU A O 1
ATOM 3131 N N . ILE A 1 400 ? 10.008 -5.698 35.949 1.00 91.12 400 ILE A N 1
ATOM 3132 C CA . ILE A 1 400 ? 10.644 -6.352 37.109 1.00 91.12 400 ILE A CA 1
ATOM 3133 C C . ILE A 1 400 ? 12.1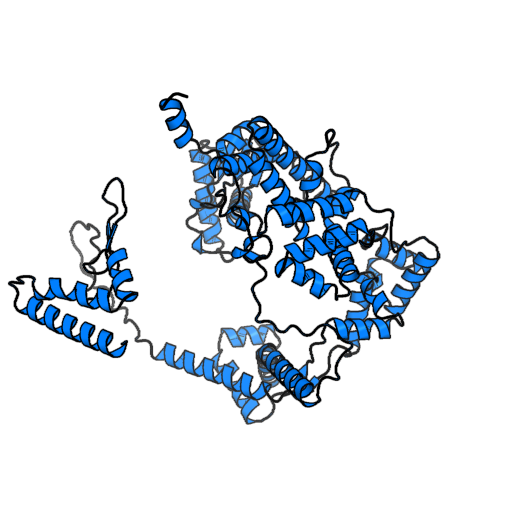33 -5.999 37.179 1.00 91.12 400 ILE A C 1
ATOM 3135 O O . ILE A 1 400 ? 12.659 -5.671 38.249 1.00 91.12 400 ILE A O 1
ATOM 3139 N N . VAL A 1 401 ? 12.829 -6.087 36.046 1.00 92.38 401 VAL A N 1
ATOM 3140 C CA . VAL A 1 401 ? 14.275 -5.855 35.972 1.00 92.38 401 VAL A CA 1
ATOM 3141 C C . VAL A 1 401 ? 14.591 -4.369 36.136 1.00 92.38 401 VAL A C 1
ATOM 3143 O O . VAL A 1 401 ? 15.490 -4.023 36.912 1.00 92.38 401 VAL A O 1
ATOM 3146 N N . LYS A 1 402 ? 13.828 -3.486 35.477 1.00 91.62 402 LYS A N 1
ATOM 3147 C CA . LYS A 1 402 ? 13.961 -2.028 35.615 1.00 91.62 402 LYS A CA 1
ATOM 3148 C C . LYS A 1 402 ? 13.762 -1.579 37.053 1.00 91.62 402 LYS A C 1
ATOM 3150 O O . LYS A 1 402 ? 14.597 -0.835 37.557 1.00 91.62 402 LYS A O 1
ATOM 3155 N N . GLU A 1 403 ? 12.728 -2.058 37.738 1.00 90.69 403 GLU A N 1
ATOM 3156 C CA . GLU A 1 403 ? 12.483 -1.723 39.144 1.00 90.69 403 GLU A CA 1
ATOM 3157 C C . GLU A 1 403 ? 13.574 -2.275 40.066 1.00 90.69 403 GLU A C 1
ATOM 3159 O O . GLU A 1 403 ? 14.032 -1.579 40.975 1.00 90.69 403 GLU A O 1
ATOM 3164 N N . SER A 1 404 ? 14.038 -3.502 39.812 1.00 91.44 404 SER A N 1
ATOM 3165 C CA . SER A 1 404 ? 15.066 -4.153 40.635 1.00 91.44 404 SER A CA 1
ATOM 3166 C C . SER A 1 404 ? 16.420 -3.444 40.571 1.00 91.44 404 SER A C 1
ATOM 3168 O O . SER A 1 404 ? 17.173 -3.460 41.547 1.00 91.44 404 SER A O 1
ATOM 3170 N N . LEU A 1 405 ? 16.745 -2.835 39.428 1.00 93.19 405 LEU A N 1
ATOM 3171 C CA . LEU A 1 405 ? 18.054 -2.236 39.164 1.00 93.19 405 LEU A CA 1
ATOM 3172 C C . LEU A 1 405 ? 18.029 -0.708 38.987 1.00 93.19 405 LEU A C 1
ATOM 3174 O O . LEU A 1 405 ? 19.095 -0.095 38.929 1.00 93.19 405 LEU A O 1
ATOM 3178 N N . GLY A 1 406 ? 16.851 -0.086 38.919 1.00 94.12 406 GLY A N 1
ATOM 3179 C CA . GLY A 1 406 ? 16.691 1.338 38.618 1.00 94.12 406 GLY A CA 1
ATOM 3180 C C . GLY A 1 406 ? 17.136 1.713 37.200 1.00 94.12 406 GLY A C 1
ATOM 3181 O O . GLY A 1 406 ? 17.748 2.766 37.025 1.00 94.12 406 GLY A O 1
ATOM 3182 N N . LEU A 1 407 ? 16.890 0.842 36.214 1.00 91.25 407 LEU A N 1
ATOM 3183 C CA . LEU A 1 407 ? 17.301 1.052 34.819 1.00 91.25 407 LEU A CA 1
ATOM 3184 C C . LEU A 1 407 ? 16.250 1.836 34.025 1.00 91.25 407 LEU A C 1
ATOM 3186 O O . LEU A 1 407 ? 15.051 1.708 34.269 1.00 91.25 407 LEU A O 1
ATOM 3190 N N . ASN A 1 408 ? 16.710 2.602 33.036 1.00 92.19 408 ASN A N 1
ATOM 3191 C CA . ASN A 1 408 ? 15.867 3.072 31.934 1.00 92.19 408 ASN A CA 1
ATOM 3192 C C . ASN A 1 408 ? 15.819 2.037 30.786 1.00 92.19 408 ASN A C 1
ATOM 3194 O O . ASN A 1 408 ? 16.486 1.003 30.854 1.00 92.19 408 ASN A O 1
ATOM 3198 N N . ASP A 1 409 ? 15.036 2.309 29.738 1.00 84.94 409 ASP A N 1
ATOM 3199 C CA . ASP A 1 409 ? 14.828 1.358 28.633 1.00 84.94 409 ASP A CA 1
ATOM 3200 C C . ASP A 1 409 ? 16.116 1.055 27.843 1.00 84.94 409 ASP A C 1
ATOM 3202 O O . ASP A 1 409 ? 16.378 -0.104 27.523 1.00 84.94 409 ASP A O 1
ATOM 3206 N N . ASP A 1 410 ? 16.977 2.052 27.609 1.00 87.69 410 ASP A N 1
ATOM 3207 C CA . ASP A 1 410 ? 18.254 1.855 26.902 1.00 87.69 410 ASP A CA 1
ATOM 3208 C C . ASP A 1 410 ? 19.206 0.943 27.692 1.00 87.69 410 ASP A C 1
ATOM 3210 O O . ASP A 1 410 ? 19.837 0.038 27.144 1.00 87.69 410 ASP A O 1
ATOM 3214 N N . GLN A 1 411 ? 19.295 1.157 29.007 1.00 92.62 411 GLN A N 1
ATOM 3215 C CA . GLN A 1 411 ? 20.128 0.352 29.901 1.00 92.62 411 GLN A CA 1
ATOM 3216 C C . GLN A 1 411 ? 19.595 -1.074 30.059 1.00 92.62 411 GLN A C 1
ATOM 3218 O O . GLN A 1 411 ? 20.374 -2.013 30.232 1.00 92.62 411 GLN A O 1
ATOM 3223 N N . LEU A 1 412 ? 18.273 -1.242 30.018 1.00 90.44 412 LEU A N 1
ATOM 3224 C CA . LEU A 1 412 ? 17.649 -2.556 30.017 1.00 90.44 412 LEU A CA 1
ATOM 3225 C C . LEU A 1 412 ? 17.995 -3.322 28.737 1.00 90.44 412 LEU A C 1
ATOM 3227 O O . LEU A 1 412 ? 18.413 -4.475 28.817 1.00 90.44 412 LEU A O 1
ATOM 3231 N N . LEU A 1 413 ? 17.875 -2.676 27.575 1.00 88.31 413 LEU A N 1
ATOM 3232 C CA . LEU A 1 413 ? 18.226 -3.281 26.291 1.00 88.31 413 LEU A CA 1
ATOM 3233 C C . LEU A 1 413 ? 19.704 -3.696 26.250 1.00 88.31 413 LEU A C 1
ATOM 3235 O O . LEU A 1 413 ? 20.037 -4.786 25.774 1.00 88.31 413 LEU A O 1
ATOM 3239 N N . GLU A 1 414 ? 20.591 -2.858 26.795 1.00 90.25 414 GLU A N 1
ATOM 3240 C CA . GLU A 1 414 ? 22.008 -3.186 26.945 1.00 90.25 414 GLU A CA 1
ATOM 3241 C C . GLU A 1 414 ? 22.211 -4.427 27.830 1.00 90.25 414 GLU A C 1
ATOM 3243 O O . GLU A 1 414 ? 22.956 -5.330 27.446 1.00 90.25 414 GLU A O 1
ATOM 3248 N N . LEU A 1 415 ? 21.507 -4.521 28.967 1.00 90.06 415 LEU A N 1
ATOM 3249 C CA . LEU A 1 415 ? 21.565 -5.679 29.863 1.00 90.06 415 LEU A CA 1
ATOM 3250 C C . LEU A 1 415 ? 21.085 -6.965 29.178 1.00 90.06 415 LEU A C 1
ATOM 3252 O O . LEU A 1 415 ? 21.787 -7.969 29.239 1.00 90.06 415 LEU A O 1
ATOM 3256 N N . VAL A 1 416 ? 19.930 -6.932 28.506 1.00 89.94 416 VAL A N 1
ATOM 3257 C CA . VAL A 1 416 ? 19.374 -8.089 27.778 1.00 89.94 416 VAL A CA 1
ATOM 3258 C C . VAL A 1 416 ? 20.358 -8.595 26.722 1.00 89.94 416 VAL A C 1
ATOM 3260 O O . VAL A 1 416 ? 20.497 -9.799 26.526 1.00 89.94 416 VAL A O 1
ATOM 3263 N N . THR A 1 417 ? 21.069 -7.679 26.063 1.00 87.75 417 THR A N 1
ATOM 3264 C CA . THR A 1 417 ? 22.007 -8.015 24.986 1.00 87.75 417 THR A CA 1
ATOM 3265 C C . THR A 1 417 ? 23.348 -8.530 25.513 1.00 87.75 417 THR A C 1
ATOM 3267 O O . THR A 1 417 ? 23.911 -9.469 24.954 1.00 87.75 417 THR A O 1
ATOM 3270 N N . GLN A 1 418 ? 23.897 -7.899 26.554 1.00 93.62 418 GLN A N 1
ATOM 3271 C CA . GLN A 1 418 ? 25.249 -8.193 27.041 1.00 93.62 418 GLN A CA 1
ATOM 3272 C C . GLN A 1 418 ? 25.289 -9.302 28.096 1.00 93.62 418 GLN A C 1
ATOM 3274 O O . GLN A 1 418 ? 26.283 -10.021 28.180 1.00 93.62 418 GLN A O 1
ATOM 3279 N N . ASP A 1 419 ? 24.242 -9.422 28.911 1.00 95.50 419 ASP A N 1
ATOM 3280 C CA . ASP A 1 419 ? 24.164 -10.368 30.025 1.00 95.50 419 ASP A CA 1
ATOM 3281 C C . ASP A 1 419 ? 22.718 -10.879 30.202 1.00 95.50 419 ASP A C 1
ATOM 3283 O O . ASP A 1 419 ? 22.043 -10.569 31.196 1.00 95.50 419 ASP A O 1
ATOM 3287 N N . PRO A 1 420 ? 22.210 -11.661 29.227 1.00 91.50 420 PRO A N 1
ATOM 3288 C CA . PRO A 1 420 ? 20.854 -12.201 29.281 1.00 91.50 420 PRO A CA 1
ATOM 3289 C C . PRO A 1 420 ? 20.634 -13.100 30.506 1.00 91.50 420 PRO A C 1
ATOM 3291 O O . PRO A 1 420 ? 19.533 -13.140 31.050 1.00 91.50 420 PRO A O 1
ATOM 3294 N N . ASP A 1 421 ? 21.672 -13.774 31.013 1.00 95.19 421 ASP A N 1
ATOM 3295 C CA . ASP A 1 421 ? 21.559 -14.601 32.218 1.00 95.19 421 ASP A CA 1
ATOM 3296 C C . ASP A 1 421 ? 21.150 -13.789 33.438 1.00 95.19 421 ASP A C 1
ATOM 3298 O O . ASP A 1 421 ? 20.228 -14.181 34.155 1.00 95.19 421 ASP A O 1
ATOM 3302 N N . LYS A 1 422 ? 21.801 -12.642 33.649 1.00 95.69 422 LYS A N 1
ATOM 3303 C CA . LYS A 1 422 ? 21.462 -11.740 34.744 1.00 95.69 422 LYS A CA 1
ATOM 3304 C C . LYS A 1 422 ? 20.049 -11.179 34.602 1.00 95.69 422 LYS A C 1
ATOM 3306 O O . LYS A 1 422 ? 19.363 -11.030 35.612 1.00 95.69 422 LYS A O 1
ATOM 3311 N N . TYR A 1 423 ? 19.602 -10.889 33.379 1.00 95.69 423 TYR A N 1
ATOM 3312 C CA . TYR A 1 423 ? 18.220 -10.479 33.116 1.00 95.69 423 TYR A CA 1
ATOM 3313 C C . TYR A 1 423 ? 17.222 -11.564 33.568 1.00 95.69 423 TYR A C 1
ATOM 3315 O O . TYR A 1 423 ? 16.344 -11.291 34.390 1.00 95.69 423 TYR A O 1
ATOM 3323 N N . TYR A 1 424 ? 17.407 -12.815 33.131 1.00 96.12 424 TYR A N 1
ATOM 3324 C CA . TYR A 1 424 ? 16.527 -13.928 33.510 1.00 96.12 424 TYR A CA 1
ATOM 3325 C C . TYR A 1 424 ? 16.629 -14.321 34.997 1.00 96.12 424 TYR A C 1
ATOM 3327 O O . TYR A 1 424 ? 15.616 -14.686 35.598 1.00 96.12 424 TYR A O 1
ATOM 3335 N N . ASP A 1 425 ? 17.799 -14.190 35.631 1.00 96.00 425 ASP A N 1
ATOM 3336 C CA . ASP A 1 425 ? 17.981 -14.415 37.075 1.00 96.00 425 ASP A CA 1
ATOM 3337 C C . ASP A 1 425 ? 17.135 -13.449 37.920 1.00 96.00 425 ASP A C 1
ATOM 3339 O O . ASP A 1 425 ? 16.499 -13.859 38.897 1.00 96.00 425 ASP A O 1
ATOM 3343 N N . LEU A 1 426 ? 17.095 -12.170 37.535 1.00 94.69 426 LEU A N 1
ATOM 3344 C CA . LEU A 1 426 ? 16.315 -11.142 38.231 1.00 94.69 426 LEU A CA 1
ATOM 3345 C C . LEU A 1 426 ? 14.809 -11.397 38.115 1.00 94.69 426 LEU A C 1
ATOM 3347 O O . LEU A 1 426 ? 14.070 -11.219 39.087 1.00 94.69 426 LEU A O 1
ATOM 3351 N N . ILE A 1 427 ? 14.354 -11.883 36.960 1.00 95.19 427 ILE A N 1
ATOM 3352 C CA . ILE A 1 427 ? 12.953 -12.264 36.740 1.00 95.19 427 ILE A CA 1
ATOM 3353 C C . ILE A 1 427 ? 12.580 -13.465 37.611 1.00 95.19 427 ILE A C 1
ATOM 3355 O O . ILE A 1 427 ? 11.546 -13.450 38.284 1.00 95.19 427 ILE A O 1
ATOM 3359 N N . GLU A 1 428 ? 13.431 -14.494 37.665 1.00 95.56 428 GLU A N 1
ATOM 3360 C CA . GLU A 1 428 ? 13.230 -15.635 38.561 1.00 95.56 428 GLU A CA 1
ATOM 3361 C C . GLU A 1 428 ? 13.175 -15.220 40.033 1.00 95.56 428 GLU A C 1
ATOM 3363 O O . GLU A 1 428 ? 12.368 -15.752 40.802 1.00 95.56 428 GLU A O 1
ATOM 3368 N N . GLU A 1 429 ? 14.050 -14.304 40.448 1.00 94.75 429 GLU A N 1
ATOM 3369 C CA . GLU A 1 429 ? 14.059 -13.774 41.806 1.00 94.75 429 GLU A CA 1
ATOM 3370 C C . GLU A 1 429 ? 12.757 -13.020 42.110 1.00 94.75 429 GLU A C 1
ATOM 3372 O O . GLU A 1 429 ? 12.150 -13.255 43.161 1.00 94.75 429 GLU A O 1
ATOM 3377 N N . GLY A 1 430 ? 12.278 -12.193 41.176 1.00 92.12 430 GLY A N 1
ATOM 3378 C CA . GLY A 1 430 ? 10.988 -11.509 41.278 1.00 92.12 430 GLY A CA 1
ATOM 3379 C C . GLY A 1 430 ? 9.812 -12.484 41.404 1.00 92.12 430 GLY A C 1
ATOM 3380 O O . GLY A 1 430 ? 8.967 -12.344 42.295 1.00 92.12 430 GLY A O 1
ATOM 3381 N N . LEU A 1 431 ? 9.798 -13.544 40.587 1.00 91.88 431 LEU A N 1
ATOM 3382 C CA . LEU A 1 431 ? 8.803 -14.622 40.654 1.00 91.88 431 LEU A CA 1
ATOM 3383 C C . LEU A 1 431 ? 8.821 -15.349 42.006 1.00 91.88 431 LEU A C 1
ATOM 3385 O O . LEU A 1 431 ? 7.758 -15.626 42.568 1.00 91.88 431 LEU A O 1
ATOM 3389 N N . LYS A 1 432 ? 10.012 -15.648 42.545 1.00 93.50 432 LYS A N 1
ATOM 3390 C CA . LYS A 1 432 ? 10.190 -16.321 43.848 1.00 93.50 432 LYS A CA 1
ATOM 3391 C C . LYS A 1 432 ? 9.741 -15.438 45.013 1.00 93.50 432 LYS A C 1
ATOM 3393 O O . LYS A 1 432 ? 9.147 -15.947 45.962 1.00 93.50 432 LYS A O 1
ATOM 3398 N N . LYS A 1 433 ? 10.000 -14.129 44.943 1.00 92.50 433 LYS A N 1
ATOM 3399 C CA . LYS A 1 433 ? 9.585 -13.151 45.962 1.00 92.50 433 LYS A CA 1
ATOM 3400 C C . LYS A 1 433 ? 8.103 -12.778 45.879 1.00 92.50 433 LYS A C 1
ATOM 3402 O O . LYS A 1 433 ? 7.591 -12.171 46.815 1.00 92.50 433 LYS A O 1
ATOM 3407 N N . GLY A 1 434 ? 7.421 -13.138 44.790 1.00 88.62 434 GLY A N 1
ATOM 3408 C CA . GLY A 1 434 ? 6.036 -12.738 44.546 1.00 88.62 434 GLY A CA 1
ATOM 3409 C C . GLY A 1 434 ? 5.892 -11.240 44.271 1.00 88.62 434 GLY A C 1
ATOM 3410 O O . GLY A 1 434 ? 4.834 -10.683 44.538 1.00 88.62 434 GLY A O 1
ATOM 3411 N N . THR A 1 435 ? 6.949 -10.589 43.775 1.00 85.62 435 THR A N 1
ATOM 3412 C CA . THR A 1 435 ? 6.951 -9.157 43.431 1.00 85.62 435 THR A CA 1
ATOM 3413 C C . THR A 1 435 ? 6.572 -8.902 41.975 1.00 85.62 435 THR A C 1
ATOM 3415 O O . THR A 1 435 ? 6.589 -7.760 41.539 1.00 85.62 435 THR A O 1
ATOM 3418 N N . VAL A 1 436 ? 6.241 -9.950 41.216 1.00 82.75 436 VAL A N 1
ATOM 3419 C CA . VAL A 1 436 ? 5.778 -9.812 39.834 1.00 82.75 436 VAL A CA 1
ATOM 3420 C C . VAL A 1 436 ? 4.380 -9.201 39.833 1.00 82.75 436 VAL A C 1
ATOM 3422 O O . VAL A 1 436 ? 3.483 -9.789 40.448 1.00 82.75 436 VAL A O 1
ATOM 3425 N N . PRO A 1 437 ? 4.161 -8.065 39.150 1.00 83.25 437 PRO A N 1
ATOM 3426 C CA . PRO A 1 437 ? 2.819 -7.551 38.957 1.00 83.25 437 PRO A CA 1
ATOM 3427 C C . PRO A 1 437 ? 2.057 -8.545 38.079 1.00 83.25 437 PRO A C 1
ATOM 3429 O O . PRO A 1 437 ? 2.340 -8.710 36.900 1.00 83.25 437 PRO A O 1
ATOM 3432 N N . LEU A 1 438 ? 1.095 -9.250 38.675 1.00 83.62 438 LEU A N 1
ATOM 3433 C CA . LEU A 1 438 ? 0.232 -10.204 37.969 1.00 83.62 438 LEU A CA 1
ATOM 3434 C C . LEU A 1 438 ? -0.996 -9.518 37.375 1.00 83.62 438 LEU A C 1
ATOM 3436 O O . LEU A 1 438 ? -2.051 -10.132 37.262 1.00 83.62 438 LEU A O 1
ATOM 3440 N N . GLN A 1 439 ? -0.878 -8.235 37.053 1.00 83.75 439 GLN A N 1
ATOM 3441 C CA . GLN A 1 439 ? -1.949 -7.464 36.449 1.00 83.75 439 GLN A CA 1
ATOM 3442 C C . GLN A 1 439 ? -1.595 -7.210 34.998 1.00 83.75 439 GLN A C 1
ATOM 3444 O O . GLN A 1 439 ? -0.507 -6.705 34.737 1.00 83.75 439 GLN A O 1
ATOM 3449 N N . THR A 1 440 ? -2.507 -7.527 34.085 1.00 77.62 440 THR A N 1
ATOM 3450 C CA . THR A 1 440 ? -2.375 -7.102 32.694 1.00 77.62 440 THR A CA 1
ATOM 3451 C C . THR A 1 440 ? -3.175 -5.844 32.433 1.00 77.62 440 THR A C 1
ATOM 3453 O O . THR A 1 440 ? -4.184 -5.576 33.100 1.00 77.62 440 THR A O 1
ATOM 3456 N N . THR A 1 441 ? -2.729 -5.064 31.456 1.00 77.31 441 THR A N 1
ATOM 3457 C CA . THR A 1 441 ? -3.515 -3.943 30.954 1.00 77.31 441 THR A CA 1
ATOM 3458 C C . THR A 1 441 ? -4.575 -4.506 30.021 1.00 77.31 441 THR A C 1
ATOM 3460 O O . THR A 1 441 ? -4.274 -5.121 29.006 1.00 77.31 441 THR A O 1
ATOM 3463 N N . LYS A 1 442 ? -5.853 -4.334 30.364 1.00 78.00 442 LYS A N 1
ATOM 3464 C CA . LYS A 1 442 ? -6.936 -4.715 29.462 1.00 78.00 442 LYS A CA 1
ATOM 3465 C C . LYS A 1 442 ? -6.758 -3.943 28.159 1.00 78.00 442 LYS A C 1
ATOM 3467 O O . LYS A 1 442 ? -6.821 -2.715 28.151 1.00 78.00 442 LYS A O 1
ATOM 3472 N N . ARG A 1 443 ? -6.595 -4.680 27.067 1.00 71.50 443 ARG A N 1
ATOM 3473 C CA . ARG A 1 443 ? -6.709 -4.132 25.722 1.00 71.50 443 ARG A CA 1
ATOM 3474 C C . ARG A 1 443 ? -8.180 -3.946 25.420 1.00 71.50 443 ARG A C 1
ATOM 3476 O O . ARG A 1 443 ? -8.943 -4.908 25.462 1.00 71.50 443 ARG A O 1
ATOM 3483 N N . PHE A 1 444 ? -8.562 -2.708 25.166 1.00 73.31 444 PHE A N 1
ATOM 3484 C CA . PHE A 1 444 ? -9.907 -2.407 24.715 1.00 73.31 444 PHE A CA 1
ATOM 3485 C C . PHE A 1 444 ? -10.040 -2.854 23.262 1.00 73.31 444 PHE A C 1
ATOM 3487 O O . PHE A 1 444 ? -9.136 -2.615 22.454 1.00 73.31 444 PHE A O 1
ATOM 3494 N N . SER A 1 445 ? -11.141 -3.527 22.930 1.00 74.06 445 SER A N 1
ATOM 3495 C CA . SER A 1 445 ? -11.501 -3.712 21.523 1.00 74.06 445 SER A CA 1
ATOM 3496 C C . SER A 1 445 ? -11.812 -2.351 20.895 1.00 74.06 445 SER A C 1
ATOM 3498 O O . SER A 1 445 ? -12.074 -1.379 21.610 1.00 74.06 445 SER A O 1
ATOM 3500 N N . GLN A 1 446 ? -11.814 -2.259 19.561 1.00 74.19 446 GLN A N 1
ATOM 3501 C CA . GLN A 1 446 ? -12.232 -1.008 18.931 1.00 74.19 446 GLN A CA 1
ATOM 3502 C C . GLN A 1 446 ? -13.664 -0.641 19.329 1.00 74.19 446 GLN A C 1
ATOM 3504 O O . GLN A 1 446 ? -13.908 0.520 19.618 1.00 74.19 446 GLN A O 1
ATOM 3509 N N . ASP A 1 447 ? -14.581 -1.605 19.407 1.00 75.31 447 ASP A N 1
ATOM 3510 C CA . ASP A 1 447 ? -15.969 -1.329 19.791 1.00 75.31 447 ASP A CA 1
ATOM 3511 C C . ASP A 1 447 ? -16.049 -0.723 21.201 1.00 75.31 447 ASP A C 1
ATOM 3513 O O . ASP A 1 447 ? -16.790 0.228 21.430 1.00 75.31 447 ASP A O 1
ATOM 3517 N N . GLU A 1 448 ? -15.223 -1.201 22.138 1.00 83.44 448 GLU A N 1
ATOM 3518 C CA . GLU A 1 448 ? -15.148 -0.620 23.480 1.00 83.44 448 GLU A CA 1
ATOM 3519 C C . GLU A 1 448 ? -14.521 0.784 23.469 1.00 83.44 448 GLU A C 1
ATOM 3521 O O . GLU A 1 448 ? -14.951 1.661 24.223 1.00 83.44 448 GLU A O 1
ATOM 3526 N N . ILE A 1 449 ? -13.519 1.023 22.615 1.00 82.25 449 ILE A N 1
ATOM 3527 C CA . ILE A 1 449 ? -12.956 2.363 22.397 1.00 82.25 449 ILE A CA 1
ATOM 3528 C C . ILE A 1 449 ? -14.029 3.286 21.806 1.00 82.25 449 ILE A C 1
ATOM 3530 O O . ILE A 1 449 ? -14.204 4.397 22.299 1.00 82.25 449 ILE A O 1
ATOM 3534 N N . ASP A 1 450 ? -14.791 2.832 20.815 1.00 82.06 450 ASP A N 1
ATOM 3535 C CA . ASP A 1 450 ? -15.850 3.597 20.158 1.00 82.06 450 ASP A CA 1
ATOM 3536 C C . ASP A 1 450 ? -17.001 3.903 21.129 1.00 82.06 450 ASP A C 1
ATOM 3538 O O . ASP A 1 450 ? -17.516 5.021 21.135 1.00 82.06 450 ASP A O 1
ATOM 3542 N N . GLU A 1 451 ? -17.358 2.977 22.024 1.00 88.81 451 GLU A N 1
ATOM 3543 C CA . GLU A 1 451 ? -18.298 3.228 23.123 1.00 88.81 451 GLU A CA 1
ATOM 3544 C C . GLU A 1 451 ? -17.789 4.309 24.086 1.00 88.81 451 GLU A C 1
ATOM 3546 O O . GLU A 1 451 ? -18.543 5.202 24.498 1.00 88.81 451 GLU A O 1
ATOM 3551 N N . LEU A 1 452 ? -16.499 4.272 24.433 1.00 91.19 452 LEU A N 1
ATOM 3552 C CA . LEU A 1 452 ? -15.881 5.303 25.263 1.00 91.19 452 LEU A CA 1
ATOM 3553 C C . LEU A 1 452 ? -15.829 6.653 24.539 1.00 91.19 452 LEU A C 1
ATOM 3555 O O . LEU A 1 452 ? -16.136 7.674 25.160 1.00 91.19 452 LEU A O 1
ATOM 3559 N N . ILE A 1 453 ? -15.517 6.669 23.240 1.00 88.50 453 ILE A N 1
ATOM 3560 C CA . ILE A 1 453 ? -15.529 7.873 22.403 1.00 88.50 453 ILE A CA 1
ATOM 3561 C C . ILE A 1 453 ? -16.946 8.448 22.325 1.00 88.50 453 ILE A C 1
ATOM 3563 O O . ILE A 1 453 ? -17.137 9.635 22.595 1.00 88.50 453 ILE A O 1
ATOM 3567 N N . SER A 1 454 ? -17.948 7.616 22.027 1.00 91.25 454 SER A N 1
ATOM 3568 C CA . SER A 1 454 ? -19.371 7.978 22.002 1.00 91.25 454 SER A CA 1
ATOM 3569 C C . SER A 1 454 ? -19.781 8.659 23.304 1.00 91.25 454 SER A C 1
ATOM 3571 O O . SER A 1 454 ? -20.334 9.763 23.295 1.00 91.25 454 SER A O 1
ATOM 3573 N N . LYS A 1 455 ? -19.433 8.049 24.442 1.00 93.25 455 LYS A N 1
ATOM 3574 C CA . LYS A 1 455 ? -19.730 8.590 25.769 1.00 93.25 455 LYS A CA 1
ATOM 3575 C C . LYS A 1 455 ? -18.990 9.897 26.051 1.00 93.25 455 LYS A C 1
ATOM 3577 O O . LYS A 1 455 ? -19.580 10.805 26.632 1.00 93.25 455 LYS A O 1
ATOM 3582 N N . LYS A 1 456 ? -17.717 10.000 25.660 1.00 92.62 456 LYS A N 1
ATOM 3583 C CA . LYS A 1 456 ? -16.880 11.190 25.874 1.00 92.62 456 LYS A CA 1
ATOM 3584 C C . LYS A 1 456 ? -17.366 12.386 25.056 1.00 92.62 456 LYS A C 1
ATOM 3586 O O . LYS A 1 456 ? -17.381 13.510 25.559 1.00 92.62 456 LYS A O 1
ATOM 3591 N N . LEU A 1 457 ? -17.782 12.135 23.817 1.00 91.50 457 LEU A N 1
ATOM 3592 C CA . LEU A 1 457 ? -18.297 13.145 22.894 1.00 91.50 457 LEU A CA 1
ATOM 3593 C C . LEU A 1 457 ? -19.789 13.447 23.090 1.00 91.50 457 LEU A C 1
ATOM 3595 O O . LEU A 1 457 ? -20.262 14.456 22.573 1.00 91.50 457 LEU A O 1
ATOM 3599 N N . GLU A 1 458 ? -20.514 12.620 23.849 1.00 94.38 458 GLU A N 1
ATOM 3600 C CA . GLU A 1 458 ? -21.975 12.692 24.012 1.00 94.38 458 GLU A CA 1
ATOM 3601 C C . GLU A 1 458 ? -22.725 12.581 22.670 1.00 94.38 458 GLU A C 1
ATOM 3603 O O . GLU A 1 458 ? -23.725 13.264 22.437 1.00 94.38 458 GLU A O 1
ATOM 3608 N N . ILE A 1 459 ? -22.246 11.701 21.787 1.00 86.75 459 ILE A N 1
ATOM 3609 C CA . ILE A 1 459 ? -22.868 11.396 20.490 1.00 86.75 459 ILE A CA 1
ATOM 3610 C C . ILE A 1 459 ? -23.330 9.933 20.443 1.00 86.75 459 ILE A C 1
ATOM 3612 O O . ILE A 1 459 ? -22.747 9.103 21.141 1.00 86.75 459 ILE A O 1
ATOM 3616 N N . PRO A 1 460 ? -24.344 9.582 19.630 1.00 89.50 460 PRO A N 1
ATOM 3617 C CA . PRO A 1 460 ? -24.714 8.182 19.402 1.00 89.50 460 PRO A CA 1
ATOM 3618 C C . PRO A 1 460 ? -23.528 7.345 18.894 1.00 89.50 460 PRO A C 1
ATOM 3620 O O . PRO A 1 460 ? -22.676 7.869 18.173 1.00 89.50 460 PRO A O 1
ATOM 3623 N N . LEU A 1 461 ? -23.468 6.056 19.244 1.00 79.19 461 LEU A N 1
ATOM 3624 C CA . LEU A 1 461 ? -22.362 5.164 18.858 1.00 79.19 461 LEU A CA 1
ATOM 3625 C C . LEU A 1 461 ? -22.206 5.092 17.330 1.00 79.19 461 LEU A C 1
ATOM 3627 O O . LEU A 1 461 ? -21.101 5.172 16.801 1.00 79.19 461 LEU A O 1
ATOM 3631 N N . GLU A 1 462 ? -23.322 5.070 16.604 1.00 78.81 462 GLU A N 1
ATOM 3632 C CA . GLU A 1 462 ? -23.370 5.084 15.141 1.00 78.81 462 GLU A CA 1
ATOM 3633 C C . GLU A 1 462 ? -22.838 6.381 14.494 1.00 78.81 462 GLU A C 1
ATOM 3635 O O . GLU A 1 462 ? -22.622 6.427 13.282 1.00 78.81 462 GLU A O 1
ATOM 3640 N N . GLU A 1 463 ? -22.632 7.446 15.276 1.00 79.00 463 GLU A N 1
ATOM 3641 C CA . GLU A 1 463 ? -22.049 8.714 14.824 1.00 79.00 463 GLU A CA 1
ATOM 3642 C C . GLU A 1 463 ? -20.535 8.802 15.077 1.00 79.00 463 GLU A C 1
ATOM 3644 O O . GLU A 1 463 ? -19.896 9.725 14.563 1.00 79.00 463 GLU A O 1
ATOM 3649 N N . VAL A 1 464 ? -19.946 7.858 15.826 1.00 74.94 464 VAL A N 1
ATOM 3650 C CA . VAL A 1 464 ? -18.498 7.819 16.112 1.00 74.94 464 VAL A CA 1
ATOM 3651 C C . VAL A 1 464 ? -17.701 7.598 14.832 1.00 74.94 464 VAL A C 1
ATOM 3653 O O . VAL A 1 464 ? -16.829 8.400 14.507 1.00 74.94 464 VAL A O 1
ATOM 3656 N N . SER A 1 465 ? -18.082 6.601 14.031 1.00 69.62 465 SER A N 1
ATOM 3657 C CA . SER A 1 465 ? -17.454 6.300 12.733 1.00 69.62 465 SER A CA 1
ATOM 3658 C C . SER A 1 465 ? -17.617 7.410 11.685 1.00 69.62 465 SER A C 1
ATOM 3660 O O . SER A 1 465 ? -16.949 7.398 10.653 1.00 69.62 465 SER A O 1
ATOM 3662 N N . LYS A 1 466 ? -18.500 8.386 11.938 1.00 73.88 466 LYS A N 1
ATOM 3663 C CA . LYS A 1 466 ? -18.722 9.553 11.072 1.00 73.88 466 LYS A CA 1
ATOM 3664 C C . LYS A 1 466 ? -17.891 10.766 11.491 1.00 73.88 466 LYS A C 1
ATOM 3666 O O . LYS A 1 466 ? -17.851 11.749 10.742 1.00 73.88 466 LYS A O 1
ATOM 3671 N N . GLN A 1 467 ? -17.236 10.735 12.655 1.00 78.00 467 GLN A N 1
ATOM 3672 C CA . GLN A 1 467 ? -16.334 11.806 13.082 1.00 78.00 467 GLN A CA 1
ATOM 3673 C C . GLN A 1 467 ? -15.029 11.786 12.267 1.00 78.00 467 GLN A C 1
ATOM 3675 O O . GLN A 1 467 ? -14.652 10.759 11.707 1.00 78.00 467 GLN A O 1
ATOM 3680 N N . PRO A 1 468 ? -14.347 12.929 12.091 1.00 77.06 468 PRO A N 1
ATOM 3681 C CA . PRO A 1 468 ? -13.010 12.954 11.506 1.00 77.06 468 PRO A CA 1
ATOM 3682 C C . PRO A 1 468 ? -12.003 12.186 12.355 1.00 77.06 468 PRO A C 1
ATOM 3684 O O . PRO A 1 468 ? -12.104 12.230 13.583 1.00 77.06 468 PRO A O 1
ATOM 3687 N N . SER A 1 469 ? -11.005 11.575 11.709 1.00 76.81 469 SER A N 1
ATOM 3688 C CA . SER A 1 469 ? -9.937 10.832 12.390 1.00 76.81 469 SER A CA 1
ATOM 3689 C C . SER A 1 469 ? -9.284 11.675 13.489 1.00 76.81 469 SER A C 1
ATOM 3691 O O . SER A 1 469 ? -9.207 11.231 14.628 1.00 76.81 469 SER A O 1
ATOM 3693 N N . PHE A 1 470 ? -8.964 12.944 13.204 1.00 78.69 470 PHE A N 1
ATOM 3694 C CA . PHE A 1 470 ? -8.326 13.850 14.164 1.00 78.69 470 PHE A CA 1
ATOM 3695 C C . PHE A 1 470 ? -9.171 14.114 15.423 1.00 78.69 470 PHE A C 1
ATOM 3697 O O . PHE A 1 470 ? -8.619 14.444 16.473 1.00 78.69 470 PHE A O 1
ATOM 3704 N N . ILE A 1 471 ? -10.505 13.989 15.348 1.00 85.19 471 ILE A N 1
ATOM 3705 C CA . ILE A 1 471 ? -11.370 14.088 16.532 1.00 85.19 471 ILE A CA 1
ATOM 3706 C C . ILE A 1 471 ? -11.243 12.803 17.343 1.00 85.19 471 ILE A C 1
ATOM 3708 O O . ILE A 1 471 ? -10.972 12.882 18.538 1.00 85.19 471 ILE A O 1
ATOM 3712 N N . SER A 1 472 ? -11.381 11.641 16.700 1.00 79.50 472 SER A N 1
ATOM 3713 C CA . SER A 1 472 ? -11.240 10.338 17.357 1.00 79.50 472 SER A CA 1
ATOM 3714 C C . SER A 1 472 ? -9.858 10.161 17.991 1.00 79.50 472 SER A C 1
ATOM 3716 O O . SER A 1 472 ? -9.779 9.771 19.148 1.00 79.50 472 SER A O 1
ATOM 3718 N N . GLU A 1 473 ? -8.782 10.546 17.303 1.00 79.19 473 GLU A N 1
ATOM 3719 C CA . GLU A 1 473 ? -7.411 10.554 17.832 1.00 79.19 473 GLU A CA 1
ATOM 3720 C C . GLU A 1 473 ? -7.281 11.437 19.079 1.00 79.19 473 GLU A C 1
ATOM 3722 O O . GLU A 1 473 ? -6.701 11.014 20.078 1.00 79.19 473 GLU A O 1
ATOM 3727 N N . THR A 1 474 ? -7.870 12.641 19.060 1.00 85.44 474 THR A N 1
ATOM 3728 C CA . THR A 1 474 ? -7.844 13.533 20.231 1.00 85.44 474 THR A CA 1
ATOM 3729 C C . THR A 1 474 ? -8.610 12.920 21.407 1.00 85.44 474 THR A C 1
ATOM 3731 O O . THR A 1 474 ? -8.139 12.972 22.542 1.00 85.44 474 THR A O 1
ATOM 3734 N N . VAL A 1 475 ? -9.767 12.293 21.155 1.00 89.31 475 VAL A N 1
ATOM 3735 C CA . VAL A 1 475 ? -10.538 11.608 22.204 1.00 89.31 475 VAL A CA 1
ATOM 3736 C C . VAL A 1 475 ? -9.767 10.424 22.777 1.00 89.31 475 VAL A C 1
ATOM 3738 O O . VAL A 1 475 ? -9.693 10.289 23.995 1.00 89.31 475 VAL A O 1
ATOM 3741 N N . THR A 1 476 ? -9.186 9.577 21.926 1.00 83.44 476 THR A N 1
ATOM 3742 C CA . THR A 1 476 ? -8.377 8.435 22.360 1.00 83.44 476 THR A CA 1
ATOM 3743 C C . THR A 1 476 ? -7.228 8.913 23.239 1.00 83.44 476 THR A C 1
ATOM 3745 O O . THR A 1 476 ? -7.067 8.404 24.344 1.00 83.44 476 THR A O 1
ATOM 3748 N N . GLN A 1 477 ? -6.511 9.966 22.834 1.00 83.75 477 GLN A N 1
ATOM 3749 C CA . GLN A 1 477 ? -5.422 10.521 23.636 1.00 83.75 477 GLN A CA 1
ATOM 3750 C C . GLN A 1 477 ? -5.896 11.052 25.000 1.00 83.75 477 GLN A C 1
ATOM 3752 O O . GLN A 1 477 ? -5.210 10.870 26.007 1.00 83.75 477 GLN A O 1
ATOM 3757 N N . GLU A 1 478 ? -7.064 11.700 25.065 1.00 89.31 478 GLU A N 1
ATOM 3758 C CA . GLU A 1 478 ? -7.673 12.104 26.338 1.00 89.31 478 GLU A CA 1
ATOM 3759 C C . GLU A 1 478 ? -8.026 10.902 27.216 1.00 89.31 478 GLU A C 1
ATOM 3761 O O . GLU A 1 478 ? -7.725 10.910 28.409 1.00 89.31 478 GLU A O 1
ATOM 3766 N N . LEU A 1 479 ? -8.642 9.866 26.640 1.00 88.69 479 LEU A N 1
ATOM 3767 C CA . LEU A 1 479 ? -9.008 8.648 27.359 1.00 88.69 479 LEU A CA 1
ATOM 3768 C C . LEU A 1 479 ? -7.764 7.914 27.888 1.00 88.69 479 LEU A C 1
ATOM 3770 O O . LEU A 1 479 ? -7.790 7.409 29.010 1.00 88.69 479 LEU A O 1
ATOM 3774 N N . GLU A 1 480 ? -6.660 7.894 27.141 1.00 84.25 480 GLU A N 1
ATOM 3775 C CA . GLU A 1 480 ? -5.367 7.377 27.612 1.00 84.25 480 GLU A CA 1
ATOM 3776 C C . GLU A 1 480 ? -4.817 8.197 28.782 1.00 84.25 480 GLU A C 1
ATOM 3778 O O . GLU A 1 480 ? -4.454 7.634 29.816 1.00 84.25 480 GLU A O 1
ATOM 3783 N N . ASN A 1 481 ? -4.808 9.528 28.658 1.00 85.56 481 ASN A N 1
ATOM 3784 C CA . ASN A 1 481 ? -4.317 10.435 29.701 1.00 85.56 481 ASN A CA 1
ATOM 3785 C C . ASN A 1 481 ? -5.145 10.350 30.994 1.00 85.56 481 ASN A C 1
ATOM 3787 O O . ASN A 1 481 ? -4.623 10.550 32.092 1.00 85.56 481 ASN A O 1
ATOM 3791 N N . GLU A 1 482 ? -6.435 10.037 30.876 1.00 88.88 482 GLU A N 1
ATOM 3792 C CA . GLU A 1 482 ? -7.342 9.791 32.001 1.00 88.88 482 GLU A CA 1
ATOM 3793 C C . GLU A 1 482 ? -7.204 8.381 32.592 1.00 88.88 482 GLU A C 1
ATOM 3795 O O . GLU A 1 482 ? -7.823 8.078 33.614 1.00 88.88 482 GLU A O 1
ATOM 3800 N N . GLY A 1 483 ? -6.412 7.508 31.960 1.00 83.62 483 GLY A N 1
ATOM 3801 C CA . GLY A 1 483 ? -6.315 6.091 32.301 1.00 83.62 483 GLY A CA 1
ATOM 3802 C C . GLY A 1 483 ? -7.589 5.302 31.986 1.00 83.62 483 GLY A C 1
ATOM 3803 O O . GLY A 1 483 ? -7.729 4.167 32.435 1.00 83.62 483 GLY A O 1
ATOM 3804 N N . ALA A 1 484 ? -8.523 5.874 31.221 1.00 85.12 484 ALA A N 1
ATOM 3805 C CA . ALA A 1 484 ? -9.769 5.223 30.827 1.00 85.12 484 ALA A CA 1
ATOM 3806 C C . ALA A 1 484 ? -9.533 4.058 29.853 1.00 85.12 484 ALA A C 1
ATOM 3808 O O . ALA A 1 484 ? -10.319 3.115 29.865 1.00 85.12 484 ALA A O 1
ATOM 3809 N N . LEU A 1 485 ? -8.437 4.089 29.080 1.00 82.50 485 LEU A N 1
ATOM 3810 C CA . LEU A 1 485 ? -7.978 2.967 28.244 1.00 82.50 485 LEU A CA 1
ATOM 3811 C C . LEU A 1 485 ? -6.991 2.028 28.956 1.00 82.50 485 LEU A C 1
ATOM 3813 O O . LEU A 1 485 ? -6.473 1.095 28.348 1.00 82.50 485 LEU A O 1
ATOM 3817 N N . THR A 1 486 ? -6.760 2.226 30.256 1.00 78.44 486 THR A N 1
ATOM 3818 C CA . THR A 1 486 ? -5.769 1.466 31.029 1.00 78.44 486 THR A CA 1
ATOM 3819 C C . THR A 1 486 ? -6.434 0.821 32.242 1.00 78.44 486 THR A C 1
ATOM 3821 O O . THR A 1 486 ? -6.278 1.269 33.379 1.00 78.44 486 THR A O 1
ATOM 3824 N N . ILE A 1 487 ? -7.189 -0.262 32.029 1.00 76.56 487 ILE A N 1
ATOM 3825 C CA . ILE A 1 487 ? -7.736 -1.057 33.140 1.00 76.56 487 ILE A CA 1
ATOM 3826 C C . ILE A 1 487 ? -6.734 -2.148 33.500 1.00 76.56 487 ILE A C 1
ATOM 3828 O O . ILE A 1 487 ? -6.563 -3.106 32.752 1.00 76.56 487 ILE A O 1
ATOM 3832 N N . LYS A 1 488 ? -6.108 -2.045 34.674 1.00 80.81 488 LYS A N 1
ATOM 3833 C CA . LYS A 1 488 ? -5.329 -3.155 35.233 1.00 80.81 488 LYS A CA 1
ATOM 3834 C C . LYS A 1 488 ? -6.278 -4.229 35.764 1.00 80.81 488 LYS A C 1
ATOM 3836 O O . LYS A 1 488 ? -7.111 -3.939 36.624 1.00 80.81 488 LYS A O 1
ATOM 3841 N N . ARG A 1 489 ? -6.158 -5.459 35.263 1.00 83.69 489 ARG A N 1
ATOM 3842 C CA . ARG A 1 489 ? -6.907 -6.630 35.748 1.00 83.69 489 ARG A CA 1
ATOM 3843 C C . ARG A 1 489 ? -5.953 -7.737 36.157 1.00 83.69 489 ARG A C 1
ATOM 3845 O O . ARG A 1 489 ? -4.955 -7.957 35.480 1.00 83.69 489 ARG A O 1
ATOM 3852 N N . ASP A 1 490 ? -6.260 -8.433 37.247 1.00 86.44 490 ASP A N 1
ATOM 3853 C CA . ASP A 1 490 ? -5.477 -9.597 37.660 1.00 86.44 490 ASP A CA 1
ATOM 3854 C C . ASP A 1 490 ? -5.538 -10.664 36.555 1.00 86.44 490 ASP A C 1
ATOM 3856 O O . ASP A 1 490 ? -6.619 -11.062 36.115 1.00 86.44 490 ASP A O 1
ATOM 3860 N N . ASN A 1 491 ? -4.374 -11.123 36.104 1.00 89.19 491 ASN A N 1
ATOM 3861 C CA . ASN A 1 491 ? -4.227 -12.116 35.056 1.00 89.19 491 ASN A CA 1
ATOM 3862 C C . ASN A 1 491 ? -3.557 -13.376 35.622 1.00 89.19 491 ASN A C 1
ATOM 3864 O O . ASN A 1 491 ? -2.344 -13.384 35.864 1.00 89.19 491 ASN A O 1
ATOM 3868 N N . PRO A 1 492 ? -4.322 -14.460 35.835 1.00 89.06 492 PRO A N 1
ATOM 3869 C CA . PRO A 1 492 ? -3.785 -15.671 36.440 1.00 89.06 492 PRO A CA 1
ATOM 3870 C C . PRO A 1 492 ? -2.771 -16.399 35.540 1.00 89.06 492 PRO A C 1
ATOM 3872 O O . PRO A 1 492 ? -1.950 -17.150 36.065 1.00 89.06 492 PRO A O 1
ATOM 3875 N N . TYR A 1 493 ? -2.785 -16.159 34.223 1.00 91.75 493 TYR A N 1
ATOM 3876 C CA . TYR A 1 493 ? -1.919 -16.832 33.246 1.00 91.75 493 TYR A CA 1
ATOM 3877 C C . TYR A 1 493 ? -0.537 -16.184 33.120 1.00 91.75 493 TYR A C 1
ATOM 3879 O O . TYR A 1 493 ? 0.433 -16.845 32.752 1.00 91.75 493 TYR A O 1
ATOM 3887 N N . LEU A 1 494 ? -0.411 -14.903 33.481 1.00 91.56 494 LEU A N 1
ATOM 3888 C CA . LEU A 1 494 ? 0.820 -14.131 33.300 1.00 91.56 494 LEU A CA 1
ATOM 3889 C C . LEU A 1 494 ? 2.014 -14.736 34.055 1.00 91.56 494 LEU A C 1
ATOM 3891 O O . LEU A 1 494 ? 3.115 -14.841 33.515 1.00 91.56 494 LEU A O 1
ATOM 3895 N N . LYS A 1 495 ? 1.791 -15.215 35.287 1.00 93.12 495 LYS A N 1
ATOM 3896 C CA . LYS A 1 495 ? 2.836 -15.877 36.083 1.00 93.12 495 LYS A CA 1
ATOM 3897 C C . LYS A 1 495 ? 3.379 -17.121 35.387 1.00 93.12 495 LYS A C 1
ATOM 3899 O O . LYS A 1 495 ? 4.593 -17.304 35.319 1.00 93.12 495 LYS A O 1
ATOM 3904 N N . GLU A 1 496 ? 2.475 -17.978 34.923 1.00 93.12 496 GLU A N 1
ATOM 3905 C CA . GLU A 1 496 ? 2.817 -19.231 34.255 1.00 93.12 496 GLU A CA 1
ATOM 3906 C C . GLU A 1 496 ? 3.539 -18.953 32.935 1.00 93.12 496 GLU A C 1
ATOM 3908 O O . GLU A 1 496 ? 4.567 -19.567 32.653 1.00 93.12 496 GLU A O 1
ATOM 3913 N N . LYS A 1 497 ? 3.083 -17.954 32.170 1.00 93.81 497 LYS A N 1
ATOM 3914 C CA . LYS A 1 497 ? 3.726 -17.580 30.911 1.00 93.81 497 LYS A CA 1
ATOM 3915 C C . LYS A 1 497 ? 5.165 -17.106 31.105 1.00 93.81 497 LYS A C 1
ATOM 3917 O O . LYS A 1 497 ? 6.059 -17.605 30.422 1.00 93.81 497 LYS A O 1
ATOM 3922 N N . ILE A 1 498 ? 5.411 -16.215 32.068 1.00 94.31 498 ILE A N 1
ATOM 3923 C CA . ILE A 1 498 ? 6.768 -15.746 32.393 1.00 94.31 498 ILE A CA 1
ATOM 3924 C C . ILE A 1 498 ? 7.644 -16.923 32.846 1.00 94.31 498 ILE A C 1
ATOM 3926 O O . ILE A 1 498 ? 8.786 -17.051 32.406 1.00 94.31 498 ILE A O 1
ATOM 3930 N N . GLN A 1 499 ? 7.111 -17.821 33.683 1.00 95.12 499 GLN A N 1
ATOM 3931 C CA . GLN A 1 499 ? 7.830 -19.029 34.102 1.00 95.12 499 GLN A CA 1
ATOM 3932 C C . GLN A 1 499 ? 8.225 -19.911 32.912 1.00 95.12 499 GLN A C 1
ATOM 3934 O O . GLN A 1 499 ? 9.358 -20.390 32.875 1.00 95.12 499 GLN A O 1
ATOM 3939 N N . ASN A 1 500 ? 7.334 -20.087 31.936 1.00 93.75 500 ASN A N 1
ATOM 3940 C CA . ASN A 1 500 ? 7.604 -20.873 30.734 1.00 93.75 500 ASN A CA 1
ATOM 3941 C C . ASN A 1 500 ? 8.680 -20.224 29.850 1.00 93.75 500 ASN A C 1
ATOM 3943 O O . ASN A 1 500 ? 9.572 -20.927 29.384 1.00 93.75 500 ASN A O 1
ATOM 3947 N N . ILE A 1 501 ? 8.654 -18.898 29.664 1.00 92.50 501 ILE A N 1
ATOM 3948 C CA . ILE A 1 501 ? 9.678 -18.169 28.889 1.00 92.50 501 ILE A CA 1
ATOM 3949 C C . ILE A 1 501 ? 11.061 -18.333 29.533 1.00 92.50 501 ILE A C 1
ATOM 3951 O O . ILE A 1 501 ? 12.027 -18.685 28.857 1.00 92.50 501 ILE A O 1
ATOM 3955 N N . VAL A 1 502 ? 11.149 -18.138 30.851 1.00 94.00 502 VAL A N 1
ATOM 3956 C CA . VAL A 1 502 ? 12.394 -18.330 31.609 1.00 94.00 502 VAL A CA 1
ATOM 3957 C C . VAL A 1 502 ? 12.901 -19.769 31.464 1.00 94.00 502 VAL A C 1
ATOM 3959 O O . VAL A 1 502 ? 14.079 -19.982 31.187 1.00 94.00 502 VAL A O 1
ATOM 3962 N N . GLN A 1 503 ? 12.028 -20.768 31.634 1.00 93.56 503 GLN A N 1
ATOM 3963 C CA . GLN A 1 503 ? 12.404 -22.179 31.501 1.00 93.56 503 GLN A CA 1
ATOM 3964 C C . GLN A 1 503 ? 12.899 -22.516 30.093 1.00 93.56 503 GLN A C 1
ATOM 3966 O O . GLN A 1 503 ? 13.910 -23.207 29.965 1.00 93.56 503 GLN A O 1
ATOM 3971 N N . GLN A 1 504 ? 12.231 -22.001 29.058 1.00 91.69 504 GLN A N 1
ATOM 3972 C CA . GLN A 1 504 ? 12.638 -22.195 27.669 1.00 91.69 504 GLN A CA 1
ATOM 3973 C C . GLN A 1 504 ? 14.045 -21.638 27.426 1.00 91.69 504 GLN A C 1
ATOM 3975 O O . GLN A 1 504 ? 14.899 -22.368 26.932 1.00 91.69 504 GLN A O 1
ATOM 3980 N N . TYR A 1 505 ? 14.328 -20.409 27.874 1.00 92.06 505 TYR A N 1
ATOM 3981 C CA . TYR A 1 505 ? 15.668 -19.820 27.767 1.00 92.06 505 TYR A CA 1
ATOM 3982 C C . TYR A 1 505 ? 16.746 -20.698 28.426 1.00 92.06 505 TYR A C 1
ATOM 3984 O O . TYR A 1 505 ? 17.814 -20.925 27.855 1.00 92.06 505 TYR A O 1
ATOM 3992 N N . ARG A 1 506 ? 16.473 -21.245 29.620 1.00 93.31 506 ARG A N 1
ATOM 3993 C CA . ARG A 1 506 ? 17.422 -22.147 30.298 1.00 93.31 506 ARG A CA 1
ATOM 3994 C C . ARG A 1 506 ? 17.649 -23.439 29.524 1.00 93.31 506 ARG A C 1
ATOM 3996 O O . ARG A 1 506 ? 18.783 -23.909 29.478 1.00 93.31 506 ARG A O 1
ATOM 4003 N N . GLN A 1 507 ? 16.595 -24.009 28.947 1.00 88.44 507 GLN A N 1
ATOM 4004 C CA . GLN A 1 507 ? 16.703 -25.225 28.148 1.00 88.44 507 GLN A CA 1
ATOM 4005 C C . GLN A 1 507 ? 17.524 -24.979 26.877 1.00 88.44 507 GLN A C 1
ATOM 4007 O O . GLN A 1 507 ? 18.454 -25.736 26.610 1.00 88.44 507 GLN A O 1
ATOM 4012 N N . ASP A 1 508 ? 17.251 -23.888 26.159 1.00 83.44 508 ASP A N 1
ATOM 4013 C CA . ASP A 1 508 ? 17.968 -23.523 24.932 1.00 83.44 508 ASP A CA 1
ATOM 4014 C C . ASP A 1 508 ? 19.466 -23.320 25.192 1.00 83.44 508 ASP A C 1
ATOM 4016 O O . ASP A 1 508 ? 20.309 -23.774 24.416 1.00 83.44 508 ASP A O 1
ATOM 4020 N N . LYS A 1 509 ? 19.814 -22.717 26.334 1.00 86.44 509 LYS A N 1
ATOM 4021 C CA . LYS A 1 509 ? 21.207 -22.548 26.752 1.00 86.44 509 LYS A CA 1
ATOM 4022 C C . LYS A 1 509 ? 21.906 -23.879 27.044 1.00 86.44 509 LYS A C 1
ATOM 4024 O O . LYS A 1 509 ? 23.043 -24.078 26.628 1.00 86.44 509 LYS A O 1
ATOM 4029 N N . ILE A 1 510 ? 21.234 -24.808 27.731 1.00 86.00 510 ILE A N 1
ATOM 4030 C CA . ILE A 1 510 ? 21.770 -26.160 27.970 1.00 86.00 510 ILE A CA 1
ATOM 4031 C C . ILE A 1 510 ? 22.018 -26.874 26.634 1.00 86.00 510 ILE A C 1
ATOM 4033 O O . ILE A 1 510 ? 23.037 -27.551 26.470 1.00 86.00 510 ILE A O 1
ATOM 4037 N N . ASP A 1 511 ? 21.112 -26.716 25.672 1.00 82.75 511 ASP A N 1
ATOM 4038 C CA . ASP A 1 511 ? 21.229 -27.310 24.339 1.00 82.75 511 ASP A CA 1
ATOM 4039 C C . ASP A 1 511 ? 22.360 -26.667 23.512 1.00 82.75 511 ASP A C 1
ATOM 4041 O O . ASP A 1 511 ? 23.005 -27.346 22.711 1.00 82.75 511 ASP A O 1
ATOM 4045 N N . GLU A 1 512 ? 22.650 -25.380 23.714 1.00 80.44 512 GLU A N 1
ATOM 4046 C CA . GLU A 1 512 ? 23.791 -24.692 23.101 1.00 80.44 512 GLU A CA 1
ATOM 4047 C C . GLU A 1 512 ? 25.127 -25.117 23.724 1.00 80.44 512 GLU A C 1
ATOM 4049 O O . GLU A 1 512 ? 26.039 -25.506 22.993 1.00 80.44 512 GLU A O 1
ATOM 4054 N N . ASP A 1 513 ? 25.211 -25.154 25.055 1.00 79.88 513 ASP A N 1
ATOM 4055 C CA . ASP A 1 513 ? 26.404 -25.578 25.801 1.00 79.88 513 ASP A CA 1
ATOM 4056 C C . ASP A 1 513 ? 26.731 -27.072 25.601 1.00 79.88 513 ASP A C 1
ATOM 4058 O O . ASP A 1 513 ? 27.877 -27.501 25.765 1.00 79.88 513 ASP A O 1
ATOM 4062 N N . SER A 1 514 ? 25.733 -27.888 25.243 1.00 76.81 514 SER A N 1
ATOM 4063 C CA . SER A 1 514 ? 25.899 -29.318 24.954 1.00 76.81 514 SER A CA 1
ATOM 4064 C C . SER A 1 514 ? 26.176 -29.637 23.483 1.00 76.81 514 SER A C 1
ATOM 4066 O O . SER A 1 514 ? 26.471 -30.797 23.161 1.00 76.81 514 SER A O 1
ATOM 4068 N N . LYS A 1 515 ? 26.162 -28.644 22.578 1.00 71.12 515 LYS A N 1
ATOM 4069 C CA . LYS A 1 515 ? 26.667 -28.849 21.214 1.00 71.12 515 LYS A CA 1
ATOM 4070 C C . LYS A 1 515 ? 28.170 -29.118 21.293 1.00 71.12 515 LYS A C 1
ATOM 4072 O O . LYS A 1 515 ? 28.904 -28.310 21.857 1.00 71.12 515 LYS A O 1
ATOM 4077 N N . PRO A 1 516 ? 28.663 -30.233 20.723 1.00 61.00 516 PRO A N 1
ATOM 4078 C CA . PRO A 1 516 ? 30.087 -30.516 20.723 1.00 61.00 516 PRO A CA 1
ATOM 4079 C C . PRO A 1 516 ? 30.809 -29.377 20.008 1.00 61.00 516 PRO A C 1
ATOM 4081 O O . PRO A 1 516 ? 30.554 -29.116 18.829 1.00 61.00 516 PRO A O 1
ATOM 4084 N N . THR A 1 517 ? 31.702 -28.702 20.728 1.00 50.06 517 THR A N 1
ATOM 4085 C CA . THR A 1 517 ? 32.631 -27.737 20.156 1.00 50.06 517 THR A CA 1
ATOM 4086 C C . THR A 1 517 ? 33.376 -28.458 19.040 1.00 50.06 517 THR A C 1
ATOM 4088 O O . THR A 1 517 ? 34.105 -29.419 19.281 1.00 50.06 517 THR A O 1
ATOM 4091 N N . LEU A 1 518 ? 33.137 -28.056 17.791 1.00 47.97 518 LEU A N 1
ATOM 4092 C CA . LEU A 1 518 ? 33.984 -28.456 16.676 1.00 47.97 518 LEU A CA 1
ATOM 4093 C C . LEU A 1 518 ? 35.349 -27.829 16.952 1.00 47.97 518 LEU A C 1
ATOM 4095 O O . LEU A 1 518 ? 35.567 -26.654 16.658 1.00 47.97 518 LEU A O 1
ATOM 4099 N N . ASP A 1 519 ? 36.225 -28.598 17.596 1.00 48.44 519 ASP A N 1
ATOM 4100 C CA . ASP A 1 519 ? 37.605 -28.213 17.839 1.00 48.44 519 ASP A CA 1
ATOM 4101 C C . ASP A 1 519 ? 38.233 -27.868 16.486 1.00 48.44 519 ASP A C 1
ATOM 4103 O O . ASP A 1 519 ? 38.502 -28.730 15.646 1.00 48.44 519 ASP A O 1
ATOM 4107 N N . ASN A 1 520 ? 38.427 -26.568 16.258 1.00 51.38 520 ASN A N 1
ATOM 4108 C CA . ASN A 1 520 ? 39.237 -26.046 15.170 1.00 51.38 520 ASN A CA 1
ATOM 4109 C C . ASN A 1 520 ? 40.695 -26.421 15.462 1.00 51.38 520 ASN A C 1
ATOM 4111 O O . ASN A 1 520 ? 41.480 -25.602 15.946 1.00 51.38 520 ASN A O 1
ATOM 4115 N N . GLU A 1 521 ? 41.061 -27.676 15.199 1.00 45.53 521 GLU A N 1
ATOM 4116 C CA . GLU A 1 521 ? 42.454 -28.091 15.211 1.00 45.53 521 GLU A CA 1
ATOM 4117 C C . GLU A 1 521 ? 43.226 -27.303 14.143 1.00 45.53 521 GLU A C 1
ATOM 4119 O O . GLU A 1 521 ? 42.955 -27.342 12.942 1.00 45.53 521 GLU A O 1
ATOM 4124 N N . THR A 1 522 ? 44.200 -26.550 14.644 1.00 45.44 522 THR A N 1
ATOM 4125 C CA . THR A 1 522 ? 45.251 -25.813 13.943 1.00 45.44 522 THR A CA 1
ATOM 4126 C C . THR A 1 522 ? 45.743 -26.527 12.668 1.00 45.44 522 THR A C 1
ATOM 4128 O O . THR A 1 522 ? 46.189 -27.673 12.753 1.00 45.44 522 THR A O 1
ATOM 4131 N N . PRO A 1 523 ? 45.765 -25.871 11.488 1.00 39.94 523 PRO A N 1
ATOM 4132 C CA . PRO A 1 523 ? 46.295 -26.488 10.276 1.00 39.94 523 PRO A CA 1
ATOM 4133 C C . PRO A 1 523 ? 47.821 -26.673 10.396 1.00 39.94 523 PRO A C 1
ATOM 4135 O O . PRO A 1 523 ? 48.519 -25.735 10.801 1.00 39.94 523 PRO A O 1
ATOM 4138 N N . PRO A 1 524 ? 48.384 -27.845 10.042 1.00 41.56 524 PRO A N 1
ATOM 4139 C CA . PRO A 1 524 ? 49.814 -28.077 10.172 1.00 41.56 524 PRO A CA 1
ATOM 4140 C C . PRO A 1 524 ? 50.600 -27.272 9.131 1.00 41.56 524 PRO A C 1
ATOM 4142 O O . PRO A 1 524 ? 50.312 -27.277 7.933 1.00 41.56 524 PRO A O 1
ATOM 4145 N N . THR A 1 525 ? 51.642 -26.597 9.605 1.00 53.62 525 THR A N 1
ATOM 4146 C CA . THR A 1 525 ? 52.620 -25.849 8.817 1.00 53.62 525 THR A CA 1
ATOM 4147 C C . THR A 1 525 ? 53.718 -26.7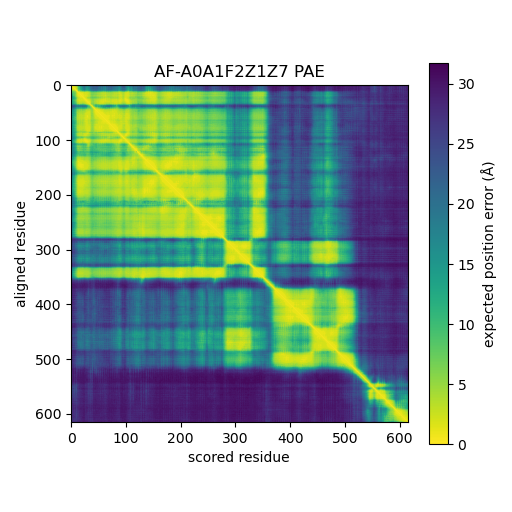75 8.287 1.00 53.62 525 THR A C 1
ATOM 4149 O O . THR A 1 525 ? 54.557 -27.265 9.040 1.00 53.62 525 THR A O 1
ATOM 4152 N N . THR A 1 526 ? 53.784 -26.997 6.969 1.00 36.50 526 THR A N 1
ATOM 4153 C CA . THR A 1 526 ? 55.037 -27.383 6.278 1.00 36.50 526 THR A CA 1
ATOM 4154 C C . THR A 1 526 ? 54.977 -27.027 4.780 1.00 36.50 526 THR A C 1
ATOM 4156 O O . THR A 1 526 ? 53.907 -27.155 4.184 1.00 36.50 526 THR A O 1
ATOM 4159 N N . PRO A 1 527 ? 56.081 -26.574 4.142 1.00 54.53 527 PRO A N 1
ATOM 4160 C CA . PRO A 1 527 ? 56.061 -26.081 2.764 1.00 54.53 527 PRO A CA 1
ATOM 4161 C C . PRO A 1 527 ? 56.624 -27.098 1.751 1.00 54.53 527 PRO A C 1
ATOM 4163 O O . PRO A 1 527 ? 57.662 -27.699 2.007 1.00 54.53 527 PRO A O 1
ATOM 4166 N N . ALA A 1 528 ? 55.976 -27.227 0.584 1.00 36.69 528 ALA A N 1
ATOM 4167 C CA . ALA A 1 528 ? 56.570 -27.248 -0.771 1.00 36.69 528 ALA A CA 1
ATOM 4168 C C . ALA A 1 528 ? 55.729 -28.034 -1.803 1.00 36.69 528 ALA A C 1
ATOM 4170 O O . ALA A 1 528 ? 55.393 -29.197 -1.618 1.00 36.69 528 ALA A O 1
ATOM 4171 N N . SER A 1 529 ? 55.509 -27.363 -2.940 1.00 43.62 529 SER A N 1
ATOM 4172 C CA . SER A 1 529 ? 55.284 -27.877 -4.302 1.00 43.62 529 SER A CA 1
ATOM 4173 C C . SER A 1 529 ? 54.208 -28.946 -4.540 1.00 43.62 529 SER A C 1
ATOM 4175 O O . SER A 1 529 ? 54.433 -30.140 -4.371 1.00 43.62 529 SER A O 1
ATOM 4177 N N . GLY A 1 530 ? 53.098 -28.525 -5.145 1.00 31.00 530 GLY A N 1
ATOM 4178 C CA . GLY A 1 530 ? 52.178 -29.424 -5.837 1.00 31.00 530 GLY A CA 1
ATOM 4179 C C . GLY A 1 530 ? 50.932 -28.687 -6.305 1.00 31.00 530 GLY A C 1
ATOM 4180 O O . GLY A 1 530 ? 50.309 -27.980 -5.526 1.00 31.00 530 GLY A O 1
ATOM 4181 N N . LYS A 1 531 ? 50.599 -28.813 -7.591 1.00 37.69 531 LYS A N 1
ATOM 4182 C CA . LYS A 1 531 ? 49.378 -28.284 -8.216 1.00 37.69 531 LYS A CA 1
ATOM 4183 C C . LYS A 1 531 ? 48.135 -28.645 -7.389 1.00 37.69 531 LYS A C 1
ATOM 4185 O O . LYS A 1 531 ? 47.892 -29.829 -7.182 1.00 37.69 531 LYS A O 1
ATOM 4190 N N . TYR A 1 532 ? 47.312 -27.661 -7.028 1.00 28.58 532 TYR A N 1
ATOM 4191 C CA . TYR A 1 532 ? 45.973 -27.909 -6.490 1.00 28.58 532 TYR A CA 1
ATOM 4192 C C . TYR A 1 532 ? 44.917 -27.745 -7.584 1.00 28.58 532 TYR A C 1
ATOM 4194 O O . TYR A 1 532 ? 44.579 -26.640 -7.998 1.00 28.58 532 TYR A O 1
ATOM 4202 N N . SER A 1 533 ? 44.395 -28.883 -8.038 1.00 28.16 533 SER A N 1
ATOM 4203 C CA . SER A 1 533 ? 42.998 -29.033 -8.432 1.00 28.16 533 SER A CA 1
ATOM 4204 C C . SER A 1 533 ? 42.158 -29.106 -7.154 1.00 28.16 533 SER A C 1
ATOM 4206 O O . SER A 1 533 ? 42.428 -29.960 -6.308 1.00 28.16 533 SER A O 1
ATOM 4208 N N . TYR A 1 534 ? 41.148 -28.251 -7.009 1.00 26.30 534 TYR A N 1
ATOM 4209 C CA . TYR A 1 534 ? 40.138 -28.384 -5.956 1.00 26.30 534 TYR A CA 1
ATOM 4210 C C . TYR A 1 534 ? 39.253 -29.606 -6.262 1.00 26.30 534 TYR A C 1
ATOM 4212 O O . TYR A 1 534 ? 38.277 -29.522 -7.002 1.00 26.30 534 TYR A O 1
ATOM 4220 N N . LEU A 1 535 ? 39.629 -30.764 -5.721 1.00 26.86 535 LEU A N 1
ATOM 4221 C CA . LEU A 1 535 ? 38.734 -31.896 -5.503 1.00 26.86 535 LEU A CA 1
ATOM 4222 C C . LEU A 1 535 ? 38.280 -31.798 -4.048 1.00 26.86 535 LEU A C 1
ATOM 4224 O O . LEU A 1 535 ? 39.057 -32.067 -3.136 1.00 26.86 535 LEU A O 1
ATOM 4228 N N . MET A 1 536 ? 37.032 -31.374 -3.850 1.00 26.38 536 MET A N 1
ATOM 4229 C CA . MET A 1 536 ? 36.318 -31.529 -2.584 1.00 26.38 536 MET A CA 1
ATOM 4230 C C . MET A 1 536 ? 36.351 -33.014 -2.204 1.00 26.38 536 MET A C 1
ATOM 4232 O O . MET A 1 536 ? 35.679 -33.840 -2.822 1.00 26.38 536 MET A O 1
ATOM 4236 N N . SER A 1 537 ? 37.162 -33.366 -1.212 1.00 27.02 537 SER A N 1
ATOM 4237 C CA . SER A 1 537 ? 37.083 -34.651 -0.533 1.00 27.02 537 SER A CA 1
ATOM 4238 C C . SER A 1 537 ? 35.787 -34.681 0.272 1.00 27.02 537 SER A C 1
ATOM 4240 O O . SER A 1 537 ? 35.685 -34.061 1.327 1.00 27.02 537 SER A O 1
ATOM 4242 N N . THR A 1 538 ? 34.782 -35.379 -0.248 1.00 30.50 538 THR A N 1
ATOM 4243 C CA . THR A 1 538 ? 33.585 -35.760 0.506 1.00 30.50 538 THR A CA 1
ATOM 4244 C C . THR A 1 538 ? 33.974 -36.654 1.691 1.00 30.50 538 THR A C 1
ATOM 4246 O O . THR A 1 538 ? 34.801 -37.555 1.497 1.00 30.50 538 THR A O 1
ATOM 4249 N N . PRO A 1 539 ? 33.374 -36.477 2.884 1.00 31.11 539 PRO A N 1
ATOM 4250 C CA . PRO A 1 539 ? 33.530 -37.418 3.987 1.00 31.11 539 PRO A CA 1
ATOM 4251 C C . PRO A 1 539 ? 33.010 -38.805 3.588 1.00 31.11 539 PRO A C 1
ATOM 4253 O O . PRO A 1 539 ? 32.162 -38.944 2.704 1.00 31.11 539 PRO A O 1
ATOM 4256 N N . GLN A 1 540 ? 33.542 -39.844 4.229 1.00 34.47 540 GLN A N 1
ATOM 4257 C CA . GLN A 1 540 ? 33.137 -41.232 4.021 1.00 34.47 540 GLN A CA 1
ATOM 4258 C C . GLN A 1 540 ? 31.621 -41.411 4.200 1.00 34.47 540 GLN A C 1
ATOM 4260 O O . GLN A 1 540 ? 31.081 -41.172 5.269 1.00 34.47 540 GLN A O 1
ATOM 4265 N N . ASN A 1 541 ? 30.986 -41.865 3.116 1.00 37.28 541 ASN A N 1
ATOM 4266 C CA . ASN A 1 541 ? 29.551 -42.063 2.924 1.00 37.28 541 ASN A CA 1
ATOM 4267 C C . ASN A 1 541 ? 28.930 -43.121 3.852 1.00 37.28 541 ASN A C 1
ATOM 4269 O O . ASN A 1 541 ? 29.066 -44.328 3.637 1.00 37.28 541 ASN A O 1
ATOM 4273 N N . ASP A 1 542 ? 28.105 -42.658 4.773 1.00 36.28 542 ASP A N 1
ATOM 4274 C CA . ASP A 1 542 ? 27.148 -43.401 5.580 1.00 36.28 542 ASP A CA 1
ATOM 4275 C C . ASP A 1 542 ? 25.716 -43.204 5.047 1.00 36.28 542 ASP A C 1
ATOM 4277 O O . ASP A 1 542 ? 24.829 -42.699 5.719 1.00 36.28 542 ASP A O 1
ATOM 4281 N N . GLY A 1 543 ? 25.477 -43.637 3.803 1.00 43.22 543 GLY A N 1
ATOM 4282 C CA . GLY A 1 543 ? 24.202 -44.213 3.333 1.00 43.22 543 GLY A CA 1
ATOM 4283 C C . GLY A 1 543 ? 22.884 -43.427 3.473 1.00 43.22 543 GLY A C 1
ATOM 4284 O O . GLY A 1 543 ? 21.833 -44.003 3.189 1.00 43.22 543 GLY A O 1
ATOM 4285 N N . LYS A 1 544 ? 22.880 -42.155 3.876 1.00 42.81 544 LYS A N 1
ATOM 4286 C CA . LYS A 1 544 ? 21.655 -41.367 4.075 1.00 42.81 544 LYS A CA 1
ATOM 4287 C C . LYS A 1 544 ? 21.386 -40.442 2.889 1.00 42.81 544 LYS A C 1
ATOM 4289 O O . LYS A 1 544 ? 21.934 -39.358 2.832 1.00 42.81 544 LYS A O 1
ATOM 4294 N N . GLY A 1 545 ? 20.524 -40.867 1.961 1.00 52.69 545 GLY A N 1
ATOM 4295 C CA . GLY A 1 545 ? 19.573 -40.013 1.222 1.00 52.69 545 GLY A CA 1
ATOM 4296 C C . GLY A 1 545 ? 20.031 -38.727 0.510 1.00 52.69 545 GLY A C 1
ATOM 4297 O O . GLY A 1 545 ? 19.157 -37.948 0.144 1.00 52.69 545 GLY A O 1
ATOM 4298 N N . ILE A 1 546 ? 21.324 -38.466 0.295 1.00 55.91 546 ILE A N 1
ATOM 4299 C CA . ILE A 1 546 ? 21.755 -37.226 -0.370 1.00 55.91 546 ILE A CA 1
ATOM 4300 C C . ILE A 1 546 ? 21.390 -37.290 -1.862 1.00 55.91 546 ILE A C 1
ATOM 4302 O O . ILE A 1 546 ? 21.758 -38.262 -2.535 1.00 55.91 546 ILE A O 1
ATOM 4306 N N . PRO A 1 547 ? 20.687 -36.281 -2.405 1.00 63.59 547 PRO A N 1
ATOM 4307 C CA . PRO A 1 547 ? 20.376 -36.241 -3.821 1.00 63.59 547 PRO A CA 1
ATOM 4308 C C . PRO A 1 547 ? 21.619 -36.043 -4.687 1.00 63.59 547 PRO A C 1
ATOM 4310 O O . PRO A 1 547 ? 22.471 -35.209 -4.393 1.00 63.59 547 PRO A O 1
ATOM 4313 N N . GLN A 1 548 ? 21.684 -36.764 -5.801 1.00 72.12 548 GLN A N 1
ATOM 4314 C CA . GLN A 1 548 ? 22.661 -36.556 -6.864 1.00 72.12 548 GLN A CA 1
ATOM 4315 C C . GLN A 1 548 ? 21.942 -35.994 -8.086 1.00 72.12 548 GLN A C 1
ATOM 4317 O O . GLN A 1 548 ? 21.033 -36.633 -8.617 1.00 72.12 548 GLN A O 1
ATOM 4322 N N . ILE A 1 549 ? 22.342 -34.800 -8.514 1.00 63.88 549 ILE A N 1
ATOM 4323 C CA . ILE A 1 549 ? 21.768 -34.117 -9.674 1.00 63.88 549 ILE A CA 1
ATOM 4324 C C . ILE A 1 549 ? 22.779 -34.195 -10.819 1.00 63.88 549 ILE A C 1
ATOM 4326 O O . ILE A 1 549 ? 23.896 -33.692 -10.700 1.00 63.88 549 ILE A O 1
ATOM 4330 N N . ASP A 1 550 ? 22.385 -34.832 -11.921 1.00 67.06 550 ASP A N 1
ATOM 4331 C CA . ASP A 1 550 ? 23.133 -34.837 -13.175 1.00 67.06 550 ASP A CA 1
ATOM 4332 C C . ASP A 1 550 ? 22.532 -33.806 -14.137 1.00 67.06 550 ASP A C 1
ATOM 4334 O O . ASP A 1 550 ? 21.370 -33.901 -14.543 1.00 67.06 550 ASP A O 1
ATOM 4338 N N . LEU A 1 551 ? 23.346 -32.807 -14.473 1.00 57.16 551 LEU A N 1
ATOM 4339 C CA . LEU A 1 551 ? 23.010 -31.706 -15.376 1.00 57.16 551 LEU A CA 1
ATOM 4340 C C . LEU A 1 551 ? 23.688 -31.850 -16.750 1.00 57.16 551 LEU A C 1
ATOM 4342 O O . LEU A 1 551 ? 23.641 -30.923 -17.549 1.00 57.16 551 LEU A O 1
ATOM 4346 N N . ARG A 1 552 ? 24.368 -32.972 -17.027 1.00 55.22 552 ARG A N 1
ATOM 4347 C CA . ARG A 1 552 ? 25.223 -33.134 -18.219 1.00 55.22 552 ARG A CA 1
ATOM 4348 C C . ARG A 1 552 ? 24.507 -33.697 -19.449 1.00 55.22 552 ARG A C 1
ATOM 4350 O O . ARG A 1 552 ? 25.159 -33.876 -20.473 1.00 55.22 552 ARG A O 1
ATOM 4357 N N . SER A 1 553 ? 23.211 -34.004 -19.372 1.00 50.97 553 SER A N 1
ATOM 4358 C CA . SER A 1 553 ? 22.443 -34.461 -20.537 1.00 50.97 553 SER A CA 1
ATOM 4359 C C . SER A 1 553 ? 21.701 -33.283 -21.162 1.00 50.97 553 SER A C 1
ATOM 4361 O O . SER A 1 553 ? 20.963 -32.597 -20.458 1.00 50.97 553 SER A O 1
ATOM 4363 N N . GLU A 1 554 ? 21.928 -33.049 -22.458 1.00 51.78 554 GLU A N 1
ATOM 4364 C CA . GLU A 1 554 ? 21.587 -31.802 -23.166 1.00 51.78 554 GLU A CA 1
ATOM 4365 C C . GLU A 1 554 ? 20.101 -31.411 -23.137 1.00 51.78 554 GLU A C 1
ATOM 4367 O O . GLU A 1 554 ? 19.807 -30.267 -23.443 1.00 51.78 554 GLU A O 1
ATOM 4372 N N . ASP A 1 555 ? 19.186 -32.270 -22.667 1.00 49.22 555 ASP A N 1
ATOM 4373 C CA . ASP A 1 555 ? 17.756 -31.940 -22.630 1.00 49.22 555 ASP A CA 1
ATOM 4374 C C . ASP A 1 555 ? 17.011 -32.260 -21.319 1.00 49.22 555 ASP A C 1
ATOM 4376 O O . ASP A 1 555 ? 15.817 -31.968 -21.239 1.00 49.22 555 ASP A O 1
ATOM 4380 N N . LYS A 1 556 ? 17.627 -32.854 -20.276 1.00 54.97 556 LYS A N 1
ATOM 4381 C CA . LYS A 1 556 ? 16.927 -33.145 -18.995 1.00 54.97 556 LYS A CA 1
ATOM 4382 C C . LYS A 1 556 ? 17.867 -33.154 -17.785 1.00 54.97 556 LYS A C 1
ATOM 4384 O O . LYS A 1 556 ? 18.818 -33.932 -17.743 1.00 54.97 556 LYS A O 1
ATOM 4389 N N . ALA A 1 557 ? 17.541 -32.373 -16.753 1.00 62.12 557 ALA A N 1
ATOM 4390 C CA . ALA A 1 557 ? 18.112 -32.562 -15.420 1.00 62.12 557 ALA A CA 1
ATOM 4391 C C . ALA A 1 557 ? 17.573 -33.872 -14.821 1.00 62.12 557 ALA A C 1
ATOM 4393 O O . ALA A 1 557 ? 16.360 -34.093 -14.801 1.00 62.12 557 ALA A O 1
ATOM 4394 N N . GLN A 1 558 ? 18.456 -34.751 -14.347 1.00 72.75 558 GLN A N 1
ATOM 4395 C CA . GLN A 1 558 ? 18.062 -36.000 -13.689 1.00 72.75 558 GLN A CA 1
ATOM 4396 C C . GLN A 1 558 ? 18.519 -35.991 -12.232 1.00 72.75 558 GLN A C 1
ATOM 4398 O O . GLN A 1 558 ? 19.688 -35.755 -11.943 1.00 72.75 558 GLN A O 1
ATOM 4403 N N . MET A 1 559 ? 17.598 -36.277 -11.310 1.00 75.19 559 MET A N 1
ATOM 4404 C CA . MET A 1 559 ? 17.874 -36.370 -9.876 1.00 75.19 559 MET A CA 1
ATOM 4405 C C . MET A 1 559 ? 17.725 -37.819 -9.415 1.00 75.19 559 MET A C 1
ATOM 4407 O O . MET A 1 559 ? 16.708 -38.467 -9.681 1.00 75.19 559 MET A O 1
ATOM 4411 N N . LYS A 1 560 ? 18.735 -38.323 -8.707 1.00 76.44 560 LYS A N 1
ATOM 4412 C CA . LYS A 1 560 ? 18.716 -39.626 -8.036 1.00 76.44 560 LYS A CA 1
ATOM 4413 C C . LYS A 1 560 ? 18.844 -39.444 -6.532 1.00 76.44 560 LYS A C 1
ATOM 4415 O O . LYS A 1 560 ? 19.586 -38.579 -6.083 1.00 76.44 560 LYS A O 1
ATOM 4420 N N . ILE A 1 561 ? 18.150 -40.269 -5.755 1.00 70.31 561 ILE A N 1
ATOM 4421 C CA . ILE A 1 561 ? 18.282 -40.318 -4.293 1.00 70.31 561 ILE A CA 1
ATOM 4422 C C . ILE A 1 561 ? 18.732 -41.736 -3.942 1.00 70.31 561 ILE A C 1
ATOM 4424 O O . ILE A 1 561 ? 17.981 -42.704 -4.083 1.00 70.31 561 ILE A O 1
ATOM 4428 N N . GLY A 1 562 ? 20.003 -41.882 -3.564 1.00 80.19 562 GLY A N 1
ATOM 4429 C CA . GLY A 1 562 ? 20.651 -43.193 -3.501 1.00 80.19 562 GLY A CA 1
ATOM 4430 C C . GLY A 1 562 ? 20.802 -43.813 -4.897 1.00 80.19 562 GLY A C 1
ATOM 4431 O O . GLY A 1 562 ? 21.502 -43.269 -5.744 1.00 80.19 562 GLY A O 1
ATOM 4432 N N . CYS A 1 563 ? 20.161 -44.960 -5.138 1.00 71.56 563 CYS A N 1
ATOM 4433 C CA . CYS A 1 563 ? 20.207 -45.683 -6.419 1.00 71.56 563 CYS A CA 1
ATOM 4434 C C . CYS A 1 563 ? 18.911 -45.591 -7.249 1.00 71.56 563 CYS A C 1
ATOM 4436 O O . CYS A 1 563 ? 18.858 -46.158 -8.338 1.00 71.56 563 CYS A O 1
ATOM 4438 N N . LEU A 1 564 ? 17.900 -44.862 -6.766 1.00 64.56 564 LEU A N 1
ATOM 4439 C CA . LEU A 1 564 ? 16.607 -44.676 -7.434 1.00 64.56 564 LEU A CA 1
ATOM 4440 C C . LEU A 1 564 ? 16.526 -43.295 -8.088 1.00 64.56 564 LEU A C 1
ATOM 4442 O O . LEU A 1 564 ? 17.162 -42.349 -7.613 1.00 64.56 564 LEU A O 1
ATOM 4446 N N . SER A 1 565 ? 15.714 -43.148 -9.137 1.00 77.50 565 SER A N 1
ATOM 4447 C CA . SER A 1 565 ? 15.294 -41.809 -9.567 1.00 77.50 565 SER A CA 1
ATOM 4448 C C . SER A 1 565 ? 14.466 -41.133 -8.467 1.00 77.50 565 SER A C 1
ATOM 4450 O O . SER A 1 565 ? 13.832 -41.806 -7.653 1.00 77.50 565 SER A O 1
ATOM 4452 N N . ALA A 1 566 ? 14.457 -39.798 -8.421 1.00 73.06 566 ALA A N 1
ATOM 4453 C CA . ALA A 1 566 ? 13.690 -39.057 -7.417 1.00 73.06 566 ALA A CA 1
ATOM 4454 C C . ALA A 1 566 ? 12.199 -39.451 -7.419 1.00 73.06 566 ALA A C 1
ATOM 4456 O O . ALA A 1 566 ? 11.625 -39.673 -6.356 1.00 73.06 566 ALA A O 1
ATOM 4457 N N . CYS A 1 567 ? 11.593 -39.632 -8.598 1.00 70.56 567 CYS A N 1
ATOM 4458 C CA . CYS A 1 567 ? 10.205 -40.082 -8.728 1.00 70.56 567 CYS A CA 1
ATOM 4459 C C . CYS A 1 567 ? 9.978 -41.469 -8.107 1.00 70.56 567 CYS A C 1
ATOM 4461 O O . CYS A 1 567 ? 9.015 -41.653 -7.368 1.00 70.56 567 CYS A O 1
ATOM 4463 N N . GLU A 1 568 ? 10.873 -42.428 -8.356 1.00 63.50 568 GLU A N 1
ATOM 4464 C CA . GLU A 1 568 ? 10.793 -43.765 -7.751 1.00 63.50 568 GLU A CA 1
ATOM 4465 C C . GLU A 1 568 ? 11.005 -43.712 -6.234 1.00 63.50 568 GLU A C 1
ATOM 4467 O O . GLU A 1 568 ? 10.298 -44.386 -5.488 1.00 63.50 568 GLU A O 1
ATOM 4472 N N . TYR A 1 569 ? 11.935 -42.878 -5.759 1.00 73.50 569 TYR A N 1
ATOM 4473 C CA . TYR A 1 569 ? 12.169 -42.689 -4.330 1.00 73.50 569 TYR A CA 1
ATOM 4474 C C . TYR A 1 569 ? 10.918 -42.147 -3.627 1.00 73.50 569 TYR A C 1
ATOM 4476 O O . TYR A 1 569 ? 10.475 -42.728 -2.637 1.00 73.50 569 TYR A O 1
ATOM 4484 N N . PHE A 1 570 ? 10.298 -41.085 -4.147 1.00 67.88 570 PHE A N 1
ATOM 4485 C CA . PHE A 1 570 ? 9.081 -40.528 -3.550 1.00 67.88 570 PHE A CA 1
ATOM 4486 C C . PHE A 1 570 ? 7.878 -41.470 -3.674 1.00 67.88 570 PHE A C 1
ATOM 4488 O O . PHE A 1 570 ? 7.112 -41.590 -2.720 1.00 67.88 570 PHE A O 1
ATOM 4495 N N . ALA A 1 571 ? 7.764 -42.229 -4.768 1.00 65.69 571 ALA A N 1
ATOM 4496 C CA . ALA A 1 571 ? 6.748 -43.274 -4.887 1.00 65.69 571 ALA A CA 1
ATOM 4497 C C . ALA A 1 571 ? 6.893 -44.351 -3.795 1.00 65.69 571 ALA A C 1
ATOM 4499 O O . ALA A 1 571 ? 5.894 -44.804 -3.244 1.00 65.69 571 ALA A O 1
ATOM 4500 N N . THR A 1 572 ? 8.124 -44.703 -3.398 1.00 57.88 572 THR A N 1
ATOM 4501 C CA . THR A 1 572 ? 8.349 -45.658 -2.291 1.00 57.88 572 THR A CA 1
ATOM 4502 C C . THR A 1 572 ? 7.996 -45.097 -0.912 1.00 57.88 572 THR A C 1
ATOM 4504 O O . THR A 1 572 ? 7.830 -45.861 0.035 1.00 57.88 572 THR A O 1
ATOM 4507 N N . LYS A 1 573 ? 7.891 -43.770 -0.775 1.00 67.38 573 LYS A N 1
ATOM 4508 C CA . LYS A 1 573 ? 7.426 -43.112 0.454 1.00 67.38 573 LYS A CA 1
ATOM 4509 C C . LYS A 1 573 ? 5.909 -42.958 0.500 1.00 67.38 573 LYS A C 1
ATOM 4511 O O . LYS A 1 573 ? 5.363 -42.884 1.594 1.00 67.38 573 LYS A O 1
ATOM 4516 N N . ALA A 1 574 ? 5.256 -42.927 -0.658 1.00 58.69 574 ALA A N 1
ATOM 4517 C CA . ALA A 1 574 ? 3.815 -42.744 -0.769 1.00 58.69 574 ALA A CA 1
ATOM 4518 C C . ALA A 1 574 ? 3.015 -44.061 -0.711 1.00 58.69 574 ALA A C 1
ATOM 4520 O O . ALA A 1 574 ? 1.845 -44.022 -0.343 1.00 58.69 574 ALA A O 1
ATOM 4521 N N . ASP A 1 575 ? 3.616 -45.213 -1.052 1.00 61.97 575 ASP A N 1
ATOM 4522 C CA . ASP A 1 575 ? 2.900 -46.497 -1.146 1.00 61.97 575 ASP A CA 1
ATOM 4523 C C . ASP A 1 575 ? 3.714 -47.693 -0.574 1.00 61.97 575 ASP A C 1
ATOM 4525 O O . ASP A 1 575 ? 4.775 -48.044 -1.113 1.00 61.97 575 ASP A O 1
ATOM 4529 N N . PRO A 1 576 ? 3.217 -48.378 0.481 1.00 57.97 576 PRO A N 1
ATOM 4530 C CA . PRO A 1 576 ? 3.875 -49.538 1.097 1.00 57.97 576 PRO A CA 1
ATOM 4531 C C . PRO A 1 576 ? 4.072 -50.742 0.158 1.00 57.97 576 PRO A C 1
ATOM 4533 O O . PRO A 1 576 ? 5.041 -51.495 0.296 1.00 57.97 576 PRO A O 1
ATOM 4536 N N . VAL A 1 577 ? 3.175 -50.945 -0.811 1.00 63.84 577 VAL A N 1
ATOM 4537 C CA . VAL A 1 577 ? 3.220 -52.073 -1.755 1.00 63.84 577 VAL A CA 1
ATOM 4538 C C . VAL A 1 577 ? 4.304 -51.843 -2.808 1.00 63.84 577 VAL A C 1
ATOM 4540 O O . VAL A 1 577 ? 5.039 -52.776 -3.149 1.00 63.84 577 VAL A O 1
ATOM 4543 N N . LEU A 1 578 ? 4.469 -50.602 -3.277 1.00 58.12 578 LEU A N 1
ATOM 4544 C CA . LEU A 1 578 ? 5.560 -50.230 -4.185 1.00 58.12 578 LEU A CA 1
ATOM 4545 C C . LEU A 1 578 ? 6.925 -50.278 -3.487 1.00 58.12 578 LEU A C 1
ATOM 4547 O O . LEU A 1 578 ? 7.898 -50.747 -4.083 1.00 58.12 578 LEU A O 1
ATOM 4551 N N . ALA A 1 579 ? 6.997 -49.901 -2.205 1.00 58.34 579 ALA A N 1
ATOM 4552 C CA . ALA A 1 579 ? 8.206 -50.062 -1.397 1.00 58.34 579 ALA A CA 1
ATOM 4553 C C . ALA A 1 579 ? 8.651 -51.536 -1.311 1.00 58.34 579 ALA A C 1
ATOM 4555 O O . ALA A 1 579 ? 9.826 -51.844 -1.518 1.00 58.34 579 ALA A O 1
ATOM 4556 N N . ALA A 1 580 ? 7.717 -52.470 -1.098 1.00 56.81 580 ALA A N 1
ATOM 4557 C CA . ALA A 1 580 ? 8.014 -53.905 -1.074 1.00 56.81 580 ALA A CA 1
ATOM 4558 C C . ALA A 1 580 ? 8.452 -54.457 -2.449 1.00 56.81 580 ALA A C 1
ATOM 4560 O O . ALA A 1 580 ? 9.304 -55.349 -2.524 1.00 56.81 580 ALA A O 1
ATOM 4561 N N . GLN A 1 581 ? 7.910 -53.924 -3.550 1.00 58.19 581 GLN A N 1
ATOM 4562 C CA . GLN A 1 581 ? 8.300 -54.314 -4.911 1.00 58.19 581 GLN A CA 1
ATOM 4563 C C . GLN A 1 581 ? 9.692 -53.789 -5.305 1.00 58.19 581 GLN A C 1
ATOM 4565 O O . GLN A 1 581 ? 10.431 -54.509 -5.977 1.00 58.19 581 GLN A O 1
ATOM 4570 N N . ALA A 1 582 ? 10.095 -52.605 -4.831 1.00 57.03 582 ALA A N 1
ATOM 4571 C CA . ALA A 1 582 ? 11.419 -52.022 -5.080 1.00 57.03 582 ALA A CA 1
ATOM 4572 C C . ALA A 1 582 ? 12.574 -52.757 -4.362 1.00 57.03 582 ALA A C 1
ATOM 4574 O O . ALA A 1 582 ? 13.723 -52.693 -4.800 1.00 57.03 582 ALA A O 1
ATOM 4575 N N . VAL A 1 583 ? 12.289 -53.505 -3.287 1.00 55.72 583 VAL A N 1
ATOM 4576 C CA . VAL A 1 583 ? 13.293 -54.293 -2.540 1.00 55.72 583 VAL A CA 1
ATOM 4577 C C . VAL A 1 583 ? 13.636 -55.621 -3.236 1.00 55.72 583 VAL A C 1
ATOM 4579 O O . VAL A 1 583 ? 14.755 -56.122 -3.098 1.00 55.72 583 VAL A O 1
ATOM 4582 N N . LYS A 1 584 ? 12.721 -56.185 -4.039 1.00 51.25 584 LYS A N 1
ATOM 4583 C CA . LYS A 1 584 ? 12.928 -57.468 -4.743 1.00 51.25 584 LYS A CA 1
ATOM 4584 C C . LYS A 1 584 ? 14.154 -57.473 -5.679 1.00 51.25 584 LYS A C 1
ATOM 4586 O O . LYS A 1 584 ? 14.944 -58.411 -5.575 1.00 51.25 584 LYS A O 1
ATOM 4591 N N . PRO A 1 585 ? 14.374 -56.456 -6.538 1.00 51.66 585 PRO A N 1
ATOM 4592 C CA . PRO A 1 585 ? 15.556 -56.386 -7.400 1.00 51.66 585 PRO A CA 1
ATOM 4593 C C . PRO A 1 585 ? 16.883 -56.319 -6.628 1.00 51.66 585 PRO A C 1
ATOM 4595 O O . PRO A 1 585 ? 17.868 -56.926 -7.051 1.00 51.66 585 PRO A O 1
ATOM 4598 N N . LEU A 1 586 ? 16.902 -55.638 -5.473 1.00 51.88 586 LEU A N 1
ATOM 4599 C CA . LEU A 1 586 ? 18.090 -55.483 -4.619 1.00 51.88 586 LEU A CA 1
ATOM 4600 C C . LEU A 1 586 ? 18.517 -56.799 -3.951 1.00 51.88 586 LEU A C 1
ATOM 4602 O O . LEU A 1 586 ? 19.703 -57.000 -3.703 1.00 51.88 586 LEU A O 1
ATOM 4606 N N . GLN A 1 587 ? 17.575 -57.713 -3.696 1.00 52.28 587 GLN A N 1
ATOM 4607 C CA . GLN A 1 587 ? 17.868 -59.057 -3.183 1.00 52.28 587 GLN A CA 1
ATOM 4608 C C . GLN A 1 587 ? 18.357 -60.021 -4.276 1.00 52.28 587 GLN A C 1
ATOM 4610 O O . GLN A 1 587 ? 19.081 -60.968 -3.971 1.00 52.28 587 GLN A O 1
ATOM 4615 N N . SER A 1 588 ? 17.976 -59.788 -5.538 1.00 46.09 588 SER A N 1
ATOM 4616 C CA . SER A 1 588 ? 18.340 -60.639 -6.681 1.00 46.09 588 SER A CA 1
ATOM 4617 C C . SER A 1 588 ? 19.613 -60.217 -7.422 1.00 46.09 588 SER A C 1
ATOM 4619 O O . SER A 1 588 ? 20.059 -60.943 -8.307 1.00 46.09 588 SER A O 1
ATOM 4621 N N . ALA A 1 589 ? 20.202 -59.063 -7.098 1.00 48.88 589 ALA A N 1
ATOM 4622 C CA . ALA A 1 589 ? 21.453 -58.632 -7.713 1.00 48.88 589 ALA A CA 1
ATOM 4623 C C . ALA A 1 589 ? 22.607 -59.566 -7.293 1.00 48.88 589 ALA A C 1
ATOM 4625 O O . ALA A 1 589 ? 22.884 -59.727 -6.101 1.00 48.88 589 ALA A O 1
ATOM 4626 N N . GLU A 1 590 ? 23.302 -60.171 -8.264 1.00 47.78 590 GLU A N 1
ATOM 4627 C CA . GLU A 1 590 ? 24.559 -60.897 -8.038 1.00 47.78 590 GLU A CA 1
ATOM 4628 C C . GLU A 1 590 ? 25.654 -59.913 -7.604 1.00 47.78 590 GLU A C 1
ATOM 4630 O O . GLU A 1 590 ? 26.450 -59.407 -8.392 1.00 47.78 590 GLU A O 1
ATOM 4635 N N . ILE A 1 591 ? 25.674 -59.601 -6.310 1.00 58.56 591 ILE A N 1
ATOM 4636 C CA . ILE A 1 591 ? 26.736 -58.821 -5.687 1.00 58.56 591 ILE A CA 1
ATOM 4637 C C . ILE A 1 591 ? 27.855 -59.794 -5.307 1.00 58.56 591 ILE A C 1
ATOM 4639 O O . ILE A 1 591 ? 27.727 -60.568 -4.356 1.00 58.56 591 ILE A O 1
ATOM 4643 N N . ASN A 1 592 ? 28.954 -59.748 -6.065 1.00 53.69 592 ASN A N 1
ATOM 4644 C CA . ASN A 1 592 ? 30.141 -60.587 -5.855 1.00 53.69 592 ASN A CA 1
ATOM 4645 C C . ASN A 1 592 ? 31.001 -60.153 -4.651 1.00 53.69 592 ASN A C 1
ATOM 4647 O O . ASN A 1 592 ? 31.916 -60.875 -4.263 1.00 53.69 592 ASN A O 1
ATOM 4651 N N . ASP A 1 593 ? 30.704 -59.001 -4.041 1.00 65.38 593 ASP A N 1
ATOM 4652 C CA . ASP A 1 593 ? 31.352 -58.533 -2.814 1.00 65.38 593 ASP A CA 1
ATOM 4653 C C . ASP A 1 593 ? 30.549 -58.983 -1.572 1.00 65.38 593 ASP A C 1
ATOM 4655 O O . ASP A 1 593 ? 29.428 -58.505 -1.356 1.00 65.38 593 ASP A O 1
ATOM 4659 N N . PRO A 1 594 ? 31.091 -59.880 -0.726 1.00 57.78 594 PRO A N 1
ATOM 4660 C CA . PRO A 1 594 ? 30.384 -60.410 0.440 1.00 57.78 594 PRO A CA 1
ATOM 4661 C C . PRO A 1 594 ? 30.081 -59.345 1.506 1.00 57.78 594 PRO A C 1
ATOM 4663 O O . PRO A 1 594 ? 29.058 -59.440 2.186 1.00 57.78 594 PRO A O 1
ATOM 4666 N N . THR A 1 595 ? 30.902 -58.298 1.613 1.00 58.50 595 THR A N 1
ATOM 4667 C CA . THR A 1 595 ? 30.702 -57.183 2.553 1.00 58.50 595 THR A CA 1
ATOM 4668 C C . THR A 1 595 ? 29.529 -56.317 2.111 1.00 58.50 595 THR A C 1
ATOM 4670 O O . THR A 1 595 ? 28.687 -55.910 2.916 1.00 58.50 595 THR A O 1
ATOM 4673 N N . LEU A 1 596 ? 29.448 -56.061 0.804 1.00 50.44 596 LEU A N 1
ATOM 4674 C CA . LEU A 1 596 ? 28.367 -55.289 0.204 1.00 50.44 596 LEU A CA 1
ATOM 4675 C C . LEU A 1 596 ? 27.051 -56.082 0.231 1.00 50.44 596 LEU A C 1
ATOM 4677 O O . LEU A 1 596 ? 26.005 -55.531 0.567 1.00 50.44 596 LEU A O 1
ATOM 4681 N N . LYS A 1 597 ? 27.110 -57.397 -0.007 1.00 58.94 597 LYS A N 1
ATOM 4682 C CA . LYS A 1 597 ? 25.963 -58.309 0.095 1.00 58.94 597 LYS A CA 1
ATOM 4683 C C . LYS A 1 597 ? 25.380 -58.353 1.512 1.00 58.94 597 LYS A C 1
ATOM 4685 O O . LYS A 1 597 ? 24.162 -58.310 1.672 1.00 58.94 597 LYS A O 1
ATOM 4690 N N . GLN A 1 598 ? 26.232 -58.372 2.541 1.00 62.09 598 GLN A N 1
ATOM 4691 C CA . GLN A 1 598 ? 25.793 -58.354 3.940 1.00 62.09 598 GLN A CA 1
ATOM 4692 C C . GLN A 1 598 ? 25.146 -57.013 4.332 1.00 62.09 598 GLN A C 1
ATOM 4694 O O . GLN A 1 598 ? 24.116 -57.014 5.005 1.00 62.09 598 GLN A O 1
ATOM 4699 N N . LYS A 1 599 ? 25.680 -55.879 3.850 1.00 58.56 599 LYS A N 1
ATOM 4700 C CA . LYS A 1 599 ? 25.090 -54.541 4.061 1.00 58.56 599 LYS A CA 1
ATOM 4701 C C . LYS A 1 599 ? 23.756 -54.346 3.334 1.00 58.56 599 LYS A C 1
ATOM 4703 O O . LYS A 1 599 ? 22.832 -53.752 3.883 1.00 58.56 599 LYS A O 1
ATOM 4708 N N . VAL A 1 600 ? 23.625 -54.854 2.108 1.00 57.88 600 VAL A N 1
ATOM 4709 C CA . VAL A 1 600 ? 22.354 -54.794 1.364 1.00 57.88 600 VAL A CA 1
ATOM 4710 C C . VAL A 1 600 ? 21.286 -55.648 2.057 1.00 57.88 600 VAL A C 1
ATOM 4712 O O . VAL A 1 600 ? 20.152 -55.196 2.208 1.00 57.88 600 VAL A O 1
ATOM 4715 N N . ALA A 1 601 ? 21.653 -56.827 2.570 1.00 60.12 601 ALA A N 1
ATOM 4716 C CA . ALA A 1 601 ? 20.746 -57.686 3.330 1.00 60.12 601 ALA A CA 1
ATOM 4717 C C . ALA A 1 601 ? 20.296 -57.060 4.667 1.00 60.12 601 ALA A C 1
ATOM 4719 O O . ALA A 1 601 ? 19.107 -57.115 4.994 1.00 60.12 601 ALA A O 1
ATOM 4720 N N . SER A 1 602 ? 21.203 -56.424 5.423 1.00 58.56 602 SER A N 1
ATOM 4721 C CA . SER A 1 602 ? 20.840 -55.744 6.677 1.00 58.56 602 SER A CA 1
ATOM 4722 C C . SER A 1 602 ? 19.906 -54.559 6.432 1.00 58.56 602 SER A C 1
ATOM 4724 O O . SER A 1 602 ? 18.908 -54.401 7.134 1.00 58.56 602 SER A O 1
ATOM 4726 N N . ASN A 1 603 ? 20.175 -53.772 5.388 1.00 55.16 603 ASN A N 1
ATOM 4727 C CA . ASN A 1 603 ? 19.356 -52.614 5.044 1.00 55.16 603 ASN A CA 1
ATOM 4728 C C . ASN A 1 603 ? 17.969 -53.038 4.548 1.00 55.16 603 ASN A C 1
ATOM 4730 O O . ASN A 1 603 ? 16.973 -52.483 5.001 1.00 55.16 603 ASN A O 1
ATOM 4734 N N . ALA A 1 604 ? 17.876 -54.065 3.697 1.00 54.66 604 ALA A N 1
ATOM 4735 C CA . ALA A 1 604 ? 16.589 -54.606 3.252 1.00 54.66 604 ALA A CA 1
ATOM 4736 C C . ALA A 1 604 ? 15.734 -55.120 4.427 1.00 54.66 604 ALA A C 1
ATOM 4738 O O . ALA A 1 604 ? 14.521 -54.923 4.439 1.00 54.66 604 ALA A O 1
ATOM 4739 N N . THR A 1 605 ? 16.368 -55.720 5.440 1.00 57.50 605 THR A N 1
ATOM 4740 C CA . THR A 1 605 ? 15.687 -56.195 6.656 1.00 57.50 605 THR A CA 1
ATOM 4741 C C . THR A 1 605 ? 15.158 -55.030 7.500 1.00 57.50 605 THR A C 1
ATOM 4743 O O . THR A 1 605 ? 14.022 -55.082 7.965 1.00 57.50 605 THR A O 1
ATOM 4746 N N . SER A 1 606 ? 15.936 -53.950 7.639 1.00 52.31 606 SER A N 1
ATOM 4747 C CA . SER A 1 606 ? 15.496 -52.725 8.322 1.00 52.31 606 SER A CA 1
ATOM 4748 C C . SER A 1 606 ? 14.341 -52.034 7.591 1.00 52.31 606 SER A C 1
ATOM 4750 O O . SER A 1 606 ? 13.404 -51.582 8.238 1.00 52.31 606 SER A O 1
ATOM 4752 N N . TYR A 1 607 ? 14.366 -51.977 6.255 1.00 50.84 607 TYR A N 1
ATOM 4753 C CA . TYR A 1 607 ? 13.267 -51.391 5.480 1.00 50.84 607 TYR A CA 1
ATOM 4754 C C . TYR A 1 607 ? 11.971 -52.202 5.608 1.00 50.84 607 TYR A C 1
ATOM 4756 O O . TYR A 1 607 ? 10.898 -51.619 5.748 1.00 50.84 607 TYR A O 1
ATOM 4764 N N . LEU A 1 608 ? 12.064 -53.536 5.622 1.00 51.00 608 LEU A N 1
ATOM 4765 C CA . LEU A 1 608 ? 10.917 -54.421 5.846 1.00 51.00 608 LEU A CA 1
ATOM 4766 C C . LEU A 1 608 ? 10.335 -54.285 7.259 1.00 51.00 608 LEU A C 1
ATOM 4768 O O . LEU A 1 608 ? 9.117 -54.331 7.409 1.00 51.00 608 LEU A O 1
ATOM 4772 N N . SER A 1 609 ? 11.165 -54.083 8.290 1.00 51.91 609 SER A N 1
ATOM 4773 C CA . SER A 1 609 ? 10.647 -53.878 9.648 1.00 51.91 609 SER A CA 1
ATOM 4774 C C . SER A 1 609 ? 9.919 -52.541 9.785 1.00 51.91 609 SER A C 1
ATOM 4776 O O . SER A 1 609 ? 8.883 -52.490 10.435 1.00 51.91 609 SER A O 1
ATOM 4778 N N . THR A 1 610 ? 10.420 -51.478 9.144 1.00 47.56 610 THR A N 1
ATOM 4779 C CA . THR A 1 610 ? 9.764 -50.161 9.142 1.00 47.56 610 THR A CA 1
ATOM 4780 C C . THR A 1 610 ? 8.467 -50.165 8.329 1.00 47.56 610 THR A C 1
ATOM 4782 O O . THR A 1 610 ? 7.474 -49.588 8.763 1.00 47.56 610 THR A O 1
ATOM 4785 N N . ALA A 1 611 ? 8.432 -50.852 7.182 1.00 47.22 611 ALA A N 1
ATOM 4786 C CA . ALA A 1 611 ? 7.210 -50.995 6.389 1.00 47.22 611 ALA A CA 1
ATOM 4787 C C . ALA A 1 611 ? 6.124 -51.784 7.144 1.00 47.22 611 ALA A C 1
ATOM 4789 O O . ALA A 1 611 ? 4.971 -51.373 7.152 1.00 47.22 611 ALA A O 1
ATOM 4790 N N . ASN A 1 612 ? 6.500 -52.858 7.849 1.00 47.56 612 ASN A N 1
ATOM 4791 C CA . ASN A 1 612 ? 5.575 -53.643 8.675 1.00 47.56 612 ASN A CA 1
ATOM 4792 C C . ASN A 1 612 ? 5.134 -52.937 9.967 1.00 47.56 612 ASN A C 1
ATOM 4794 O O . ASN A 1 612 ? 4.186 -53.391 10.589 1.00 47.56 612 ASN A O 1
ATOM 4798 N N . SER A 1 613 ? 5.825 -51.880 10.409 1.00 44.44 613 SER A N 1
ATOM 4799 C CA . SER A 1 613 ? 5.373 -51.051 11.540 1.00 44.44 613 SER A CA 1
ATOM 4800 C C . SER A 1 613 ? 4.438 -49.911 11.126 1.00 44.44 613 SER A C 1
ATOM 4802 O O . SER A 1 613 ? 3.867 -49.256 11.992 1.00 44.44 613 SER A O 1
ATOM 4804 N N . LEU A 1 614 ? 4.334 -49.640 9.821 1.00 40.59 614 LEU A N 1
ATOM 4805 C CA . LEU A 1 614 ? 3.488 -48.594 9.236 1.00 40.59 614 LEU A CA 1
ATOM 4806 C C . LEU A 1 614 ? 2.215 -49.156 8.571 1.00 40.59 614 LEU A C 1
ATOM 4808 O O . LEU A 1 614 ? 1.364 -48.372 8.158 1.00 40.59 614 LEU A O 1
ATOM 4812 N N . ALA A 1 615 ? 2.101 -50.484 8.464 1.00 43.28 615 ALA A N 1
ATOM 4813 C CA . ALA A 1 615 ? 0.904 -51.230 8.072 1.00 43.28 615 ALA A CA 1
ATOM 4814 C C . ALA A 1 615 ? 0.294 -51.892 9.311 1.00 43.28 615 ALA A C 1
ATOM 4816 O O . ALA A 1 615 ? -0.952 -51.984 9.368 1.00 43.28 615 ALA A O 1
#

Foldseek 3Di:
DDPVVVVVVVPDQLLQVLLCVQQVFAEQEDELQQQPCLPQPPNQDPVSLLVQLVVQLVSRCVRPNPVSVVDDSVRSSVVSVCLNPPAWAWDWDPSDPTIYIYIRHGHDLCLAQLNVCVNLVNVVQAPSVFWDGQDDGSSLSSSLNSNLRSQLNVADDQDPPDPCSLQSLLQSLLRSNLRSLVVCVVVVVVSNNLLVLLSLLVSLLVVPLSSVNSLCNPPPDCPGGDPLSSVLSRCLNVLLLQLLCVQVVHDSVVLVVCCRLPVLSSLVSSVVSLVVVVSAQAKPDDLLVLLVQLCVLVVHDSVCLLVDQLLSSVVSSVVCCVVVVIPLGDPRSVSSSSSSVSNSSSSVSTGDPPVNPPPPDPDDPPDPDDPQPPVNVVVVVLVQLLVLLLVCLVVLLLVQQCVVPVDDPVVSVVCCVPPVVVSLVSSVVCLVVVVRQQWGWDQDDVLRLLVQLCVSNVHDSVCSSSDRPSSSVSSSVVCVVVCVSGDIDRRPNNSVSNVVVSVVVVVVVVVVVPDPPPPPPDDDDDDDDDDDDPDPDDPDDDDDFDKDWDPPDPPDIWIDGRHHTPVLVVVLVVDLVSVVVVLVVLLVDPDVDPVVNVVSVVVSVVSVVVSVVVD

Mean predicted aligned error: 17.35 Å

Radius of gyration: 32.48 Å; Cα contacts (8 Å, |Δi|>4): 686; chains: 1; bounding box: 88×92×87 Å

Secondary structure (DSSP, 8-state):
--HHHHHHHHS--HHHHHHHHHH-S-EEEE-GGG-TTTTSGGG--HHHHHHHHHHHHHHHHHHSTT-GGGS-HHHHHHHHHHHHHSSSEEEEETTSSS-EEEEEPPSTTTTSTTTHHHHTTHHHHS-GGGBPPP-S-HHHHHHHHHHHHHHHTTSPPPPTT-TTHHHHHHHHHHHHHHHHHHHHHHHT-HHHHHHHHHHHHHHHHTT-GGG--GGGTT-TT-----HHHHHHHHHHHHHHHHHHHHHHT--HHHHHHHHHH-HHHHHHHHHHHHHHT-S----SS-HHHHHHHHHHHHTS-GGGGGGS-HHHHHHHHHHHHHTTSS-SS-S--HHHHHHHHHHHHHHHHHB-TT-------------S-----HHHHHHHHHHHHHHHHHHHHHHHHHHHHHHHHT--HHHHHHHHHH-HHHHHHHHHHHHHHT-S--EEEEPPPHHHHHHHHHHHHT--GGGTTTS-HHHHHHHHHHHHHTTTT-EEEE-TTHHHHHHHHHHHHHHHHHHHHTS----------------------PPP------EEEE--STT--EEEETTEEHHHHHHHHH-HHHHHHHHHHHHHS----HHHHHHHHHHHHHHHHHHHHH-

Solvent-accessible surface area (backbone atoms only — not comparable to full-atom values): 34528 Å² total; per-residue (Å²): 134,58,72,66,61,57,54,53,60,73,72,53,60,37,30,58,50,23,19,50,67,53,34,76,45,58,73,46,69,41,64,50,76,75,40,91,60,80,84,39,74,97,69,57,48,74,70,52,48,54,50,42,22,53,50,48,37,48,51,39,28,74,77,41,76,68,51,38,79,77,50,54,72,69,55,40,38,52,53,42,51,45,45,72,74,45,67,59,44,42,44,57,40,73,94,41,102,65,50,33,27,41,31,34,44,56,58,85,61,39,48,30,54,91,30,38,43,56,76,59,49,43,53,83,64,33,63,63,90,41,49,49,83,59,61,77,53,43,60,58,44,21,23,39,53,14,19,23,38,11,32,45,36,68,52,79,85,81,53,96,84,45,96,54,45,67,35,54,44,27,31,48,41,34,53,13,48,42,54,20,40,53,52,34,50,76,73,66,40,54,61,42,41,55,50,51,39,19,49,27,25,48,33,15,58,72,73,38,31,50,52,48,35,43,69,56,72,82,48,93,76,77,87,67,59,41,69,69,54,45,50,26,35,66,42,36,47,60,26,42,27,50,5,24,9,64,66,69,74,47,56,50,67,57,32,54,49,32,44,49,73,34,43,66,62,36,34,51,35,32,51,52,11,54,77,70,64,53,36,52,30,66,38,68,54,54,71,67,54,48,47,43,50,34,15,54,71,70,74,48,55,60,89,52,49,75,79,44,61,39,50,58,54,49,51,39,45,52,49,33,36,77,70,64,78,37,44,86,50,27,79,67,54,71,60,27,59,42,45,53,48,42,30,35,52,17,44,64,65,43,37,53,84,87,65,59,74,84,63,78,86,80,80,71,78,92,59,84,77,72,80,73,48,74,64,57,54,51,55,51,53,49,53,51,43,44,54,49,22,70,67,42,31,63,59,51,45,50,49,54,44,25,68,76,68,72,46,55,72,71,58,45,54,50,38,51,71,77,39,45,65,62,49,51,51,48,40,52,50,30,58,74,70,64,69,57,79,45,52,40,69,48,78,71,51,69,68,57,49,41,49,51,44,12,63,69,58,73,45,58,62,88,51,46,86,70,51,57,68,74,48,54,52,33,37,49,53,49,35,50,76,70,41,72,60,52,47,74,40,83,28,86,46,28,59,56,48,43,52,51,54,52,50,49,55,54,50,53,48,52,57,56,75,63,50,79,78,79,76,81,74,76,81,85,88,80,89,82,90,77,90,80,76,93,72,84,80,74,77,87,83,77,89,67,71,62,72,46,77,46,75,86,48,98,85,54,80,45,51,25,41,71,93,34,47,46,68,58,48,53,46,41,74,76,31,75,68,53,37,60,57,65,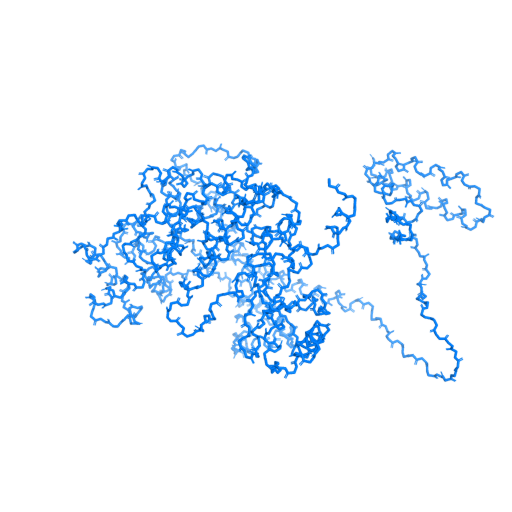49,52,62,70,73,68,54,90,59,89,46,70,70,58,44,52,52,52,52,52,50,53,52,54,53,52,54,53,52,64,74,76,107

Sequence (615 aa):
MDVVQKLIRILQDDFKVGTEMRSGKPIIYIDPNKFDLWKLGKDASRKDLDAAASQLAKQFDDQYPGISQKFSAPELLALTKNSLELGPFADKREQFENPICVVNQPKGNEWKADKIYETFQLSTQFNPEHLKPLPGLNSVWAQMIGEHEGEHCNQEKILNNDPEIDVKMLDGEIRSDRAAIETLRAEGHQDVVTAWEALRAISAANGDAEHATSIFFDEPEFNGATKEHLDAAKTFLNEMNMGVATNLGIPIWDAMSLRFDDPQKYANAAEDALKKGEIPALRDISETDAKKLVAQKMGISEDSITEKPAKEISAAYQALKAEGALQDRGPQNPHTNKYIQSYIDGTRFLFVKDTTPTKPESSTPVQSDPEISEQELAEQTAKELEKDADYEAGTVMDEIVKESLGLNDDQLLELVTQDPDKYYDLIEEGLKKGTVPLQTTKRFSQDEIDELISKKLEIPLEEVSKQPSFISETVTQELENEGALTIKRDNPYLKEKIQNIVQQYRQDKIDEDSKPTLDNETPPTTPASGKYSYLMSTPQNDGKGIPQIDLRSEDKAQMKIGCLSACEYFATKADPVLAAQAVKPLQSAEINDPTLKQKVASNATSYLSTANSLA

pLDDT: mean 77.89, std 16.82, range [26.3, 96.75]